Protein AF-A0A957FFB6-F1 (afdb_monomer_lite)

Radius of gyration: 72.91 Å; chains: 1; bounding box: 141×112×193 Å

Sequence (639 aa):
MSESLLGILLVTLLFLLILVGLLPEVLRWLAERNVQRRQQLVQAVRRLEQELRTLSVQLDPFHSLQAPQYRRIDDEVTQLLAQVQAEREAMAAPGALPFPRVTAVHWAIQHFAAYPRDAGRILYTWQRLRDMQRMVTAGEAVLAAAHQELGRLHQMPQQFCQDSQAILQQLQQVRDRLQQERGAGVTALETWEEEYGRLRRQAVQLNQQLQATETISLEAADALGQALNEVEAALARLDQGTQQLQQARLALDETFQRSSKTFADVEARVDTTRVPEGLHLLLGLITILHEETAVLRRNTQFPQATALLADSDALIALAAEVIAAGRQVQGVLPLLADSLTPQAIATLHQQLQRSEDELADRLEQLERQPAEVLPRPLLAVLRDVQTRMQQMQVEAAALQQAERDAAQRLARDLNQATTELNRAWQALQRTLPLAEGDLLAKKYHGLLQQRREAQGRPLPLQKLVAAARELTADIVTSHDYLRLRFENLGKLVRDYPQFVSAVEQDAAQWRCLQTQVAQVKECAMGIQQVWQKVKGTGWLDETHELLDEVKQLHQRAQTAYTDLEQQLQQFDNIVAHIERTIDYVQGAAGEMMDNGRINRVLGMVDMQYDEAYRAATCEQALAALQRAESFVNGLVTGA

p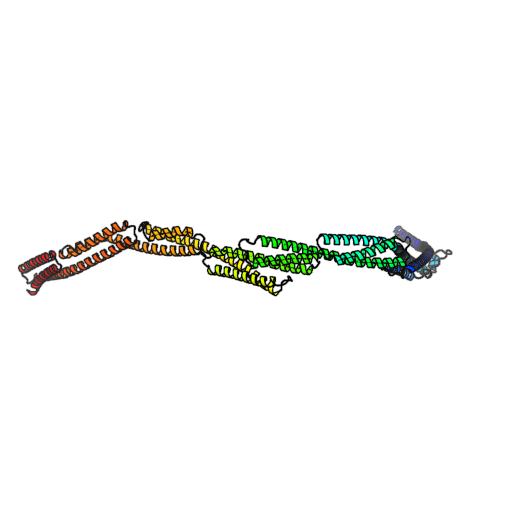LDDT: mean 87.33, std 8.79, range [42.66, 96.75]

Structure (mmCIF, N/CA/C/O backbone):
data_AF-A0A957FFB6-F1
#
_entry.id   AF-A0A957FFB6-F1
#
loop_
_atom_site.group_PDB
_atom_site.id
_atom_site.type_symbol
_atom_site.label_atom_id
_atom_site.label_alt_id
_atom_site.label_comp_id
_atom_site.label_asym_id
_atom_site.label_entity_id
_atom_site.label_seq_id
_atom_site.pdbx_PDB_ins_code
_atom_site.Cartn_x
_atom_site.Cartn_y
_atom_site.Cartn_z
_atom_site.occupancy
_atom_site.B_iso_or_equiv
_atom_site.auth_seq_id
_atom_site.auth_comp_id
_atom_site.auth_asym_id
_atom_site.auth_atom_id
_atom_site.pdbx_PDB_model_num
ATOM 1 N N . MET A 1 1 ? 65.866 -82.179 -37.752 1.00 52.16 1 MET A N 1
ATOM 2 C CA . MET A 1 1 ? 66.629 -80.978 -37.325 1.00 52.16 1 MET A CA 1
ATOM 3 C C . MET A 1 1 ? 67.524 -80.384 -38.419 1.00 52.16 1 MET A C 1
ATOM 5 O O . MET A 1 1 ? 67.907 -79.233 -38.278 1.00 52.16 1 MET A O 1
ATOM 9 N N . SER A 1 2 ? 67.816 -81.084 -39.521 1.00 53.09 2 SER A N 1
ATOM 10 C CA . SER A 1 2 ? 68.487 -80.498 -40.695 1.00 53.09 2 SER A CA 1
ATOM 11 C C . SER A 1 2 ? 67.572 -79.576 -41.517 1.00 53.09 2 SER A C 1
ATOM 13 O O . SER A 1 2 ? 68.029 -78.536 -41.971 1.00 53.09 2 SER A O 1
ATOM 15 N N . GLU A 1 3 ? 66.276 -79.883 -41.651 1.00 55.56 3 GLU A N 1
ATOM 16 C CA . GLU A 1 3 ? 65.350 -79.126 -42.521 1.00 55.56 3 GLU A CA 1
ATOM 17 C C . GLU A 1 3 ? 64.987 -77.712 -42.021 1.00 55.56 3 GLU A C 1
ATOM 19 O O . GLU A 1 3 ? 64.853 -76.804 -42.837 1.00 55.56 3 GLU A O 1
ATOM 24 N N . SER A 1 4 ? 64.897 -77.464 -40.705 1.00 59.78 4 SER A N 1
ATOM 25 C CA . SER A 1 4 ? 64.593 -76.115 -40.182 1.00 59.78 4 SER A CA 1
ATOM 26 C C . SER A 1 4 ? 65.803 -75.174 -40.230 1.00 59.78 4 SER A C 1
ATOM 28 O O . SER A 1 4 ? 65.645 -73.985 -40.494 1.00 59.78 4 SER A O 1
ATOM 30 N N . LEU A 1 5 ? 67.016 -75.703 -40.029 1.00 64.12 5 LEU A N 1
ATOM 31 C CA . LEU A 1 5 ? 68.269 -74.964 -40.215 1.00 64.12 5 LEU A CA 1
ATOM 32 C C . LEU A 1 5 ? 68.497 -74.645 -41.693 1.00 64.12 5 LEU A C 1
ATOM 34 O O . LEU A 1 5 ? 68.884 -73.525 -42.012 1.00 64.12 5 LEU A O 1
ATOM 38 N N . LEU A 1 6 ? 68.193 -75.588 -42.591 1.00 71.00 6 LEU A N 1
ATOM 39 C CA . LEU A 1 6 ? 68.266 -75.357 -44.032 1.00 71.00 6 LEU A CA 1
ATOM 40 C C . LEU A 1 6 ? 67.238 -74.309 -44.477 1.00 71.00 6 LEU A C 1
ATOM 42 O O . LEU A 1 6 ? 67.589 -73.419 -45.239 1.00 71.00 6 LEU A O 1
ATOM 46 N N . GLY A 1 7 ? 66.010 -74.350 -43.948 1.00 74.50 7 GLY A N 1
ATOM 47 C CA . GLY A 1 7 ? 64.978 -73.344 -44.215 1.00 74.50 7 GLY A CA 1
ATOM 48 C C . GLY A 1 7 ? 65.366 -71.940 -43.742 1.00 74.50 7 GLY A C 1
ATOM 49 O O . GLY A 1 7 ? 65.268 -70.990 -44.513 1.00 74.50 7 GLY A O 1
ATOM 50 N N . ILE A 1 8 ? 65.875 -71.797 -42.513 1.00 74.94 8 ILE A N 1
ATOM 51 C CA . ILE A 1 8 ? 66.331 -70.498 -41.987 1.00 74.94 8 ILE A CA 1
ATOM 52 C C . ILE A 1 8 ? 67.543 -69.998 -42.767 1.00 74.94 8 ILE A C 1
ATOM 54 O O . ILE A 1 8 ? 67.582 -68.828 -43.136 1.00 74.94 8 ILE A O 1
ATOM 58 N N . LEU A 1 9 ? 68.519 -70.858 -43.057 1.00 76.12 9 LEU A N 1
ATOM 59 C CA . LEU A 1 9 ? 69.716 -70.466 -43.791 1.00 76.12 9 LEU A CA 1
ATOM 60 C C . LEU A 1 9 ? 69.365 -70.071 -45.224 1.00 76.12 9 LEU A C 1
ATOM 62 O O . LEU A 1 9 ? 69.887 -69.073 -45.696 1.00 76.12 9 LEU A O 1
ATOM 66 N N . LEU A 1 10 ? 68.420 -70.761 -45.867 1.00 77.38 10 LEU A N 1
ATOM 67 C CA . LEU A 1 10 ? 67.935 -70.446 -47.210 1.00 77.38 10 LEU A CA 1
ATOM 68 C C . LEU A 1 10 ? 67.095 -69.163 -47.240 1.00 77.38 10 LEU A C 1
ATOM 70 O O . LEU A 1 10 ? 67.286 -68.357 -48.141 1.00 77.38 10 LEU A O 1
ATOM 74 N N . VAL A 1 11 ? 66.253 -68.903 -46.234 1.00 76.94 11 VAL A N 1
ATOM 75 C CA . VAL A 1 11 ? 65.553 -67.612 -46.080 1.00 76.94 11 VAL A CA 1
ATOM 76 C C . VAL A 1 11 ? 66.541 -66.488 -45.788 1.00 76.94 11 VAL A C 1
ATOM 78 O O . VAL A 1 11 ? 66.407 -65.409 -46.353 1.00 76.94 11 VAL A O 1
ATOM 81 N N . THR A 1 12 ? 67.557 -66.735 -44.960 1.00 77.94 12 THR A N 1
ATOM 82 C CA . THR A 1 12 ? 68.590 -65.744 -44.638 1.00 77.94 12 THR A CA 1
ATOM 83 C C . THR A 1 12 ? 69.444 -65.451 -45.864 1.00 77.94 12 THR A C 1
ATOM 85 O O . THR A 1 12 ? 69.667 -64.285 -46.152 1.00 77.94 12 THR A O 1
ATOM 88 N N . LEU A 1 13 ? 69.857 -66.467 -46.632 1.00 75.88 13 LEU A N 1
ATOM 89 C CA . LEU A 1 13 ? 70.580 -66.316 -47.900 1.00 75.88 13 LEU A CA 1
ATOM 90 C C . LEU A 1 13 ? 69.723 -65.626 -48.954 1.00 75.88 13 LEU A C 1
ATOM 92 O O . LEU A 1 13 ? 70.238 -64.768 -49.654 1.00 75.88 13 LEU A O 1
ATOM 96 N N . LEU A 1 14 ? 68.430 -65.946 -49.044 1.00 77.56 14 LEU A N 1
ATOM 97 C CA . LEU A 1 14 ? 67.488 -65.251 -49.918 1.00 77.56 14 LEU A CA 1
ATOM 98 C C . LEU A 1 14 ? 67.377 -63.776 -49.516 1.00 77.56 14 LEU A C 1
ATOM 100 O O . LEU A 1 14 ? 67.488 -62.906 -50.372 1.00 77.56 14 LEU A O 1
ATOM 104 N N . PHE A 1 15 ? 67.234 -63.481 -48.221 1.00 76.56 15 PHE A N 1
ATOM 105 C CA . PHE A 1 15 ? 67.240 -62.113 -47.705 1.00 76.56 15 PHE A CA 1
ATOM 106 C C . PHE A 1 15 ? 68.562 -61.411 -47.988 1.00 76.56 15 PHE A C 1
ATOM 108 O O . PHE A 1 15 ? 68.541 -60.264 -48.405 1.00 76.56 15 PHE A O 1
ATOM 115 N N . LEU A 1 16 ? 69.700 -62.083 -47.819 1.00 75.56 16 LEU A N 1
ATOM 116 C CA . LEU A 1 16 ? 71.029 -61.545 -48.108 1.00 75.56 16 LEU A CA 1
ATOM 117 C C . LEU A 1 16 ? 71.203 -61.297 -49.607 1.00 75.56 16 LEU A C 1
ATOM 119 O O . LEU A 1 16 ? 71.774 -60.289 -49.991 1.00 75.56 16 LEU A O 1
ATOM 123 N N . LEU A 1 17 ? 70.658 -62.160 -50.461 1.00 71.69 17 LEU A N 1
ATOM 124 C CA . LEU A 1 17 ? 70.703 -62.036 -51.916 1.00 71.69 17 LEU A CA 1
ATOM 125 C C . LEU A 1 17 ? 69.754 -60.937 -52.414 1.00 71.69 17 LEU A C 1
ATOM 127 O O . LEU A 1 17 ? 70.101 -60.205 -53.334 1.00 71.69 17 LEU A O 1
ATOM 131 N N . ILE A 1 18 ? 68.610 -60.736 -51.757 1.00 71.56 18 ILE A N 1
ATOM 132 C CA . ILE A 1 18 ? 67.725 -59.582 -51.969 1.00 71.56 18 ILE A CA 1
ATOM 133 C C . ILE A 1 18 ? 68.384 -58.293 -51.443 1.00 71.56 18 ILE A C 1
ATOM 135 O O . ILE A 1 18 ? 68.352 -57.257 -52.101 1.00 71.56 18 ILE A O 1
ATOM 139 N N . LEU A 1 19 ? 69.028 -58.329 -50.281 1.00 74.06 19 LEU A N 1
ATOM 140 C CA . LEU A 1 19 ? 69.650 -57.158 -49.662 1.00 74.06 19 LEU A CA 1
ATOM 141 C C . LEU A 1 19 ? 70.933 -56.741 -50.387 1.00 74.06 19 LEU A C 1
ATOM 143 O O . LEU A 1 19 ? 71.219 -55.555 -50.494 1.00 74.06 19 LEU A O 1
ATOM 147 N N . VAL A 1 20 ? 71.688 -57.700 -50.921 1.00 72.56 20 VAL A N 1
ATOM 148 C CA . VAL A 1 20 ? 72.888 -57.441 -51.715 1.00 72.56 20 VAL A CA 1
ATOM 149 C C . VAL A 1 20 ? 72.508 -57.167 -53.163 1.00 72.56 20 VAL A C 1
ATOM 151 O O . VAL A 1 20 ? 73.010 -56.209 -53.709 1.00 72.56 20 VAL A O 1
ATOM 154 N N . GLY A 1 21 ? 71.605 -57.913 -53.797 1.00 68.44 21 GLY A N 1
ATOM 155 C CA . GLY A 1 21 ? 71.248 -57.712 -55.208 1.00 68.44 21 GLY A CA 1
ATOM 156 C C . GLY A 1 21 ? 70.212 -56.614 -55.461 1.00 68.44 21 GLY A C 1
ATOM 157 O O . GLY A 1 21 ? 70.417 -55.736 -56.294 1.00 68.44 21 GLY A O 1
ATOM 158 N N . LEU A 1 22 ? 69.090 -56.657 -54.742 1.00 75.44 22 LEU A N 1
ATOM 159 C CA . LEU A 1 22 ? 67.892 -55.849 -55.002 1.00 75.44 22 LEU A CA 1
ATOM 160 C C . LEU A 1 22 ? 67.965 -54.458 -54.352 1.00 75.44 22 LEU A C 1
ATOM 162 O O . LEU A 1 22 ? 67.563 -53.482 -54.979 1.00 75.44 22 LEU A O 1
ATOM 166 N N . LEU A 1 23 ? 68.501 -54.327 -53.131 1.00 79.50 23 LEU A N 1
ATOM 167 C CA . LEU A 1 23 ? 68.592 -53.025 -52.446 1.00 79.50 23 LEU A CA 1
ATOM 168 C C . LEU A 1 23 ? 69.471 -52.007 -53.209 1.00 79.50 23 LEU A C 1
ATOM 170 O O . LEU A 1 23 ? 69.022 -50.871 -53.376 1.00 79.50 23 LEU A O 1
ATOM 174 N N . PRO A 1 24 ? 70.663 -52.362 -53.735 1.00 80.44 24 PRO A N 1
ATOM 175 C CA . PRO A 1 24 ? 71.449 -51.466 -54.587 1.00 80.44 24 PRO A CA 1
ATOM 176 C C . PRO A 1 24 ? 70.719 -51.037 -55.857 1.00 80.44 24 PRO A C 1
ATOM 178 O O . PRO A 1 24 ? 70.844 -49.890 -56.279 1.00 80.44 24 PRO A O 1
ATOM 181 N N . GLU A 1 25 ? 69.922 -51.931 -56.441 1.00 80.62 25 GLU A N 1
ATOM 182 C CA . GLU A 1 25 ? 69.113 -51.636 -57.624 1.00 80.62 25 GLU A CA 1
ATOM 183 C C . GLU A 1 25 ? 67.934 -50.707 -57.313 1.00 80.62 25 GLU A C 1
ATOM 185 O O . GLU A 1 25 ? 67.680 -49.753 -58.047 1.00 80.62 25 GLU A O 1
ATOM 190 N N . VAL A 1 26 ? 67.275 -50.891 -56.166 1.00 82.44 26 VAL A N 1
ATOM 191 C CA . VAL A 1 26 ? 66.261 -49.954 -55.660 1.00 82.44 26 VAL A CA 1
ATOM 192 C C . VAL A 1 26 ? 66.879 -48.585 -55.362 1.00 82.44 26 VAL A C 1
ATOM 194 O O . VAL A 1 26 ? 66.280 -47.564 -55.695 1.00 82.44 26 VAL A O 1
ATOM 197 N N . LEU A 1 27 ? 68.084 -48.529 -54.782 1.00 82.81 27 LEU A N 1
ATOM 198 C CA . LEU A 1 27 ? 68.807 -47.274 -54.542 1.00 82.81 27 LEU A CA 1
ATOM 199 C C . LEU A 1 27 ? 69.233 -46.591 -55.847 1.00 82.81 27 LEU A C 1
ATOM 201 O O . LEU A 1 27 ? 69.149 -45.367 -55.935 1.00 82.81 27 LEU A O 1
ATOM 205 N N . ARG A 1 28 ? 69.632 -47.358 -56.870 1.00 82.94 28 ARG A N 1
ATOM 206 C CA . ARG A 1 28 ? 69.913 -46.845 -58.219 1.00 82.94 28 ARG A CA 1
ATOM 207 C C . ARG A 1 28 ? 68.659 -46.238 -58.848 1.00 82.94 28 ARG A C 1
ATOM 209 O O . ARG A 1 28 ? 68.691 -45.079 -59.257 1.00 82.94 28 ARG A O 1
ATOM 216 N N . TRP A 1 29 ? 67.540 -46.960 -58.825 1.00 84.56 29 TRP A N 1
ATOM 217 C CA . TRP A 1 29 ? 66.250 -46.451 -59.294 1.00 84.56 29 TRP A CA 1
ATOM 218 C C . TRP A 1 29 ? 65.791 -45.210 -58.511 1.00 84.56 29 TRP A C 1
ATOM 220 O O . TRP A 1 29 ? 65.311 -44.244 -59.101 1.00 84.56 29 TRP A O 1
ATOM 230 N N . LEU A 1 30 ? 65.978 -45.181 -57.185 1.00 85.38 30 LEU A N 1
ATOM 231 C CA . LEU A 1 30 ? 65.699 -43.999 -56.361 1.00 85.38 30 LEU A CA 1
ATOM 232 C C . LEU A 1 30 ? 66.609 -42.822 -56.724 1.00 85.38 30 LEU A C 1
ATOM 234 O O . LEU A 1 30 ? 66.134 -41.690 -56.734 1.00 85.38 30 LEU A O 1
ATOM 238 N N . ALA A 1 31 ? 67.883 -43.057 -57.042 1.00 83.69 31 ALA A N 1
ATOM 239 C CA . ALA A 1 31 ? 68.805 -42.011 -57.478 1.00 83.69 31 ALA A CA 1
ATOM 240 C C . ALA A 1 31 ? 68.367 -41.404 -58.822 1.00 83.69 31 ALA A C 1
ATOM 242 O O . ALA A 1 31 ? 68.274 -40.181 -58.935 1.00 83.69 31 ALA A O 1
ATOM 243 N N . GLU A 1 32 ? 68.012 -42.238 -59.804 1.00 83.94 32 GLU A N 1
ATOM 244 C CA . GLU A 1 32 ? 67.452 -41.802 -61.092 1.00 83.94 32 GLU A CA 1
ATOM 245 C C . GLU A 1 32 ? 66.133 -41.038 -60.903 1.00 83.94 32 GLU A C 1
ATOM 247 O O . GLU A 1 32 ? 65.949 -39.939 -61.437 1.00 83.94 32 GLU A O 1
ATOM 252 N N . ARG A 1 33 ? 65.237 -41.559 -60.056 1.00 85.75 33 ARG A N 1
ATOM 253 C CA . ARG A 1 33 ? 63.965 -40.910 -59.719 1.00 85.75 33 ARG A CA 1
ATOM 254 C C . ARG A 1 33 ? 64.162 -39.593 -58.968 1.00 85.75 33 ARG A C 1
ATOM 256 O O . ARG A 1 33 ? 63.400 -38.656 -59.191 1.00 85.75 33 ARG A O 1
ATOM 263 N N . ASN A 1 34 ? 65.173 -39.480 -58.109 1.00 85.62 34 ASN A N 1
ATOM 264 C CA . ASN A 1 34 ? 65.532 -38.236 -57.426 1.00 85.62 34 ASN A CA 1
ATOM 265 C C . ASN A 1 34 ? 66.034 -37.180 -58.422 1.00 85.62 34 ASN A C 1
ATOM 267 O O . ASN A 1 34 ? 65.694 -36.007 -58.276 1.00 85.62 34 ASN A O 1
ATOM 271 N N . VAL A 1 35 ? 66.786 -37.575 -59.458 1.00 83.56 35 VAL A N 1
ATOM 272 C CA . VAL A 1 35 ? 67.204 -36.669 -60.544 1.00 83.56 35 VAL A CA 1
ATOM 273 C C . VAL A 1 35 ? 65.992 -36.168 -61.337 1.00 83.56 35 VAL A C 1
ATOM 275 O O . VAL A 1 35 ? 65.867 -34.962 -61.551 1.00 83.56 35 VAL A O 1
ATOM 278 N N . GLN A 1 36 ? 65.064 -37.058 -61.704 1.00 84.19 36 GLN A N 1
ATOM 279 C CA . GLN A 1 36 ? 63.815 -36.678 -62.381 1.00 84.19 36 GLN A CA 1
ATOM 280 C C . GLN A 1 36 ? 62.946 -35.753 -61.511 1.00 84.19 36 GLN A C 1
ATOM 282 O O . GLN A 1 36 ? 62.502 -34.700 -61.967 1.00 84.19 36 GLN A O 1
ATOM 287 N N . ARG A 1 37 ? 62.757 -36.091 -60.228 1.00 84.88 37 ARG A N 1
ATOM 288 C CA . ARG A 1 37 ? 62.009 -35.265 -59.264 1.00 84.88 37 ARG A CA 1
ATOM 289 C C . ARG A 1 37 ? 62.647 -33.902 -59.053 1.00 84.88 37 ARG A C 1
ATOM 291 O O . ARG A 1 37 ? 61.932 -32.913 -58.960 1.00 84.88 37 ARG A O 1
ATOM 298 N N . ARG A 1 38 ? 63.979 -33.818 -59.018 1.00 85.31 38 ARG A N 1
ATOM 299 C CA . ARG A 1 38 ? 64.677 -32.530 -58.982 1.00 85.31 38 ARG A CA 1
ATOM 300 C C . ARG A 1 38 ? 64.346 -31.690 -60.208 1.00 85.31 38 ARG A C 1
ATOM 302 O O . ARG A 1 38 ? 64.106 -30.502 -60.049 1.00 85.31 38 ARG A O 1
ATOM 309 N N . GLN A 1 39 ? 64.357 -32.263 -61.410 1.00 83.50 39 GLN A N 1
ATOM 310 C CA . GLN A 1 39 ? 64.025 -31.507 -62.622 1.00 83.50 39 GLN A CA 1
ATOM 311 C C . GLN A 1 39 ? 62.590 -30.965 -62.561 1.00 83.50 39 GLN A C 1
ATOM 313 O O . GLN A 1 39 ? 62.384 -29.782 -62.827 1.00 83.50 39 GLN A O 1
ATOM 318 N N . GLN A 1 40 ? 61.638 -31.788 -62.112 1.00 85.75 40 GLN A N 1
ATOM 319 C CA . GLN A 1 40 ? 60.245 -31.380 -61.892 1.00 85.75 40 GLN A CA 1
ATOM 320 C C . GLN A 1 40 ? 60.124 -30.275 -60.831 1.00 85.75 40 GLN A C 1
ATOM 322 O O . GLN A 1 40 ? 59.464 -29.270 -61.067 1.00 85.75 40 GLN A O 1
ATOM 327 N N . LEU A 1 41 ? 60.810 -30.404 -59.691 1.00 85.38 41 LEU A N 1
ATOM 328 C CA . LEU A 1 41 ? 60.779 -29.404 -58.619 1.00 85.38 41 LEU A CA 1
ATOM 329 C C . LEU A 1 41 ? 61.475 -28.097 -59.004 1.00 85.38 41 LEU A C 1
ATOM 331 O O . LEU A 1 41 ? 60.999 -27.032 -58.642 1.00 85.38 41 LEU A O 1
ATOM 335 N N . VAL A 1 42 ? 62.568 -28.140 -59.770 1.00 85.31 42 VAL A N 1
ATOM 336 C CA . VAL A 1 42 ? 63.210 -26.924 -60.297 1.00 85.31 42 VAL A CA 1
ATOM 337 C C . VAL A 1 42 ? 62.262 -26.180 -61.235 1.00 85.31 42 VAL A C 1
ATOM 339 O O . VAL A 1 42 ? 62.215 -24.953 -61.196 1.00 85.31 42 VAL A O 1
ATOM 342 N N . GLN A 1 43 ? 61.501 -26.899 -62.063 1.00 85.81 43 GLN A N 1
ATOM 343 C CA . GLN A 1 43 ? 60.468 -26.292 -62.901 1.00 85.81 43 GLN A CA 1
ATOM 344 C C . GLN A 1 43 ? 59.322 -25.722 -62.056 1.00 85.81 43 GLN A C 1
ATOM 346 O O . GLN A 1 43 ? 58.930 -24.584 -62.290 1.00 85.81 43 GLN A O 1
ATOM 351 N N . ALA A 1 44 ? 58.847 -26.451 -61.042 1.00 86.38 44 ALA A N 1
ATOM 352 C CA . ALA A 1 44 ? 57.777 -25.997 -60.153 1.00 86.38 44 ALA A CA 1
ATOM 353 C C . ALA A 1 44 ? 58.176 -24.759 -59.330 1.00 86.38 44 ALA A C 1
ATOM 355 O O . ALA A 1 44 ? 57.436 -23.787 -59.292 1.00 86.38 44 ALA A O 1
ATOM 356 N N . VAL A 1 45 ? 59.387 -24.722 -58.763 1.00 86.44 45 VAL A N 1
ATOM 357 C CA . VAL A 1 45 ? 59.905 -23.550 -58.031 1.00 86.44 45 VAL A CA 1
ATOM 358 C C . VAL A 1 45 ? 60.084 -22.342 -58.957 1.00 86.44 45 VAL A C 1
ATOM 360 O O . VAL A 1 45 ? 59.780 -21.220 -58.564 1.00 86.44 45 VAL A O 1
ATOM 363 N N . ARG A 1 46 ? 60.543 -22.546 -60.202 1.00 86.19 46 ARG A N 1
ATOM 364 C CA . ARG A 1 46 ? 60.614 -21.460 -61.198 1.00 86.19 46 ARG A CA 1
ATOM 365 C C . ARG A 1 46 ? 59.231 -20.942 -61.574 1.00 86.19 46 ARG A C 1
ATOM 367 O O . ARG A 1 46 ? 59.076 -19.738 -61.741 1.00 86.19 46 ARG A O 1
ATOM 374 N N . ARG A 1 47 ? 58.250 -21.836 -61.704 1.00 87.50 47 ARG A N 1
ATOM 375 C CA . ARG A 1 47 ? 56.858 -21.477 -61.976 1.00 87.50 47 ARG A CA 1
ATOM 376 C C . ARG A 1 47 ? 56.259 -20.676 -60.818 1.00 87.50 47 ARG A C 1
ATOM 378 O O . ARG A 1 47 ? 55.738 -19.600 -61.068 1.00 87.50 47 ARG A O 1
ATOM 385 N N . LEU A 1 48 ? 56.440 -21.132 -59.577 1.00 87.00 48 LEU A N 1
ATOM 386 C CA . LEU A 1 48 ? 56.064 -20.395 -58.364 1.00 87.00 48 LEU A CA 1
ATOM 387 C C . LEU A 1 48 ? 56.676 -18.989 -58.335 1.00 87.00 48 LEU A C 1
ATOM 389 O O . LEU A 1 48 ? 55.988 -18.020 -58.044 1.00 87.00 48 LEU A O 1
ATOM 393 N N . GLU A 1 49 ? 57.963 -18.855 -58.669 1.00 87.62 49 GLU A N 1
ATOM 394 C CA . GLU A 1 49 ? 58.635 -17.551 -58.730 1.00 87.62 49 GLU A CA 1
ATOM 395 C C . GLU A 1 49 ? 58.068 -16.643 -59.830 1.00 87.62 49 GLU A C 1
ATOM 397 O O . GLU A 1 49 ? 57.913 -15.440 -59.620 1.00 87.62 49 GLU A O 1
ATOM 402 N N . GLN A 1 50 ? 57.771 -17.198 -61.006 1.00 88.94 50 GLN A N 1
ATOM 403 C CA . GLN A 1 50 ? 57.152 -16.451 -62.100 1.00 88.94 50 GLN A CA 1
ATOM 404 C C . GLN A 1 50 ? 55.743 -15.986 -61.727 1.00 88.94 50 GLN A C 1
ATOM 406 O O . GLN A 1 50 ? 55.413 -14.823 -61.952 1.00 88.94 50 GLN A O 1
ATOM 411 N N . GLU A 1 51 ? 54.935 -16.861 -61.130 1.00 88.94 51 GLU A N 1
ATOM 412 C CA . GLU A 1 51 ? 53.571 -16.555 -60.696 1.00 88.94 51 GLU A CA 1
ATOM 413 C C . GLU A 1 51 ? 53.565 -15.533 -59.548 1.00 88.94 51 GLU A C 1
ATOM 415 O O . GLU A 1 51 ? 52.822 -14.559 -59.625 1.00 88.94 51 GLU A O 1
ATOM 420 N N . LEU A 1 52 ? 54.467 -15.649 -58.564 1.00 89.44 52 LEU A N 1
ATOM 421 C CA . LEU A 1 52 ? 54.639 -14.657 -57.493 1.00 89.44 52 LEU A CA 1
ATOM 422 C C . LEU A 1 52 ? 54.974 -13.270 -58.050 1.00 89.44 52 LEU A C 1
ATOM 424 O O . LEU A 1 52 ? 54.340 -12.286 -57.677 1.00 89.44 52 LEU A O 1
ATOM 428 N N . ARG A 1 53 ? 55.942 -13.176 -58.973 1.00 88.50 53 ARG A N 1
ATOM 429 C CA . ARG A 1 53 ? 56.283 -11.899 -59.624 1.00 88.50 53 ARG A CA 1
ATOM 430 C C . ARG A 1 53 ? 55.113 -11.348 -60.433 1.00 88.50 53 ARG A C 1
ATOM 432 O O . ARG A 1 53 ? 54.893 -10.145 -60.431 1.00 88.50 53 ARG A O 1
ATOM 439 N N . THR A 1 54 ? 54.374 -12.221 -61.116 1.00 91.88 54 THR A N 1
ATOM 440 C CA . THR A 1 54 ? 53.212 -11.822 -61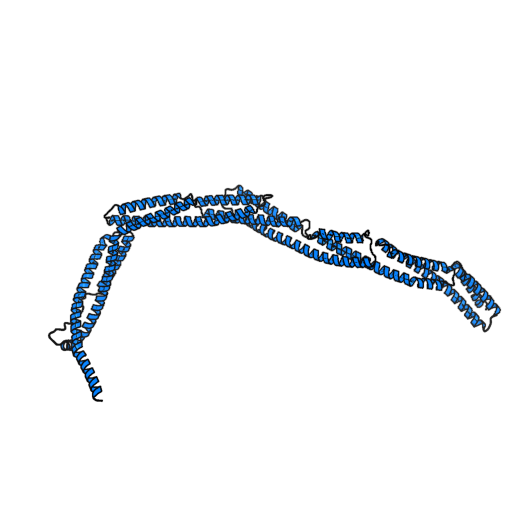.919 1.00 91.88 54 THR A CA 1
ATOM 441 C C . THR A 1 54 ? 52.111 -11.243 -61.034 1.00 91.88 54 THR A C 1
ATOM 443 O O . THR A 1 54 ? 51.605 -10.172 -61.345 1.00 91.88 54 THR A O 1
ATOM 446 N N . LEU A 1 55 ? 51.783 -11.897 -59.914 1.00 90.00 55 LEU A N 1
ATOM 447 C CA . LEU A 1 55 ? 50.786 -11.395 -58.964 1.00 90.00 55 LEU A CA 1
ATOM 448 C C . LEU A 1 55 ? 51.243 -10.108 -58.272 1.00 90.00 55 LEU A C 1
ATOM 450 O O . LEU A 1 55 ? 50.435 -9.202 -58.130 1.00 90.00 55 LEU A O 1
ATOM 454 N N . SER A 1 56 ? 52.524 -9.989 -57.908 1.00 89.44 56 SER A N 1
ATOM 455 C CA . SER A 1 56 ? 53.075 -8.744 -57.352 1.00 89.44 56 SER A CA 1
ATOM 456 C C . SER A 1 56 ? 52.894 -7.571 -58.321 1.00 89.44 56 SER A C 1
ATOM 458 O O . SER A 1 56 ? 52.379 -6.537 -57.927 1.00 89.44 56 SER A O 1
ATOM 460 N N . VAL A 1 57 ? 53.225 -7.753 -59.604 1.00 91.69 57 VAL A N 1
ATOM 461 C CA . VAL A 1 57 ? 53.039 -6.707 -60.629 1.00 91.69 57 VAL A CA 1
ATOM 462 C C . VAL A 1 57 ? 51.558 -6.391 -60.866 1.00 91.69 57 VAL A C 1
ATOM 464 O O . VAL A 1 57 ? 51.201 -5.254 -61.159 1.00 91.69 57 VAL A O 1
ATOM 467 N N . GLN A 1 58 ? 50.676 -7.389 -60.756 1.00 90.44 58 GLN A N 1
ATOM 468 C CA . GLN A 1 58 ? 49.228 -7.183 -60.857 1.00 90.44 58 GLN A CA 1
ATOM 469 C C . GLN A 1 58 ? 48.635 -6.477 -59.628 1.00 90.44 58 GLN A C 1
ATOM 471 O O . GLN A 1 58 ? 47.574 -5.869 -59.754 1.00 90.44 58 GLN A O 1
ATOM 476 N N . LEU A 1 59 ? 49.293 -6.560 -58.468 1.00 92.56 59 LEU A N 1
ATOM 477 C CA . LEU A 1 59 ? 48.887 -5.897 -57.230 1.00 92.56 59 LEU A CA 1
ATOM 478 C C . LEU A 1 59 ? 49.324 -4.426 -57.185 1.00 92.56 59 LEU A C 1
ATOM 480 O O . LEU A 1 59 ? 48.588 -3.603 -56.651 1.00 92.56 59 LEU A O 1
ATOM 484 N N . ASP A 1 60 ? 50.456 -4.081 -57.813 1.00 89.44 60 ASP A N 1
ATOM 485 C CA . ASP A 1 60 ? 51.035 -2.725 -57.816 1.00 89.44 60 ASP A CA 1
ATOM 486 C C . ASP A 1 60 ? 50.023 -1.574 -58.033 1.00 89.44 60 ASP A C 1
ATOM 488 O O . ASP A 1 60 ? 50.107 -0.575 -57.312 1.00 89.44 60 ASP A O 1
ATOM 492 N N . PRO A 1 61 ? 49.041 -1.663 -58.960 1.00 90.25 61 PRO A N 1
ATOM 493 C CA . PRO A 1 61 ? 48.057 -0.597 -59.171 1.00 90.25 61 PRO A CA 1
ATOM 494 C C . PRO A 1 61 ? 47.125 -0.330 -57.975 1.00 90.25 61 PRO A C 1
ATOM 496 O O . PRO A 1 61 ? 46.484 0.720 -57.937 1.00 90.25 61 PRO A O 1
ATOM 499 N N . PHE A 1 62 ? 47.012 -1.266 -57.027 1.00 90.81 62 PHE A N 1
ATOM 500 C CA . PHE A 1 62 ? 46.090 -1.193 -55.890 1.00 90.81 62 PHE A CA 1
ATOM 501 C C . PHE A 1 62 ? 46.737 -0.629 -54.612 1.00 90.81 62 PHE A C 1
ATOM 503 O O . PHE A 1 62 ? 46.023 -0.077 -53.778 1.00 90.81 62 PHE A O 1
ATOM 510 N N . HIS A 1 63 ? 48.068 -0.662 -54.483 1.00 88.12 63 HIS A N 1
ATOM 511 C CA . HIS A 1 63 ? 48.788 -0.192 -53.287 1.00 88.12 63 HIS A CA 1
ATOM 512 C C . HIS A 1 63 ? 48.564 1.293 -52.952 1.00 88.12 63 HIS A C 1
ATOM 514 O O . HIS A 1 63 ? 48.652 1.704 -51.794 1.00 88.12 63 HIS A O 1
ATOM 520 N N . SER A 1 64 ? 48.302 2.133 -53.959 1.00 87.06 64 SER A N 1
ATOM 521 C CA . SER A 1 64 ? 48.075 3.570 -53.756 1.00 87.06 64 SER A CA 1
ATOM 522 C C . SER A 1 64 ? 46.648 3.922 -53.334 1.00 87.06 64 SER A C 1
ATOM 524 O O . SER A 1 64 ? 46.407 5.071 -52.953 1.00 87.06 64 SER A O 1
ATOM 526 N N . LEU A 1 65 ? 45.715 2.969 -53.417 1.00 91.81 65 LEU A N 1
ATOM 527 C CA . LEU A 1 65 ? 44.294 3.180 -53.141 1.00 91.81 65 LEU A CA 1
ATOM 528 C C . LEU A 1 65 ? 44.042 3.318 -51.634 1.00 91.81 65 LEU A C 1
ATOM 530 O O . LEU A 1 65 ? 44.754 2.748 -50.801 1.00 91.81 65 LEU A O 1
ATOM 534 N N . GLN A 1 66 ? 43.060 4.138 -51.259 1.00 90.81 66 GLN A N 1
ATOM 535 C CA . GLN A 1 66 ? 42.866 4.540 -49.861 1.00 90.81 66 GLN A CA 1
ATOM 536 C C . GLN A 1 66 ? 41.498 4.167 -49.295 1.00 90.81 66 GLN A C 1
ATOM 538 O O . GLN A 1 66 ? 41.310 4.255 -48.079 1.00 90.81 66 GLN A O 1
ATOM 543 N N . ALA A 1 67 ? 40.574 3.682 -50.125 1.00 91.06 67 ALA A N 1
ATOM 544 C CA . ALA A 1 67 ? 39.337 3.079 -49.670 1.00 91.06 67 ALA A CA 1
ATOM 545 C C . ALA A 1 67 ? 39.656 1.897 -48.737 1.00 91.06 67 ALA A C 1
ATOM 547 O O . ALA A 1 67 ? 40.479 1.038 -49.084 1.00 91.06 67 ALA A O 1
ATOM 548 N N . PRO A 1 68 ? 39.009 1.813 -47.561 1.00 90.25 68 PRO A N 1
ATOM 549 C CA . PRO A 1 68 ? 39.281 0.761 -46.583 1.00 90.25 68 PRO A CA 1
ATOM 550 C C . PRO A 1 68 ? 39.153 -0.662 -47.145 1.00 90.25 68 PRO A C 1
ATOM 552 O O . PRO A 1 68 ? 39.923 -1.542 -46.767 1.00 90.25 68 PRO A O 1
ATOM 555 N N . GLN A 1 69 ? 38.211 -0.884 -48.066 1.00 90.62 69 GLN A N 1
ATOM 556 C CA . GLN A 1 69 ? 37.953 -2.181 -48.694 1.00 90.62 69 GLN A CA 1
ATOM 557 C C . GLN A 1 69 ? 39.110 -2.611 -49.607 1.00 90.62 69 GLN A C 1
ATOM 559 O O . GLN A 1 69 ? 39.535 -3.763 -49.543 1.00 90.62 69 GLN A O 1
ATOM 564 N N . TYR A 1 70 ? 39.662 -1.682 -50.399 1.00 92.50 70 TYR A N 1
ATOM 565 C CA . TYR A 1 70 ? 40.835 -1.946 -51.236 1.00 92.50 70 TYR A CA 1
ATOM 566 C C . TYR A 1 70 ? 42.070 -2.234 -50.385 1.00 92.50 70 TYR A C 1
ATOM 568 O O . TYR A 1 70 ? 42.719 -3.253 -50.594 1.00 92.50 70 TYR A O 1
ATOM 576 N N . ARG A 1 71 ? 42.345 -1.395 -49.379 1.00 92.25 71 ARG A N 1
ATOM 577 C CA . ARG A 1 71 ? 43.495 -1.567 -48.475 1.00 92.25 71 ARG A CA 1
ATOM 578 C C . ARG A 1 71 ? 43.492 -2.893 -47.745 1.00 92.25 71 ARG A C 1
ATOM 580 O O . ARG A 1 71 ? 44.514 -3.555 -47.671 1.00 92.25 71 ARG A O 1
ATOM 587 N N . ARG A 1 72 ? 42.334 -3.289 -47.219 1.00 92.56 72 ARG A N 1
ATOM 588 C CA . ARG A 1 72 ? 42.213 -4.546 -46.485 1.00 92.56 72 ARG A CA 1
ATOM 589 C C . ARG A 1 72 ? 42.597 -5.739 -47.358 1.00 92.56 72 ARG A C 1
ATOM 591 O O . ARG A 1 72 ? 43.359 -6.589 -46.915 1.00 92.56 72 ARG A O 1
ATOM 598 N N . ILE A 1 73 ? 42.067 -5.802 -48.578 1.00 91.75 73 ILE A N 1
ATOM 599 C CA . ILE A 1 73 ? 42.349 -6.919 -49.483 1.00 91.75 73 ILE A CA 1
ATOM 600 C C . ILE A 1 73 ? 43.789 -6.822 -50.015 1.00 91.75 73 ILE A C 1
ATOM 602 O O . ILE A 1 73 ? 44.452 -7.845 -50.138 1.00 91.75 73 ILE A O 1
ATOM 606 N N . ASP A 1 74 ? 44.309 -5.617 -50.263 1.00 92.06 74 ASP A N 1
ATOM 607 C CA . ASP A 1 74 ? 45.714 -5.385 -50.630 1.00 92.06 74 ASP A CA 1
ATOM 608 C C . ASP A 1 74 ? 46.693 -5.884 -49.551 1.00 92.06 74 ASP A C 1
ATOM 610 O O . ASP A 1 74 ? 47.628 -6.632 -49.850 1.00 92.06 74 ASP A O 1
ATOM 614 N N . ASP A 1 75 ? 46.435 -5.559 -48.282 1.00 91.56 75 ASP A N 1
ATOM 615 C CA . ASP A 1 75 ? 47.201 -6.047 -47.132 1.00 91.56 75 ASP A CA 1
ATOM 616 C C . ASP A 1 75 ? 47.123 -7.580 -47.022 1.00 91.56 75 ASP A C 1
ATOM 618 O O . ASP A 1 75 ? 48.139 -8.246 -46.802 1.00 91.56 75 ASP A O 1
ATOM 622 N N . GLU A 1 76 ? 45.929 -8.157 -47.205 1.00 92.81 76 GLU A N 1
ATOM 623 C CA . GLU A 1 76 ? 45.707 -9.608 -47.190 1.00 92.81 76 GLU A CA 1
ATOM 624 C C . GLU A 1 76 ? 46.488 -10.307 -48.326 1.00 92.81 76 GLU A C 1
ATOM 626 O O . GLU A 1 76 ? 47.206 -11.279 -48.071 1.00 92.81 76 GLU A O 1
ATOM 631 N N . VAL A 1 77 ? 46.447 -9.790 -49.561 1.00 92.06 77 VAL A N 1
ATOM 632 C CA . VAL A 1 77 ? 47.224 -10.329 -50.696 1.00 92.06 77 VAL A CA 1
ATOM 633 C C . VAL A 1 77 ? 48.725 -10.166 -50.453 1.00 92.06 77 VAL A C 1
ATOM 635 O O . VAL A 1 77 ? 49.485 -11.110 -50.675 1.00 92.06 77 VAL A O 1
ATOM 638 N N . THR A 1 78 ? 49.169 -9.018 -49.940 1.00 92.12 78 THR A N 1
ATOM 639 C CA . THR A 1 78 ? 50.580 -8.754 -49.620 1.00 92.12 78 THR A CA 1
ATOM 640 C C . THR A 1 78 ? 51.114 -9.748 -48.587 1.00 92.12 78 THR A C 1
ATOM 642 O O . THR A 1 78 ? 52.206 -10.300 -48.755 1.00 92.12 78 THR A O 1
ATOM 645 N N . GLN A 1 79 ? 50.332 -10.050 -47.546 1.00 93.19 79 GLN A N 1
ATOM 646 C CA . GLN A 1 79 ? 50.682 -11.068 -46.553 1.00 93.19 79 GLN A CA 1
ATOM 647 C C . GLN A 1 79 ? 50.780 -12.467 -47.172 1.00 93.19 79 GLN A C 1
ATOM 649 O O . GLN A 1 79 ? 51.728 -13.199 -46.875 1.00 93.19 79 GLN A O 1
ATOM 654 N N . LEU A 1 80 ? 49.846 -12.838 -48.052 1.00 91.75 80 LEU A N 1
ATOM 655 C CA . LEU A 1 80 ? 49.879 -14.124 -48.753 1.00 91.75 80 LEU A CA 1
ATOM 656 C C . LEU A 1 80 ? 51.110 -14.234 -49.667 1.00 91.75 80 LEU A C 1
ATOM 658 O O . LEU A 1 80 ? 51.804 -15.250 -49.645 1.00 91.75 80 LEU A O 1
ATOM 662 N N . LEU A 1 81 ? 51.451 -13.182 -50.419 1.00 91.38 81 LEU A N 1
ATOM 663 C CA . LEU A 1 81 ? 52.647 -13.164 -51.269 1.00 91.38 81 LEU A CA 1
ATOM 664 C C . LEU A 1 81 ? 53.943 -13.246 -50.448 1.00 91.38 81 LEU A C 1
ATOM 666 O O . LEU A 1 81 ? 54.868 -13.966 -50.834 1.00 91.38 81 LEU A O 1
ATOM 670 N N . ALA A 1 82 ? 54.000 -12.586 -49.287 1.00 91.00 82 ALA A N 1
ATOM 671 C CA . ALA A 1 82 ? 55.127 -12.696 -48.362 1.00 91.00 82 ALA A CA 1
ATOM 672 C C . ALA A 1 82 ? 55.290 -14.126 -47.811 1.00 91.00 82 ALA A C 1
ATOM 674 O O . ALA A 1 82 ? 56.415 -14.617 -47.700 1.00 91.00 82 ALA A O 1
ATOM 675 N N . GLN A 1 83 ? 54.188 -14.831 -47.528 1.00 90.38 83 GLN A N 1
ATOM 676 C CA . GLN A 1 83 ? 54.219 -16.239 -47.113 1.00 90.38 83 GLN A CA 1
ATOM 677 C C . GLN A 1 83 ? 54.767 -17.149 -48.222 1.00 90.38 83 GLN A C 1
ATOM 679 O O . GLN A 1 83 ? 55.632 -17.983 -47.954 1.00 90.38 83 GLN A O 1
ATOM 684 N N . VAL A 1 84 ? 54.344 -16.958 -49.478 1.00 88.56 84 VAL A N 1
ATOM 685 C CA . VAL A 1 84 ? 54.886 -17.722 -50.622 1.00 88.56 84 VAL A CA 1
ATOM 686 C C . VAL A 1 84 ? 56.379 -17.440 -50.806 1.00 88.56 84 VAL A C 1
ATOM 688 O O . VAL A 1 84 ? 57.158 -18.360 -51.069 1.00 88.56 84 VAL A O 1
ATOM 691 N N . GLN A 1 85 ? 56.802 -16.183 -50.643 1.00 88.12 85 GLN A N 1
ATOM 692 C CA . GLN A 1 85 ? 58.212 -15.806 -50.715 1.00 88.12 85 GLN A CA 1
ATOM 693 C C . GLN A 1 85 ? 59.035 -16.470 -49.597 1.00 88.12 85 GLN A C 1
ATOM 695 O O . GLN A 1 85 ? 60.120 -16.984 -49.871 1.00 88.12 85 GLN A O 1
ATOM 700 N N . ALA A 1 86 ? 58.511 -16.545 -48.371 1.00 86.38 86 ALA A N 1
ATOM 701 C CA . ALA A 1 86 ? 59.165 -17.230 -47.257 1.00 86.38 86 ALA A CA 1
ATOM 702 C C . ALA A 1 86 ? 59.286 -18.750 -47.489 1.00 86.38 86 ALA A C 1
ATOM 704 O O . ALA A 1 86 ? 60.363 -19.320 -47.296 1.00 86.38 86 ALA A O 1
ATOM 705 N N . GLU A 1 87 ? 58.223 -19.403 -47.975 1.00 84.00 87 GLU A N 1
ATOM 706 C CA . GLU A 1 87 ? 58.253 -20.823 -48.363 1.00 84.00 87 GLU A CA 1
ATOM 707 C C . GLU A 1 87 ? 59.298 -21.074 -49.459 1.00 84.00 87 GLU A C 1
ATOM 709 O O . GLU A 1 87 ? 60.071 -22.036 -49.410 1.00 84.00 87 GLU A O 1
ATOM 714 N N . ARG A 1 88 ? 59.401 -20.162 -50.431 1.00 84.12 88 ARG A N 1
ATOM 715 C CA . ARG A 1 88 ? 60.425 -20.210 -51.479 1.00 84.12 88 ARG A CA 1
ATOM 716 C C . ARG A 1 88 ? 61.842 -20.081 -50.929 1.00 84.12 88 ARG A C 1
ATOM 718 O O . ARG A 1 88 ? 62.724 -20.832 -51.353 1.00 84.12 88 ARG A O 1
ATOM 725 N N . GLU A 1 89 ? 62.086 -19.146 -50.021 1.00 83.00 89 GLU A N 1
ATOM 726 C CA . GLU A 1 89 ? 63.401 -18.960 -49.403 1.00 83.00 89 GLU A CA 1
ATOM 727 C C . GLU A 1 89 ? 63.805 -20.184 -48.564 1.00 83.00 89 GLU A C 1
ATOM 729 O O . GLU A 1 89 ? 64.949 -20.646 -48.646 1.00 83.00 89 GLU A O 1
ATOM 734 N N . ALA A 1 90 ? 62.848 -20.798 -47.860 1.00 79.94 90 ALA A N 1
ATOM 735 C CA . ALA A 1 90 ? 63.048 -22.027 -47.091 1.00 79.94 90 ALA A CA 1
ATOM 736 C C . ALA A 1 90 ? 63.404 -23.252 -47.963 1.00 79.94 90 ALA A C 1
ATOM 738 O O . ALA A 1 90 ? 64.092 -24.177 -47.505 1.00 79.94 90 ALA A O 1
ATOM 739 N N . MET A 1 91 ? 62.999 -23.253 -49.240 1.00 78.81 91 MET A N 1
ATOM 740 C CA . MET A 1 91 ? 63.261 -24.340 -50.189 1.00 78.81 91 MET A CA 1
ATOM 741 C C . MET A 1 91 ? 64.721 -24.453 -50.664 1.00 78.81 91 MET A C 1
ATOM 743 O O . MET A 1 91 ? 65.009 -25.418 -51.364 1.00 78.81 91 MET A O 1
ATOM 747 N N . ALA A 1 92 ? 65.634 -23.541 -50.287 1.00 63.81 92 ALA A N 1
ATOM 748 C CA . ALA A 1 92 ? 67.090 -23.558 -50.538 1.00 63.81 92 ALA A CA 1
ATOM 749 C C . ALA A 1 92 ? 67.538 -24.297 -51.823 1.00 63.81 92 ALA A C 1
ATOM 751 O O . ALA A 1 92 ? 67.695 -25.516 -51.818 1.00 63.81 92 ALA A O 1
ATOM 752 N N . ALA A 1 93 ? 67.780 -23.541 -52.905 1.00 65.25 93 ALA A N 1
ATOM 753 C CA . ALA A 1 93 ? 68.289 -23.968 -54.218 1.00 65.25 93 ALA A CA 1
ATOM 754 C C . ALA A 1 93 ? 68.340 -25.504 -54.442 1.00 65.25 93 ALA A C 1
ATOM 756 O O . ALA A 1 93 ? 69.359 -26.135 -54.142 1.00 65.25 93 ALA A O 1
ATOM 757 N N . PRO A 1 94 ? 67.319 -26.114 -55.082 1.00 60.06 94 PRO A N 1
ATOM 758 C CA . PRO A 1 94 ? 67.298 -27.554 -55.384 1.00 60.06 94 PRO A CA 1
ATOM 759 C C . PRO A 1 94 ? 68.530 -28.031 -56.179 1.00 60.06 94 PRO A C 1
ATOM 761 O O . PRO A 1 94 ? 68.821 -29.225 -56.267 1.00 60.06 94 PRO A O 1
ATOM 764 N N . GLY A 1 95 ? 69.257 -27.087 -56.790 1.00 60.50 95 GLY A N 1
ATOM 765 C CA . GLY A 1 95 ? 70.512 -27.303 -57.495 1.00 60.50 95 GLY A CA 1
ATOM 766 C C . GLY A 1 95 ? 71.721 -27.656 -56.622 1.00 60.50 95 GLY A C 1
ATOM 767 O O . GLY A 1 95 ? 72.676 -28.205 -57.166 1.00 60.50 95 GLY A O 1
ATOM 768 N N . ALA A 1 96 ? 71.673 -27.386 -55.314 1.00 66.00 96 ALA A N 1
ATOM 769 C CA . ALA A 1 96 ? 72.772 -27.608 -54.372 1.00 66.00 96 ALA A CA 1
ATOM 770 C C . ALA A 1 96 ? 72.752 -28.996 -53.699 1.00 66.00 96 ALA A C 1
ATOM 772 O O . ALA A 1 96 ? 73.690 -29.351 -52.988 1.00 66.00 96 ALA A O 1
ATOM 773 N N . LEU A 1 97 ? 71.700 -29.797 -53.916 1.00 74.81 97 LEU A N 1
ATOM 774 C CA . LEU A 1 97 ? 71.608 -31.142 -53.345 1.00 74.81 97 LEU A CA 1
ATOM 775 C C . LEU A 1 97 ? 72.624 -32.096 -54.007 1.00 74.81 97 LEU A C 1
ATOM 777 O O . LEU A 1 97 ? 72.788 -32.064 -55.231 1.00 74.81 97 LEU A O 1
ATOM 781 N N . PRO A 1 98 ? 73.296 -32.972 -53.238 1.00 72.06 98 PRO A N 1
ATOM 782 C CA . PRO A 1 98 ? 74.216 -33.956 -53.794 1.00 72.06 98 PRO A CA 1
ATOM 783 C C . PRO A 1 98 ? 73.445 -35.080 -54.507 1.00 72.06 98 PRO A C 1
ATOM 785 O O . PRO A 1 98 ? 72.628 -35.775 -53.900 1.00 72.06 98 PRO A O 1
ATOM 788 N N . PHE A 1 99 ? 73.737 -35.286 -55.796 1.00 76.31 99 PHE A N 1
ATOM 789 C CA . PHE A 1 99 ? 73.213 -36.401 -56.597 1.00 76.31 99 PHE A CA 1
ATOM 790 C C . PHE A 1 99 ? 74.361 -37.332 -56.976 1.00 76.31 99 PHE A C 1
ATOM 792 O O . PHE A 1 99 ? 75.050 -37.068 -57.968 1.00 76.31 99 PHE A O 1
ATOM 799 N N . PRO A 1 100 ? 74.610 -38.393 -56.194 1.00 75.12 100 PRO A N 1
ATOM 800 C CA . PRO A 1 100 ? 75.611 -39.377 -56.569 1.00 75.12 100 PRO A CA 1
ATOM 801 C C . PRO A 1 100 ? 75.216 -40.035 -57.898 1.00 75.12 100 PRO A C 1
ATOM 803 O O . PRO A 1 100 ? 74.065 -40.428 -58.099 1.00 75.12 100 PRO A O 1
ATOM 806 N N . ARG A 1 101 ? 76.167 -40.106 -58.836 1.00 73.62 101 ARG A N 1
ATOM 807 C CA . ARG A 1 101 ? 75.963 -40.734 -60.146 1.00 73.62 101 ARG A CA 1
ATOM 808 C C . ARG A 1 101 ? 76.285 -42.221 -60.042 1.00 73.62 101 ARG A C 1
ATOM 810 O O . ARG A 1 101 ? 77.444 -42.613 -60.160 1.00 73.62 101 ARG A O 1
ATOM 817 N N . VAL A 1 102 ? 75.251 -43.038 -59.873 1.00 74.44 102 VAL A N 1
ATOM 818 C CA . VAL A 1 102 ? 75.359 -44.495 -60.002 1.00 74.44 102 VAL A CA 1
ATOM 819 C C . VAL A 1 102 ? 75.404 -44.816 -61.500 1.00 74.44 102 VAL A C 1
ATOM 821 O O . VAL A 1 102 ? 74.384 -44.770 -62.181 1.00 74.44 102 VAL A O 1
ATOM 824 N N . THR A 1 103 ? 76.598 -45.025 -62.060 1.00 62.84 103 THR A N 1
ATOM 825 C CA . THR A 1 103 ? 76.763 -45.239 -63.509 1.00 62.84 103 THR A CA 1
ATOM 826 C C . THR A 1 103 ? 76.284 -46.632 -63.926 1.00 62.84 103 THR A C 1
ATOM 828 O O . THR A 1 103 ? 76.542 -47.616 -63.241 1.00 62.84 103 THR A O 1
ATOM 831 N N . ALA A 1 104 ? 75.628 -46.733 -65.088 1.00 60.53 104 ALA A N 1
ATOM 832 C CA . ALA A 1 104 ? 75.104 -47.997 -65.627 1.00 60.53 104 ALA A CA 1
ATOM 833 C C . ALA A 1 104 ? 76.190 -48.990 -66.098 1.00 60.53 104 ALA A C 1
ATOM 835 O O . ALA A 1 104 ? 75.872 -50.084 -66.549 1.00 60.53 104 ALA A O 1
ATOM 836 N N . VAL A 1 105 ? 77.466 -48.602 -66.010 1.00 56.22 105 VAL A N 1
ATOM 837 C CA . VAL A 1 105 ? 78.616 -49.357 -66.529 1.00 56.22 105 VAL A CA 1
ATOM 838 C C . VAL A 1 105 ? 78.974 -50.556 -65.630 1.00 56.22 105 VAL A C 1
ATOM 840 O O . VAL A 1 105 ? 79.637 -51.481 -66.085 1.00 56.22 105 VAL A O 1
ATOM 843 N N . HIS A 1 106 ? 78.497 -50.584 -64.378 1.00 62.44 106 HIS A N 1
ATOM 844 C CA . HIS A 1 106 ? 78.756 -51.646 -63.398 1.00 62.44 106 HIS A CA 1
ATOM 845 C C . HIS A 1 106 ? 77.461 -52.066 -62.678 1.00 62.44 106 HIS A C 1
ATOM 847 O O . HIS A 1 106 ? 76.519 -51.277 -62.586 1.00 62.44 106 HIS A O 1
ATOM 853 N N . TRP A 1 107 ? 77.415 -53.286 -62.122 1.00 67.00 107 TRP A N 1
ATOM 854 C CA . TRP A 1 107 ? 76.315 -53.712 -61.238 1.00 67.00 107 TRP A CA 1
ATOM 855 C C . TRP A 1 107 ? 76.230 -52.764 -60.031 1.00 67.00 107 TRP A C 1
ATOM 857 O O . TRP A 1 107 ? 77.267 -52.438 -59.449 1.00 67.00 107 TRP A O 1
ATOM 867 N N . ALA A 1 108 ? 75.027 -52.348 -59.609 1.00 69.88 108 ALA A N 1
ATOM 868 C CA . ALA A 1 108 ? 74.851 -51.351 -58.539 1.00 69.88 108 ALA A CA 1
ATOM 869 C C . ALA A 1 108 ? 75.586 -51.722 -57.232 1.00 69.88 108 ALA A C 1
ATOM 871 O O . ALA A 1 108 ? 76.104 -50.857 -56.525 1.00 69.88 108 ALA A O 1
ATOM 872 N N . ILE A 1 109 ? 75.715 -53.023 -56.964 1.00 75.19 109 ILE A N 1
ATOM 873 C CA . ILE A 1 109 ? 76.485 -53.610 -55.858 1.00 75.19 109 ILE A CA 1
ATOM 874 C C . ILE A 1 109 ? 77.936 -53.117 -55.840 1.00 75.19 109 ILE A C 1
ATOM 876 O O . ILE A 1 109 ? 78.451 -52.739 -54.790 1.00 75.19 109 ILE A O 1
ATOM 880 N N . GLN A 1 110 ? 78.591 -53.082 -57.003 1.00 74.50 110 GLN A N 1
ATOM 881 C CA . GLN A 1 110 ? 79.991 -52.672 -57.135 1.00 74.50 110 GLN A CA 1
ATOM 882 C C . GLN A 1 110 ? 80.163 -51.176 -56.846 1.00 74.50 110 GLN A C 1
ATOM 884 O O . GLN A 1 110 ? 81.148 -50.770 -56.233 1.00 74.50 110 GLN A O 1
ATOM 889 N N . HIS A 1 111 ? 79.177 -50.357 -57.221 1.00 78.88 111 HIS A N 1
ATOM 890 C CA . HIS A 1 111 ? 79.188 -48.924 -56.940 1.00 78.88 111 HIS A CA 1
ATOM 891 C C . HIS A 1 111 ? 79.076 -48.632 -55.437 1.00 78.88 111 HIS A C 1
ATOM 893 O O . HIS A 1 111 ? 79.881 -47.874 -54.901 1.00 78.88 111 HIS A O 1
ATOM 899 N N . PHE A 1 112 ? 78.132 -49.263 -54.730 1.00 79.69 112 PHE A N 1
ATOM 900 C CA . PHE A 1 112 ? 77.959 -49.033 -53.289 1.00 79.69 112 PHE A CA 1
ATOM 901 C C . PHE A 1 112 ? 79.028 -49.715 -52.426 1.00 79.69 112 PHE A C 1
ATOM 903 O O . PHE A 1 112 ? 79.273 -49.257 -51.311 1.00 79.69 112 PHE A O 1
ATOM 910 N N . ALA A 1 113 ? 79.716 -50.739 -52.941 1.00 79.12 113 ALA A N 1
ATOM 911 C CA . ALA A 1 113 ? 80.927 -51.268 -52.314 1.00 79.12 113 ALA A CA 1
ATOM 912 C C . ALA A 1 113 ? 82.080 -50.244 -52.343 1.00 79.12 113 ALA A C 1
ATOM 914 O O . ALA A 1 113 ? 82.797 -50.100 -51.355 1.00 79.12 113 ALA A O 1
ATOM 915 N N . ALA A 1 114 ? 82.229 -49.499 -53.446 1.00 78.56 114 ALA A N 1
ATOM 916 C CA . ALA A 1 114 ? 83.241 -48.449 -53.589 1.00 78.56 114 ALA A CA 1
ATOM 917 C C . ALA A 1 114 ? 82.856 -47.131 -52.884 1.00 78.56 114 ALA A C 1
ATOM 919 O O . ALA A 1 114 ? 83.723 -46.431 -52.359 1.00 78.56 114 ALA A O 1
ATOM 920 N N . TYR A 1 115 ? 81.561 -46.800 -52.837 1.00 80.38 115 TYR A N 1
ATOM 921 C CA . TYR A 1 115 ? 81.040 -45.539 -52.297 1.00 80.38 115 TYR A CA 1
ATOM 922 C C . TYR A 1 115 ? 79.857 -45.763 -51.331 1.00 80.38 115 TYR A C 1
ATOM 924 O O . TYR A 1 115 ? 78.728 -45.350 -51.606 1.00 80.38 115 TYR A O 1
ATOM 932 N N . PRO A 1 116 ? 80.078 -46.361 -50.144 1.00 76.81 116 PRO A N 1
ATOM 933 C CA . PRO A 1 116 ? 78.989 -46.730 -49.229 1.00 76.81 116 PRO A CA 1
ATOM 934 C C . PRO A 1 116 ? 78.198 -45.525 -48.687 1.00 76.81 116 PRO A C 1
ATOM 936 O O . PRO A 1 116 ? 77.021 -45.641 -48.349 1.00 76.81 116 PRO A O 1
ATOM 939 N N . ARG A 1 117 ? 78.814 -44.334 -48.641 1.00 80.81 117 ARG A N 1
ATOM 940 C CA . ARG A 1 117 ? 78.171 -43.089 -48.173 1.00 80.81 117 ARG A CA 1
ATOM 941 C C . ARG A 1 117 ? 77.080 -42.573 -49.119 1.00 80.81 117 ARG A C 1
ATOM 943 O O . ARG A 1 117 ? 76.245 -41.774 -48.692 1.00 80.81 117 ARG A O 1
ATOM 950 N N . ASP A 1 118 ? 77.060 -43.018 -50.374 1.00 82.81 118 ASP A N 1
ATOM 951 C CA . ASP A 1 118 ? 76.105 -42.524 -51.365 1.00 82.81 118 ASP A CA 1
ATOM 952 C C . ASP A 1 118 ? 74.686 -43.059 -51.133 1.00 82.81 118 ASP A C 1
ATOM 954 O O . ASP A 1 118 ? 73.725 -42.348 -51.419 1.00 82.81 118 ASP A O 1
ATOM 958 N N . ALA A 1 119 ? 74.524 -44.221 -50.489 1.00 80.12 119 ALA A N 1
ATOM 959 C CA . ALA A 1 119 ? 73.210 -44.734 -50.087 1.00 80.12 119 ALA A CA 1
ATOM 960 C C . ALA A 1 119 ? 72.487 -43.779 -49.112 1.00 80.12 119 ALA A C 1
ATOM 962 O O . ALA A 1 119 ? 71.329 -43.418 -49.325 1.00 80.12 119 ALA A O 1
ATOM 963 N N . GLY A 1 120 ? 73.195 -43.297 -48.081 1.00 81.25 120 GLY A N 1
ATOM 964 C CA . GLY A 1 120 ? 72.660 -42.317 -47.128 1.00 81.25 120 GLY A CA 1
ATOM 965 C C . GLY A 1 120 ? 72.354 -40.965 -47.779 1.00 81.25 120 GLY A C 1
ATOM 966 O O . GLY A 1 120 ? 71.335 -40.348 -47.474 1.00 81.25 120 GLY A O 1
ATOM 967 N N . ARG A 1 121 ? 73.183 -40.532 -48.738 1.00 83.62 121 ARG A N 1
ATOM 968 C CA . ARG A 1 121 ? 72.941 -39.311 -49.523 1.00 83.62 121 ARG A CA 1
ATOM 969 C C . ARG A 1 121 ? 71.705 -39.432 -50.414 1.00 83.62 121 ARG A C 1
ATOM 971 O O . ARG A 1 121 ? 70.941 -38.480 -50.489 1.00 83.62 121 ARG A O 1
ATOM 978 N N . ILE A 1 122 ? 71.466 -40.586 -51.043 1.00 84.81 122 ILE A N 1
ATOM 979 C CA . ILE A 1 122 ? 70.267 -40.834 -51.865 1.00 84.81 122 ILE A CA 1
ATOM 980 C C . ILE A 1 122 ? 68.993 -40.739 -51.015 1.00 84.81 122 ILE A C 1
ATOM 982 O O . ILE A 1 122 ? 68.029 -40.099 -51.438 1.00 84.81 122 ILE A O 1
ATOM 986 N N . LEU A 1 123 ? 68.993 -41.326 -49.813 1.00 84.69 123 LEU A N 1
ATOM 987 C CA . LEU A 1 123 ? 67.856 -41.268 -48.886 1.00 84.69 123 LEU A CA 1
ATOM 988 C C . LEU A 1 123 ? 67.636 -39.860 -48.316 1.00 84.69 123 LEU A C 1
ATOM 990 O O . LEU A 1 123 ? 66.502 -39.383 -48.297 1.00 84.69 123 LEU A O 1
ATOM 994 N N . TYR A 1 124 ? 68.710 -39.170 -47.922 1.00 85.94 124 TYR A N 1
ATOM 995 C CA . TYR A 1 124 ? 68.651 -37.772 -47.488 1.00 85.94 124 TYR A CA 1
ATOM 996 C C . TYR A 1 124 ? 68.081 -36.868 -48.588 1.00 85.94 124 TYR A C 1
ATOM 998 O O . TYR A 1 124 ? 67.142 -36.111 -48.348 1.00 85.94 124 TYR A O 1
ATOM 1006 N N . THR A 1 125 ? 68.588 -36.995 -49.819 1.00 85.00 125 THR A N 1
ATOM 1007 C CA . THR A 1 125 ? 68.090 -36.250 -50.980 1.00 85.00 125 THR A CA 1
ATOM 1008 C C . THR A 1 125 ? 66.629 -36.594 -51.271 1.00 85.00 125 THR A C 1
ATOM 1010 O O . THR A 1 125 ? 65.850 -35.694 -51.557 1.00 85.00 125 THR A O 1
ATOM 1013 N N . TRP A 1 126 ? 66.207 -37.854 -51.135 1.00 86.25 126 TRP A N 1
ATOM 1014 C CA . TRP A 1 126 ? 64.801 -38.238 -51.297 1.00 86.25 126 TRP A CA 1
ATOM 1015 C C . TRP A 1 126 ? 63.886 -37.566 -50.267 1.00 86.25 126 TRP A C 1
ATOM 1017 O O . TRP A 1 126 ? 62.852 -37.010 -50.644 1.00 86.25 126 TRP A O 1
ATOM 1027 N N . GLN A 1 127 ? 64.265 -37.586 -48.984 1.00 87.75 127 GLN A N 1
ATOM 1028 C CA . GLN A 1 127 ? 63.491 -36.946 -47.919 1.00 87.75 127 GLN A CA 1
ATOM 1029 C C . GLN A 1 127 ? 63.435 -35.434 -48.134 1.00 87.75 127 GLN A C 1
ATOM 1031 O O . GLN A 1 127 ? 62.355 -34.850 -48.114 1.00 87.75 127 GLN A O 1
ATOM 1036 N N . ARG A 1 128 ? 64.575 -34.816 -48.457 1.00 86.31 128 ARG A N 1
ATOM 1037 C CA . ARG A 1 128 ? 64.649 -33.379 -48.717 1.00 86.31 128 ARG A CA 1
ATOM 1038 C C . ARG A 1 128 ? 63.832 -32.965 -49.942 1.00 86.31 128 ARG A C 1
ATOM 1040 O O . ARG A 1 128 ? 63.140 -31.958 -49.877 1.00 86.31 128 ARG A O 1
ATOM 1047 N N . LEU A 1 129 ? 63.846 -33.749 -51.025 1.00 86.50 129 LEU A N 1
ATOM 1048 C CA . LEU A 1 129 ? 62.989 -33.516 -52.195 1.00 86.50 129 LEU A CA 1
ATOM 1049 C C . LEU A 1 129 ? 61.501 -33.690 -51.854 1.00 86.50 129 LEU A C 1
ATOM 1051 O O . LEU A 1 129 ? 60.674 -32.961 -52.388 1.00 86.50 129 LEU A O 1
ATOM 1055 N N . ARG A 1 130 ? 61.145 -34.622 -50.960 1.00 87.31 130 ARG A N 1
ATOM 1056 C CA . ARG A 1 130 ? 59.764 -34.791 -50.481 1.00 87.31 130 ARG A CA 1
ATOM 1057 C C . ARG A 1 130 ? 59.299 -33.598 -49.645 1.00 87.31 130 ARG A C 1
ATOM 1059 O O . ARG A 1 130 ? 58.162 -33.165 -49.806 1.00 87.31 130 ARG A O 1
ATOM 1066 N N . ASP A 1 131 ? 60.160 -33.066 -48.783 1.00 86.94 131 ASP A N 1
ATOM 1067 C CA . ASP A 1 131 ? 59.856 -31.877 -47.982 1.00 86.94 131 ASP A CA 1
ATOM 1068 C C . ASP A 1 131 ? 59.760 -30.624 -48.865 1.00 86.94 131 ASP A C 1
ATOM 1070 O O . ASP A 1 131 ? 58.788 -29.884 -48.759 1.00 86.94 131 ASP A O 1
ATOM 1074 N N . MET A 1 132 ? 60.673 -30.455 -49.830 1.00 85.88 132 MET A N 1
ATOM 1075 C CA . MET A 1 132 ? 60.571 -29.405 -50.854 1.00 85.88 132 MET A CA 1
ATOM 1076 C C . MET A 1 132 ? 59.282 -29.533 -51.674 1.00 85.88 132 MET A C 1
ATOM 1078 O O . MET A 1 132 ? 58.635 -28.535 -51.952 1.00 85.88 132 MET A O 1
ATOM 1082 N N . GLN A 1 133 ? 58.859 -30.748 -52.033 1.00 88.44 133 GLN A N 1
ATOM 1083 C CA . GLN A 1 133 ? 57.597 -30.960 -52.746 1.00 88.44 133 GLN A CA 1
ATOM 1084 C C . GLN A 1 133 ? 56.379 -30.536 -51.914 1.00 88.44 133 GLN A C 1
ATOM 1086 O O . GLN A 1 133 ? 55.431 -29.975 -52.461 1.00 88.44 133 GLN A O 1
ATOM 1091 N N . ARG A 1 134 ? 56.400 -30.772 -50.596 1.00 88.12 134 ARG A N 1
ATOM 1092 C CA . ARG A 1 134 ? 55.354 -30.285 -49.684 1.00 88.12 134 ARG A CA 1
ATOM 1093 C C . ARG A 1 134 ? 55.337 -28.760 -49.610 1.00 88.12 134 ARG A C 1
ATOM 1095 O O . ARG A 1 134 ? 54.256 -28.195 -49.691 1.00 88.12 134 ARG A O 1
ATOM 1102 N N . MET A 1 135 ? 56.504 -28.122 -49.522 1.00 87.88 135 MET A N 1
ATOM 1103 C CA . MET A 1 135 ? 56.638 -26.657 -49.530 1.00 87.88 135 MET A CA 1
ATOM 1104 C C . MET A 1 135 ? 56.155 -26.047 -50.853 1.00 87.88 135 MET A C 1
ATOM 1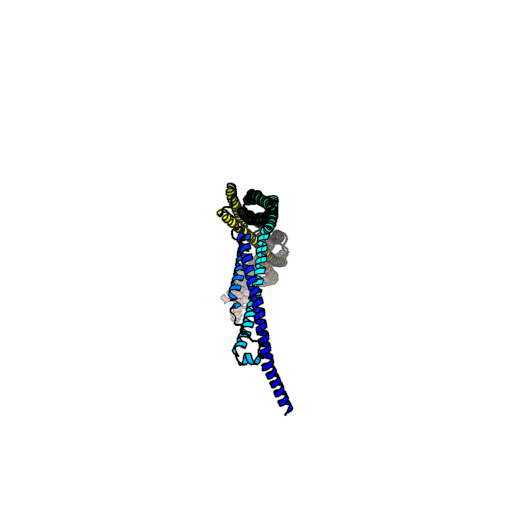106 O O . MET A 1 135 ? 55.411 -25.076 -50.834 1.00 87.88 135 MET A O 1
ATOM 1110 N N . VAL A 1 136 ? 56.480 -26.657 -52.001 1.00 88.62 136 VAL A N 1
ATOM 1111 C CA . VAL A 1 136 ? 55.926 -26.255 -53.309 1.00 88.62 136 VAL A CA 1
ATOM 1112 C C . VAL A 1 136 ? 54.401 -26.344 -53.296 1.00 88.62 136 VAL A C 1
ATOM 1114 O O . VAL A 1 136 ? 53.741 -25.384 -53.659 1.00 88.62 136 VAL A O 1
ATOM 1117 N N . THR A 1 137 ? 53.839 -27.461 -52.825 1.00 88.81 137 THR A N 1
ATOM 1118 C CA . THR A 1 137 ? 52.376 -27.654 -52.776 1.00 88.81 137 THR A CA 1
ATOM 1119 C C . THR A 1 137 ? 51.701 -26.640 -51.841 1.00 88.81 137 THR A C 1
ATOM 1121 O O . THR A 1 137 ? 50.626 -26.134 -52.148 1.00 88.81 137 THR A O 1
ATOM 1124 N N . ALA A 1 138 ? 52.330 -26.324 -50.704 1.00 87.88 138 ALA A N 1
ATOM 1125 C CA . ALA A 1 138 ? 51.853 -25.296 -49.783 1.00 87.88 138 ALA A CA 1
ATOM 1126 C C . ALA A 1 138 ? 51.906 -23.900 -50.426 1.00 87.88 138 ALA A C 1
ATOM 1128 O O . ALA A 1 138 ? 50.916 -23.176 -50.387 1.00 87.88 138 ALA A O 1
ATOM 1129 N N . GLY A 1 139 ? 53.012 -23.557 -51.092 1.00 88.69 139 GLY A N 1
ATOM 1130 C CA . GLY A 1 139 ? 53.156 -22.309 -51.841 1.00 88.69 139 GLY A CA 1
ATOM 1131 C C . GLY A 1 139 ? 52.146 -22.172 -52.984 1.00 88.69 139 GLY A C 1
ATOM 1132 O O . GLY A 1 139 ? 51.567 -21.105 -53.148 1.00 88.69 139 GLY A O 1
ATOM 1133 N N . GLU A 1 140 ? 51.870 -23.248 -53.730 1.00 89.81 140 GLU A N 1
ATOM 1134 C CA . GLU A 1 140 ? 50.834 -23.276 -54.778 1.00 89.81 140 GLU A CA 1
ATOM 1135 C C . GLU A 1 140 ? 49.434 -23.019 -54.195 1.00 89.81 140 GLU A C 1
ATOM 1137 O O . GLU A 1 140 ? 48.652 -22.271 -54.779 1.00 89.81 140 GLU A O 1
ATOM 1142 N N . ALA A 1 141 ? 49.120 -23.582 -53.023 1.00 90.06 141 ALA A N 1
ATOM 1143 C CA . ALA A 1 141 ? 47.845 -23.339 -52.347 1.00 90.06 141 ALA A CA 1
ATOM 1144 C C . ALA A 1 141 ? 47.701 -21.882 -51.867 1.00 90.06 141 ALA A C 1
ATOM 1146 O O . ALA A 1 141 ? 46.640 -21.283 -52.038 1.00 90.06 141 ALA A O 1
ATOM 1147 N N . VAL A 1 142 ? 48.766 -21.294 -51.308 1.00 91.31 142 VAL A N 1
ATOM 1148 C CA . VAL A 1 142 ? 48.771 -19.883 -50.878 1.00 91.31 142 VAL A CA 1
ATOM 1149 C C . VAL A 1 142 ? 48.705 -18.937 -52.084 1.00 91.31 142 VAL A C 1
ATOM 1151 O O . VAL A 1 142 ? 47.968 -17.956 -52.042 1.00 91.31 142 VAL A O 1
ATOM 1154 N N . LEU A 1 143 ? 49.388 -19.246 -53.194 1.00 90.44 143 LEU A N 1
ATOM 1155 C CA . LEU A 1 143 ? 49.256 -18.485 -54.444 1.00 90.44 143 LEU A CA 1
ATOM 1156 C C . LEU A 1 143 ? 47.844 -18.559 -55.025 1.00 90.44 143 LEU A C 1
ATOM 1158 O O . LEU A 1 143 ? 47.345 -17.552 -55.519 1.00 90.44 143 LEU A O 1
ATOM 1162 N N . ALA A 1 144 ? 47.187 -19.719 -54.959 1.00 90.94 144 ALA A N 1
ATOM 1163 C CA . ALA A 1 144 ? 45.799 -19.845 -55.394 1.00 90.94 144 ALA A CA 1
ATOM 1164 C C . ALA A 1 144 ? 44.866 -18.951 -54.559 1.00 90.94 144 ALA A C 1
ATOM 1166 O O . ALA A 1 144 ? 43.997 -18.287 -55.124 1.00 90.94 144 ALA A O 1
ATOM 1167 N N . ALA A 1 145 ? 45.088 -18.870 -53.241 1.00 91.25 145 ALA A N 1
ATOM 1168 C CA . ALA A 1 145 ? 44.374 -17.937 -52.370 1.00 91.25 145 ALA A CA 1
ATOM 1169 C C . ALA A 1 145 ? 44.678 -16.469 -52.730 1.00 91.25 145 ALA A C 1
ATOM 1171 O O . ALA A 1 145 ? 43.752 -15.680 -52.891 1.00 91.25 145 ALA A O 1
ATOM 1172 N N . ALA A 1 146 ? 45.947 -16.112 -52.956 1.00 91.44 146 ALA A N 1
ATOM 1173 C CA . ALA A 1 146 ? 46.334 -14.762 -53.378 1.00 91.44 146 ALA A CA 1
ATOM 1174 C C . ALA A 1 146 ? 45.703 -14.370 -54.726 1.00 91.44 146 ALA A C 1
ATOM 1176 O O . ALA A 1 146 ? 45.242 -13.245 -54.891 1.00 91.44 146 ALA A O 1
ATOM 1177 N N . HIS A 1 147 ? 45.625 -15.301 -55.681 1.00 91.38 147 HIS A N 1
ATOM 1178 C CA . HIS A 1 147 ? 44.964 -15.081 -56.967 1.00 91.38 147 HIS A CA 1
ATOM 1179 C C . HIS A 1 147 ? 43.454 -14.869 -56.809 1.00 91.38 147 HIS A C 1
ATOM 1181 O O . HIS A 1 147 ? 42.872 -14.023 -57.485 1.00 91.38 147 HIS A O 1
ATOM 1187 N N . GLN A 1 148 ? 42.817 -15.609 -55.899 1.00 92.19 148 GLN A N 1
ATOM 1188 C CA . GLN A 1 148 ? 41.404 -15.432 -55.583 1.00 92.19 148 GLN A CA 1
ATOM 1189 C C . GLN A 1 148 ? 41.130 -14.050 -54.970 1.00 92.19 148 GLN A C 1
ATOM 1191 O O . GLN A 1 148 ? 40.202 -13.372 -55.409 1.00 92.19 148 GLN A O 1
ATOM 1196 N N . GLU A 1 149 ? 41.936 -13.619 -53.998 1.00 90.88 149 GLU A N 1
ATOM 1197 C CA . GLU A 1 149 ? 41.794 -12.304 -53.357 1.00 90.88 149 GLU A CA 1
ATOM 1198 C C . GLU A 1 149 ? 42.126 -11.150 -54.318 1.00 90.88 149 GLU A C 1
ATOM 1200 O O . GLU A 1 149 ? 41.389 -10.167 -54.393 1.00 90.88 149 GLU A O 1
ATOM 1205 N N . LEU A 1 150 ? 43.147 -11.300 -55.166 1.00 91.31 150 LEU A N 1
ATOM 1206 C CA . LEU A 1 150 ? 43.420 -10.350 -56.249 1.00 91.31 150 LEU A CA 1
ATOM 1207 C C . LEU A 1 150 ? 42.252 -10.286 -57.247 1.00 91.31 150 LEU A C 1
ATOM 1209 O O . LEU A 1 150 ? 41.888 -9.208 -57.721 1.00 91.31 150 LEU A O 1
ATOM 1213 N N . GLY A 1 151 ? 41.601 -11.420 -57.516 1.00 90.06 151 GLY A N 1
ATOM 1214 C CA . GLY A 1 151 ? 40.345 -11.472 -58.260 1.00 90.06 151 GLY A CA 1
ATOM 1215 C C . GLY A 1 151 ? 39.225 -10.661 -57.597 1.00 90.06 151 GLY A C 1
ATOM 1216 O O . GLY A 1 151 ? 38.465 -9.997 -58.303 1.00 90.06 151 GLY A O 1
ATOM 1217 N N . ARG A 1 152 ? 39.154 -10.634 -56.258 1.00 89.75 152 ARG A N 1
ATOM 1218 C CA . ARG A 1 152 ? 38.202 -9.784 -55.524 1.00 89.75 152 ARG A CA 1
ATOM 1219 C C . ARG A 1 152 ? 38.509 -8.298 -55.674 1.00 89.75 152 ARG A C 1
ATOM 1221 O O . ARG A 1 152 ? 37.567 -7.540 -55.886 1.00 89.75 152 ARG A O 1
ATOM 1228 N N . LEU A 1 153 ? 39.780 -7.875 -55.661 1.00 90.19 153 LEU A N 1
ATOM 1229 C CA . LEU A 1 153 ? 40.158 -6.472 -55.933 1.00 90.19 153 LEU A CA 1
ATOM 1230 C C . LEU A 1 153 ? 39.588 -5.982 -57.274 1.00 90.19 153 LEU A C 1
ATOM 1232 O O . LEU A 1 153 ? 39.049 -4.880 -57.367 1.00 90.19 153 LEU A O 1
ATOM 1236 N N . HIS A 1 154 ? 39.626 -6.832 -58.300 1.00 87.62 154 HIS A N 1
ATOM 1237 C CA . HIS A 1 154 ? 39.082 -6.513 -59.624 1.00 87.62 154 HIS A CA 1
ATOM 1238 C C . HIS A 1 154 ? 37.545 -6.486 -59.652 1.00 87.62 154 HIS A C 1
ATOM 1240 O O . HIS A 1 154 ? 36.952 -5.825 -60.502 1.00 87.62 154 HIS A O 1
ATOM 1246 N N . GLN A 1 155 ? 36.892 -7.181 -58.719 1.00 89.75 155 GLN A N 1
ATOM 1247 C CA . GLN A 1 155 ? 35.435 -7.220 -58.567 1.00 89.75 155 GLN A CA 1
ATOM 1248 C C . GLN A 1 155 ? 34.895 -6.140 -57.612 1.00 89.75 155 GLN A C 1
ATOM 1250 O O . GLN A 1 155 ? 33.681 -5.952 -57.549 1.00 89.75 155 GLN A O 1
ATOM 1255 N N . MET A 1 156 ? 35.756 -5.383 -56.917 1.00 90.06 156 MET A N 1
ATOM 1256 C CA . MET A 1 156 ? 35.342 -4.333 -55.971 1.00 90.06 156 MET A CA 1
ATOM 1257 C C . MET A 1 156 ? 34.339 -3.318 -56.536 1.00 90.06 156 MET A C 1
ATOM 1259 O O . MET A 1 156 ? 33.385 -3.007 -55.828 1.00 90.06 156 MET A O 1
ATOM 1263 N N . PRO A 1 157 ? 34.433 -2.844 -57.796 1.00 87.94 157 PRO A N 1
ATOM 1264 C CA . PRO A 1 157 ? 33.416 -1.942 -58.338 1.00 87.94 157 PRO A CA 1
ATOM 1265 C C . PRO A 1 157 ? 32.004 -2.552 -58.350 1.00 87.94 157 PRO A C 1
ATOM 1267 O O . PRO A 1 157 ? 31.021 -1.855 -58.097 1.00 87.94 157 PRO A O 1
ATOM 1270 N N . GLN A 1 158 ? 31.888 -3.864 -58.595 1.00 87.69 158 GLN A N 1
ATOM 1271 C CA . GLN A 1 158 ? 30.606 -4.574 -58.520 1.00 87.69 158 GLN A CA 1
ATOM 1272 C C . GLN A 1 158 ? 30.116 -4.678 -57.074 1.00 87.69 158 GLN A C 1
ATOM 1274 O O . GLN A 1 158 ? 28.920 -4.530 -56.824 1.00 87.69 158 GLN A O 1
ATOM 1279 N N . GLN A 1 159 ? 31.030 -4.888 -56.124 1.00 90.00 159 GLN A N 1
ATOM 1280 C CA . GLN A 1 159 ? 30.704 -4.904 -54.701 1.00 90.00 159 GLN A CA 1
ATOM 1281 C C . GLN A 1 159 ? 30.235 -3.525 -54.214 1.00 90.00 159 GLN A C 1
ATOM 1283 O O . GLN A 1 159 ? 29.180 -3.438 -53.599 1.00 90.00 159 GLN A O 1
ATOM 1288 N N . PHE A 1 160 ? 30.897 -2.435 -54.609 1.00 91.44 160 PHE A N 1
ATOM 1289 C CA . PHE A 1 160 ? 30.443 -1.070 -54.318 1.00 91.44 160 PHE A CA 1
ATOM 1290 C C . PHE A 1 160 ? 29.040 -0.777 -54.863 1.00 91.44 160 PHE A C 1
ATOM 1292 O O . PHE A 1 160 ? 28.254 -0.096 -54.204 1.00 91.44 160 PHE A O 1
ATOM 1299 N N . CYS A 1 161 ? 28.680 -1.317 -56.032 1.00 87.88 161 CYS A N 1
ATOM 1300 C CA . CYS A 1 161 ? 27.310 -1.215 -56.542 1.00 87.88 161 CYS A CA 1
ATOM 1301 C C . CYS A 1 161 ? 26.298 -1.925 -55.626 1.00 87.88 161 CYS A C 1
ATOM 1303 O O . CYS A 1 161 ? 25.214 -1.392 -55.383 1.00 87.88 161 CYS A O 1
ATOM 1305 N N . GLN A 1 162 ? 26.638 -3.111 -55.113 1.00 90.50 162 GLN A N 1
ATOM 1306 C CA . GLN A 1 162 ? 25.789 -3.863 -54.181 1.00 90.50 162 GLN A CA 1
ATOM 1307 C C . GLN A 1 162 ? 25.670 -3.145 -52.831 1.00 90.50 162 GLN A C 1
ATOM 1309 O O . GLN A 1 162 ? 24.556 -2.956 -52.340 1.00 90.50 162 GLN A O 1
ATOM 1314 N N . ASP A 1 163 ? 26.787 -2.669 -52.280 1.00 91.19 163 ASP A N 1
ATOM 1315 C CA . ASP A 1 163 ? 26.836 -1.932 -51.014 1.00 91.19 163 ASP A CA 1
ATOM 1316 C C . ASP A 1 163 ? 26.025 -0.631 -51.108 1.00 91.19 163 ASP A C 1
ATOM 1318 O O . ASP A 1 163 ? 25.223 -0.317 -50.230 1.00 91.19 163 ASP A O 1
ATOM 1322 N N . SER A 1 164 ? 26.129 0.091 -52.229 1.00 91.75 164 SER A N 1
ATOM 1323 C CA . SER A 1 164 ? 25.325 1.290 -52.492 1.00 91.75 164 SER A CA 1
ATOM 1324 C C . SER A 1 164 ? 23.817 0.998 -52.504 1.00 91.75 164 SER A C 1
ATOM 1326 O O . SER A 1 164 ? 23.021 1.752 -51.933 1.00 91.75 164 SER A O 1
ATOM 1328 N N . GLN A 1 165 ? 23.400 -0.120 -53.108 1.00 91.25 165 GLN A N 1
ATOM 1329 C CA . GLN A 1 165 ? 22.002 -0.556 -53.082 1.00 91.25 165 GLN A CA 1
ATOM 1330 C C . GLN A 1 165 ? 21.551 -0.947 -51.668 1.00 91.25 165 GLN A C 1
ATOM 1332 O O . GLN A 1 165 ? 20.442 -0.584 -51.267 1.00 91.25 165 GLN A O 1
ATOM 1337 N N . ALA A 1 166 ? 22.400 -1.634 -50.900 1.00 93.81 166 ALA A N 1
ATOM 1338 C CA . ALA A 1 166 ? 22.123 -1.995 -49.512 1.00 93.81 166 ALA A CA 1
ATOM 1339 C C . ALA A 1 166 ? 21.960 -0.750 -48.620 1.00 93.81 166 ALA A C 1
ATOM 1341 O O . ALA A 1 166 ? 20.989 -0.661 -47.866 1.00 93.81 166 ALA A O 1
ATOM 1342 N N . ILE A 1 167 ? 22.825 0.258 -48.776 1.00 95.19 167 ILE A N 1
ATOM 1343 C CA . ILE A 1 167 ? 22.727 1.560 -48.094 1.00 95.19 167 ILE A CA 1
ATOM 1344 C C . ILE A 1 167 ? 21.383 2.235 -48.398 1.00 95.19 167 ILE A C 1
ATOM 1346 O O . ILE A 1 167 ? 20.717 2.735 -47.491 1.00 95.19 167 ILE A O 1
ATOM 1350 N N . LEU A 1 168 ? 20.929 2.227 -49.658 1.00 94.69 168 LEU A N 1
ATOM 1351 C CA . LEU A 1 168 ? 19.624 2.792 -50.025 1.00 94.69 168 LEU A CA 1
ATOM 1352 C C . LEU A 1 168 ? 18.448 2.039 -49.384 1.00 94.69 168 LEU A C 1
ATOM 1354 O O . LEU A 1 168 ? 17.472 2.673 -48.974 1.00 94.69 168 LEU A O 1
ATOM 1358 N N . GLN A 1 169 ? 18.534 0.711 -49.269 1.00 94.62 169 GLN A N 1
ATOM 1359 C CA . GLN A 1 169 ? 17.524 -0.097 -48.577 1.00 94.62 169 GLN A CA 1
ATOM 1360 C C . GLN A 1 169 ? 17.498 0.196 -47.071 1.00 94.62 169 GLN A C 1
ATOM 1362 O O . GLN A 1 169 ? 16.427 0.396 -46.499 1.00 94.62 169 GLN A O 1
ATOM 1367 N N . GLN A 1 170 ? 18.660 0.284 -46.426 1.00 95.19 170 GLN A N 1
ATOM 1368 C CA . GLN A 1 170 ? 18.771 0.634 -45.008 1.00 95.19 170 GLN A CA 1
ATOM 1369 C C . GLN A 1 170 ? 18.263 2.058 -44.728 1.00 95.19 170 GLN A C 1
ATOM 1371 O O . GLN A 1 170 ? 17.514 2.277 -43.776 1.00 95.19 170 GLN A O 1
ATOM 1376 N N . LEU A 1 171 ? 18.567 3.025 -45.599 1.00 96.00 171 LEU A N 1
ATOM 1377 C CA . LEU A 1 171 ? 17.992 4.372 -45.532 1.00 96.00 171 LEU A CA 1
ATOM 1378 C C . LEU A 1 171 ? 16.459 4.342 -45.611 1.00 96.00 171 LEU A C 1
ATOM 1380 O O . LEU A 1 171 ? 15.791 5.104 -44.911 1.00 96.00 171 LEU A O 1
ATOM 1384 N N . GLN A 1 172 ? 15.871 3.462 -46.424 1.00 95.19 172 GLN A N 1
ATOM 1385 C CA . GLN A 1 172 ? 14.417 3.301 -46.450 1.00 95.19 172 GLN A CA 1
ATOM 1386 C C . GLN A 1 172 ? 13.876 2.794 -45.100 1.00 95.19 172 GLN A C 1
ATOM 1388 O O . GLN A 1 172 ? 12.881 3.330 -44.622 1.00 95.19 172 GLN A O 1
ATOM 1393 N N . GLN A 1 173 ? 14.566 1.872 -44.422 1.00 94.56 173 GLN A N 1
ATOM 1394 C CA . GLN A 1 173 ? 14.176 1.420 -43.075 1.00 94.56 173 GLN A CA 1
ATOM 1395 C C . GLN A 1 173 ? 14.269 2.534 -42.019 1.00 94.56 173 GLN A C 1
ATOM 1397 O O . GLN A 1 173 ? 13.445 2.597 -41.104 1.00 94.56 173 GLN A O 1
ATOM 1402 N N . VAL A 1 174 ? 15.269 3.417 -42.117 1.00 96.38 174 VAL A N 1
ATOM 1403 C CA . VAL A 1 174 ? 15.371 4.611 -41.256 1.00 96.38 174 VAL A CA 1
ATOM 1404 C C . VAL A 1 174 ? 14.191 5.551 -41.511 1.00 96.38 174 VAL A C 1
ATOM 1406 O O . VAL A 1 174 ? 13.559 6.020 -40.566 1.00 96.38 174 VAL A O 1
ATOM 1409 N N . ARG A 1 175 ? 13.835 5.780 -42.781 1.00 95.88 175 ARG A N 1
ATOM 1410 C CA . ARG A 1 175 ? 12.662 6.584 -43.151 1.00 95.88 175 ARG A CA 1
ATOM 1411 C C . ARG A 1 175 ? 11.377 6.011 -42.570 1.00 95.88 175 ARG A C 1
ATOM 1413 O O . ARG A 1 175 ? 10.584 6.767 -42.018 1.00 95.88 175 ARG A O 1
ATOM 1420 N N . ASP A 1 176 ? 11.171 4.705 -42.702 1.00 95.31 176 ASP A N 1
ATOM 1421 C CA . ASP A 1 176 ? 9.961 4.045 -42.214 1.00 95.31 176 ASP A CA 1
ATOM 1422 C C . ASP A 1 176 ? 9.838 4.191 -40.691 1.00 95.31 176 ASP A C 1
ATOM 1424 O O . ASP A 1 176 ? 8.757 4.505 -40.197 1.00 95.31 176 ASP A O 1
ATOM 1428 N N . ARG A 1 177 ? 10.949 4.085 -39.947 1.00 94.94 177 ARG A N 1
ATOM 1429 C CA . ARG A 1 177 ? 10.972 4.371 -38.502 1.00 94.94 177 ARG A CA 1
ATOM 1430 C C . ARG A 1 177 ? 10.662 5.825 -38.177 1.00 94.94 177 ARG A C 1
ATOM 1432 O O . ARG A 1 177 ? 9.815 6.069 -37.329 1.00 94.94 177 ARG A O 1
ATOM 1439 N N . LEU A 1 178 ? 11.265 6.794 -38.865 1.00 95.12 178 LEU A N 1
ATOM 1440 C CA . LEU A 1 178 ? 10.937 8.211 -38.652 1.00 95.12 178 LEU A CA 1
ATOM 1441 C C . LEU A 1 178 ? 9.448 8.498 -38.916 1.00 95.12 178 LEU A C 1
ATOM 1443 O O . LEU A 1 178 ? 8.816 9.232 -38.160 1.00 95.12 178 LEU A O 1
ATOM 1447 N N . GLN A 1 179 ? 8.853 7.870 -39.936 1.00 95.12 179 GLN A N 1
ATOM 1448 C CA . GLN A 1 179 ? 7.415 7.976 -40.203 1.00 95.12 179 GLN A CA 1
ATOM 1449 C C . GLN A 1 179 ? 6.561 7.316 -39.113 1.00 95.12 179 GLN A C 1
ATOM 1451 O O . GLN A 1 179 ? 5.522 7.863 -38.746 1.00 95.12 179 GLN A O 1
ATOM 1456 N N . GLN A 1 180 ? 6.990 6.176 -38.566 1.00 95.00 180 GLN A N 1
ATOM 1457 C CA . GLN A 1 180 ? 6.326 5.545 -37.421 1.00 95.00 180 GLN A CA 1
ATOM 1458 C C . GLN A 1 180 ? 6.364 6.442 -36.180 1.00 95.00 180 GLN A C 1
ATOM 1460 O O . GLN A 1 180 ? 5.335 6.624 -35.536 1.00 95.00 180 GLN A O 1
ATOM 1465 N N . GLU A 1 181 ? 7.510 7.050 -35.871 1.00 94.62 181 GLU A N 1
ATOM 1466 C CA . GLU A 1 181 ? 7.655 7.959 -34.727 1.00 94.62 181 GLU A CA 1
ATOM 1467 C C . GLU A 1 181 ? 6.812 9.236 -34.907 1.00 94.62 181 GLU A C 1
ATOM 1469 O O . GLU A 1 181 ? 6.146 9.685 -33.970 1.00 94.62 181 GLU A O 1
ATOM 1474 N N . ARG A 1 182 ? 6.716 9.756 -36.137 1.00 93.94 182 ARG A N 1
ATOM 1475 C CA . ARG A 1 182 ? 5.786 10.841 -36.488 1.00 93.94 182 ARG A CA 1
ATOM 1476 C C . ARG A 1 182 ? 4.324 10.427 -36.305 1.00 93.94 182 ARG A C 1
ATOM 1478 O O . ARG A 1 182 ? 3.535 11.181 -35.742 1.00 93.94 182 ARG A O 1
ATOM 1485 N N . GLY A 1 183 ? 3.964 9.217 -36.737 1.00 92.12 183 GLY A N 1
ATOM 1486 C CA . GLY A 1 183 ? 2.641 8.624 -36.519 1.00 92.12 183 GLY A CA 1
ATOM 1487 C C . GLY A 1 183 ? 2.317 8.391 -35.038 1.00 92.12 183 GLY A C 1
ATOM 1488 O O . GLY A 1 183 ? 1.162 8.504 -34.639 1.00 92.12 183 GLY A O 1
ATOM 1489 N N . ALA A 1 184 ? 3.335 8.151 -34.207 1.00 90.56 184 ALA A N 1
ATOM 1490 C CA . ALA A 1 184 ? 3.230 8.082 -32.748 1.00 90.56 184 ALA A CA 1
ATOM 1491 C C . ALA A 1 184 ? 3.141 9.470 -32.071 1.00 90.56 184 ALA A C 1
ATOM 1493 O O . ALA A 1 184 ? 3.056 9.560 -30.838 1.00 90.56 184 ALA A O 1
ATOM 1494 N N . GLY A 1 185 ? 3.141 10.548 -32.862 1.00 90.31 185 GLY A N 1
ATOM 1495 C CA . GLY A 1 185 ? 2.936 11.923 -32.421 1.00 90.31 185 GLY A CA 1
ATOM 1496 C C . GLY A 1 185 ? 4.208 12.687 -32.060 1.00 90.31 185 GLY A C 1
ATOM 1497 O O . GLY A 1 185 ? 4.086 13.771 -31.502 1.00 90.31 185 GLY A O 1
ATOM 1498 N N . VAL A 1 186 ? 5.411 12.173 -32.342 1.00 92.69 186 VAL A N 1
ATOM 1499 C CA . VAL A 1 186 ? 6.663 12.920 -32.120 1.00 92.69 186 VAL A CA 1
ATOM 1500 C C . VAL A 1 186 ? 6.786 14.034 -33.166 1.00 92.69 186 VAL A C 1
ATOM 1502 O O . VAL A 1 186 ? 6.710 13.772 -34.366 1.00 92.69 186 VAL A O 1
ATOM 1505 N N . THR A 1 187 ? 6.952 15.281 -32.718 1.00 90.38 187 THR A N 1
ATOM 1506 C CA . THR A 1 187 ? 6.966 16.473 -33.584 1.00 90.38 187 THR A CA 1
ATOM 1507 C C . THR A 1 187 ? 8.368 17.013 -33.835 1.00 90.38 187 THR A C 1
ATOM 1509 O O . THR A 1 187 ? 8.638 17.492 -34.931 1.00 90.38 187 THR A O 1
ATOM 1512 N N . ALA A 1 188 ? 9.283 16.903 -32.868 1.00 91.50 188 ALA A N 1
ATOM 1513 C CA . ALA A 1 188 ? 10.662 17.374 -33.013 1.00 91.50 188 ALA A CA 1
ATOM 1514 C C . ALA A 1 188 ? 11.547 16.337 -33.732 1.00 91.50 188 ALA A C 1
ATOM 1516 O O . ALA A 1 188 ? 12.476 15.798 -33.146 1.00 91.50 188 ALA A O 1
ATOM 1517 N N . LEU A 1 189 ? 11.239 16.027 -34.995 1.00 93.62 189 LEU A N 1
ATOM 1518 C CA . LEU A 1 189 ? 12.011 15.080 -35.823 1.00 93.62 189 LEU A CA 1
ATOM 1519 C C . LEU A 1 189 ? 12.888 15.764 -36.884 1.00 93.62 189 LEU A C 1
ATOM 1521 O O . LEU A 1 189 ? 13.633 15.085 -37.588 1.00 93.62 189 LEU A O 1
ATOM 1525 N N . GLU A 1 190 ? 12.823 17.094 -36.989 1.00 92.44 190 GLU A N 1
ATOM 1526 C CA . GLU A 1 190 ? 13.419 17.884 -38.076 1.00 92.44 190 GLU A CA 1
ATOM 1527 C C . GLU A 1 190 ? 14.913 17.598 -38.269 1.00 92.44 190 GLU A C 1
ATOM 1529 O O . GLU A 1 190 ? 15.339 17.307 -39.382 1.00 92.44 190 GLU A O 1
ATOM 1534 N N . THR A 1 191 ? 15.701 17.562 -37.190 1.00 91.81 191 THR A N 1
ATOM 1535 C CA . THR A 1 191 ? 17.146 17.288 -37.266 1.00 91.81 191 THR A CA 1
ATOM 1536 C C . THR A 1 191 ? 17.457 15.912 -37.869 1.00 91.81 191 THR A C 1
ATOM 1538 O O . THR A 1 191 ? 18.368 15.787 -38.690 1.00 91.81 191 THR A O 1
ATOM 1541 N N . TRP A 1 192 ? 16.682 14.878 -37.523 1.00 93.94 192 TRP A N 1
ATOM 1542 C CA . TRP A 1 192 ? 16.844 13.535 -38.092 1.00 93.94 192 TRP A CA 1
ATOM 1543 C C . TRP A 1 192 ? 16.344 13.462 -39.539 1.00 93.94 192 TRP A C 1
ATOM 1545 O O . TRP A 1 192 ? 16.964 12.793 -40.366 1.00 93.94 192 TRP A O 1
ATOM 1555 N N . GLU A 1 193 ? 15.241 14.147 -39.865 1.00 94.25 193 GLU A N 1
ATOM 1556 C CA . GLU A 1 193 ? 14.701 14.225 -41.230 1.00 94.25 193 GLU A CA 1
ATOM 1557 C C . GLU A 1 193 ? 15.668 14.965 -42.179 1.00 94.25 193 GLU A C 1
ATOM 1559 O O . GLU A 1 193 ? 15.872 14.532 -43.318 1.00 94.25 193 GLU A O 1
ATOM 1564 N N . GLU A 1 194 ? 16.321 16.032 -41.709 1.00 94.56 194 GLU A N 1
ATOM 1565 C CA . GLU A 1 194 ? 17.358 16.768 -42.439 1.00 94.56 194 GLU A CA 1
ATOM 1566 C C . GLU A 1 194 ? 18.610 15.917 -42.676 1.00 94.56 194 GLU A C 1
ATOM 1568 O O . GLU A 1 194 ? 19.106 15.843 -43.809 1.00 94.56 194 GLU A O 1
ATOM 1573 N N . GLU A 1 195 ? 19.106 15.233 -41.639 1.00 94.62 195 GLU A N 1
ATOM 1574 C CA . GLU A 1 195 ? 20.257 14.336 -41.753 1.00 94.62 195 GLU A CA 1
ATOM 1575 C C . GLU A 1 195 ? 19.963 13.163 -42.698 1.00 94.62 195 GLU A C 1
ATOM 1577 O O . GLU A 1 195 ? 20.759 12.883 -43.602 1.00 94.62 195 GLU A O 1
ATOM 1582 N N . TYR A 1 196 ? 18.785 12.546 -42.575 1.00 96.69 196 TYR A N 1
ATOM 1583 C CA . TYR A 1 196 ? 18.289 11.543 -43.514 1.00 96.69 196 TYR A CA 1
ATOM 1584 C C . TYR A 1 196 ? 18.257 12.078 -44.952 1.00 96.69 196 TYR A C 1
ATOM 1586 O O . TYR A 1 196 ? 18.766 11.436 -45.874 1.00 96.69 196 TYR A O 1
ATOM 1594 N N . GLY A 1 197 ? 17.682 13.266 -45.168 1.00 95.06 197 GLY A N 1
ATOM 1595 C CA . GLY A 1 197 ? 17.574 13.886 -46.488 1.00 95.06 197 GLY A CA 1
ATOM 1596 C C . GLY A 1 197 ? 18.934 14.223 -47.106 1.00 95.06 197 GLY A C 1
ATOM 1597 O O . GLY A 1 197 ? 19.111 14.112 -48.324 1.00 95.06 197 GLY A O 1
ATOM 1598 N N . ARG A 1 198 ? 19.920 14.608 -46.286 1.00 96.31 198 ARG A N 1
ATOM 1599 C CA . ARG A 1 198 ? 21.317 14.789 -46.707 1.00 96.31 198 ARG A CA 1
ATOM 1600 C C . ARG A 1 198 ? 21.938 13.456 -47.131 1.00 96.31 198 ARG A C 1
ATOM 1602 O O . ARG A 1 198 ? 22.399 13.358 -48.268 1.00 96.31 198 ARG A O 1
ATOM 1609 N N . LEU A 1 199 ? 21.892 12.437 -46.269 1.00 96.06 199 LEU A N 1
ATOM 1610 C CA . LEU A 1 199 ? 22.495 11.124 -46.531 1.00 96.06 199 LEU A CA 1
ATOM 1611 C C . LEU A 1 199 ? 21.857 10.421 -47.727 1.00 96.06 199 LEU A C 1
ATOM 1613 O O . LEU A 1 199 ? 22.560 9.861 -48.561 1.00 96.06 199 LEU A O 1
ATOM 1617 N N . ARG A 1 200 ? 20.533 10.513 -47.882 1.00 96.31 200 ARG A N 1
ATOM 1618 C CA . ARG A 1 200 ? 19.834 9.947 -49.038 1.00 96.31 200 ARG A CA 1
ATOM 1619 C C . ARG A 1 200 ? 20.272 10.589 -50.347 1.00 96.31 200 ARG A C 1
ATOM 1621 O O . ARG A 1 200 ? 20.471 9.871 -51.321 1.00 96.31 200 ARG A O 1
ATOM 1628 N N . ARG A 1 201 ? 20.418 11.918 -50.396 1.00 95.50 201 ARG A N 1
ATOM 1629 C CA . ARG A 1 201 ? 20.913 12.603 -51.602 1.00 95.50 201 ARG A CA 1
ATOM 1630 C C . ARG A 1 201 ? 22.328 12.147 -51.952 1.00 95.50 201 ARG A C 1
ATOM 1632 O O . ARG A 1 201 ? 22.568 11.824 -53.110 1.00 95.50 201 ARG A O 1
ATOM 1639 N N . GLN A 1 202 ? 23.210 12.052 -50.954 1.00 95.12 202 GLN A N 1
ATOM 1640 C CA . GLN A 1 202 ? 24.574 11.543 -51.132 1.00 95.12 202 GLN A CA 1
ATOM 1641 C C . GLN A 1 202 ? 24.574 10.090 -51.635 1.00 95.12 202 GLN A C 1
ATOM 1643 O O . GLN A 1 202 ? 25.188 9.804 -52.656 1.00 95.12 202 GLN A O 1
ATOM 1648 N N . ALA A 1 203 ? 23.816 9.190 -51.002 1.00 94.19 203 ALA A N 1
ATOM 1649 C CA . ALA A 1 203 ? 23.719 7.786 -51.403 1.00 94.19 203 ALA A CA 1
ATOM 1650 C C . ALA A 1 203 ? 23.139 7.602 -52.818 1.00 94.19 203 ALA A C 1
ATOM 1652 O O . ALA A 1 203 ? 23.643 6.790 -53.590 1.00 94.19 203 ALA A O 1
ATOM 1653 N N . VAL A 1 204 ? 22.105 8.369 -53.192 1.00 94.31 204 VAL A N 1
ATOM 1654 C CA . VAL A 1 204 ? 21.527 8.330 -54.549 1.00 94.31 204 VAL A CA 1
ATOM 1655 C C . VAL A 1 204 ? 22.531 8.830 -55.585 1.00 94.31 204 VAL A C 1
ATOM 1657 O O . VAL A 1 204 ? 22.664 8.207 -56.635 1.00 94.31 204 VAL A O 1
ATOM 1660 N N . GLN A 1 205 ? 23.246 9.920 -55.294 1.00 93.38 205 GLN A N 1
ATOM 1661 C CA . GLN A 1 205 ? 24.281 10.447 -56.182 1.00 93.38 205 GLN A CA 1
ATOM 1662 C C . GLN A 1 205 ? 25.418 9.434 -56.378 1.00 93.38 205 GLN A C 1
ATOM 1664 O O . GLN A 1 205 ? 25.818 9.192 -57.515 1.00 93.38 205 GLN A O 1
ATOM 1669 N N . LEU A 1 206 ? 25.885 8.795 -55.300 1.00 92.06 206 LEU A N 1
ATOM 1670 C CA . LEU A 1 206 ? 26.908 7.746 -55.366 1.00 92.06 206 LEU A CA 1
ATOM 1671 C C . LEU A 1 206 ? 26.430 6.540 -56.179 1.00 92.06 206 LEU A C 1
ATOM 1673 O O . LEU A 1 206 ? 27.149 6.070 -57.057 1.00 92.06 206 LEU A O 1
ATOM 1677 N N . ASN A 1 207 ? 25.196 6.081 -55.958 1.00 91.06 207 ASN A N 1
ATOM 1678 C CA . ASN A 1 207 ? 24.623 4.974 -56.724 1.00 91.06 207 ASN A CA 1
ATOM 1679 C C . ASN A 1 207 ? 24.525 5.308 -58.222 1.00 91.06 207 ASN A C 1
ATOM 1681 O O . ASN A 1 207 ? 24.849 4.481 -59.067 1.00 91.06 207 ASN A O 1
ATOM 1685 N N . GLN A 1 208 ? 24.123 6.535 -58.571 1.00 89.81 208 GLN A N 1
ATOM 1686 C CA . GLN A 1 208 ? 24.086 6.986 -59.966 1.00 89.81 208 GLN A CA 1
ATOM 1687 C C . GLN A 1 208 ? 25.484 7.017 -60.593 1.00 89.81 208 GLN A C 1
ATOM 1689 O O . GLN A 1 208 ? 25.638 6.579 -61.728 1.00 89.81 208 GLN A O 1
ATOM 1694 N N . GLN A 1 209 ? 26.501 7.490 -59.867 1.00 89.50 209 GLN A N 1
ATOM 1695 C CA . GLN A 1 209 ? 27.889 7.510 -60.349 1.00 89.50 209 GLN A CA 1
ATOM 1696 C C . GLN A 1 209 ? 28.445 6.096 -60.577 1.00 89.50 209 GLN A C 1
ATOM 1698 O O . GLN A 1 209 ? 29.111 5.859 -61.586 1.00 89.50 209 GLN A O 1
ATOM 1703 N N . LEU A 1 210 ? 28.115 5.155 -59.688 1.00 86.75 210 LEU A N 1
ATOM 1704 C CA . LEU A 1 210 ? 28.487 3.742 -59.805 1.00 86.75 210 LEU A CA 1
ATOM 1705 C C . LEU A 1 210 ? 27.766 3.035 -60.965 1.00 86.75 210 LEU A C 1
ATOM 1707 O O . LEU A 1 210 ? 28.362 2.197 -61.631 1.00 86.75 210 LEU A O 1
ATOM 1711 N N . GLN A 1 211 ? 26.507 3.387 -61.243 1.00 84.31 211 GLN A N 1
ATOM 1712 C CA . GLN A 1 211 ? 25.705 2.763 -62.306 1.00 84.31 211 GLN A CA 1
ATOM 1713 C C . GLN A 1 211 ? 25.907 3.377 -63.698 1.00 84.31 211 GLN A C 1
ATOM 1715 O O . GLN A 1 211 ? 25.714 2.691 -64.698 1.00 84.31 211 GLN A O 1
ATOM 1720 N N . ALA A 1 212 ? 26.256 4.663 -63.791 1.00 79.75 212 ALA A N 1
ATOM 1721 C CA . ALA A 1 212 ? 26.336 5.384 -65.065 1.00 79.75 212 ALA A CA 1
ATOM 1722 C C . ALA A 1 212 ? 27.550 5.002 -65.927 1.00 79.75 212 ALA A C 1
ATOM 1724 O O . ALA A 1 212 ? 27.625 5.406 -67.088 1.00 79.75 212 ALA A O 1
ATOM 1725 N N . THR A 1 213 ? 28.503 4.249 -65.378 1.00 68.50 213 THR A N 1
ATOM 1726 C CA . THR A 1 213 ? 29.793 4.001 -66.020 1.00 68.50 213 THR A CA 1
ATOM 1727 C C . THR A 1 213 ? 29.981 2.506 -66.271 1.00 68.50 213 THR A C 1
ATOM 1729 O O . THR A 1 213 ? 30.141 1.740 -65.327 1.00 68.50 213 THR A O 1
ATOM 1732 N N . GLU A 1 214 ? 30.011 2.083 -67.541 1.00 67.19 214 GLU A N 1
ATOM 1733 C CA . GLU A 1 214 ? 30.255 0.674 -67.912 1.00 67.19 214 GLU A CA 1
ATOM 1734 C C . GLU A 1 214 ? 31.658 0.186 -67.493 1.00 67.19 214 GLU A C 1
ATOM 1736 O O . GLU A 1 214 ? 31.845 -0.994 -67.201 1.00 67.19 214 GLU A O 1
ATOM 1741 N N . THR A 1 215 ? 32.637 1.096 -67.406 1.00 75.44 215 THR A N 1
ATOM 1742 C CA . THR A 1 215 ? 34.000 0.831 -66.911 1.00 75.44 215 THR A CA 1
ATOM 1743 C C . THR A 1 215 ? 34.510 1.987 -66.049 1.00 75.44 215 THR A C 1
ATOM 1745 O O . THR A 1 215 ? 34.859 3.046 -66.573 1.00 75.44 215 THR A O 1
ATOM 1748 N N . ILE A 1 216 ? 34.568 1.786 -64.731 1.00 81.75 216 ILE A N 1
ATOM 1749 C CA . ILE A 1 216 ? 35.064 2.771 -63.756 1.00 81.75 216 ILE A CA 1
ATOM 1750 C C . ILE A 1 216 ? 36.595 2.666 -63.665 1.00 81.75 216 ILE A C 1
ATOM 1752 O O . ILE A 1 216 ? 37.132 1.565 -63.543 1.00 81.75 216 ILE A O 1
ATOM 1756 N N . SER A 1 217 ? 37.310 3.795 -63.725 1.00 86.94 217 SER A N 1
ATOM 1757 C CA . SER A 1 217 ? 38.763 3.813 -63.496 1.00 86.94 217 SER A CA 1
ATOM 1758 C C . SER A 1 217 ? 39.096 3.504 -62.031 1.00 86.94 217 SER A C 1
ATOM 1760 O O . SER A 1 217 ? 38.309 3.810 -61.141 1.00 86.94 217 SER A O 1
ATOM 1762 N N . LEU A 1 218 ? 40.276 2.938 -61.756 1.00 85.94 218 LEU A N 1
ATOM 1763 C CA . LEU A 1 218 ? 40.690 2.583 -60.387 1.00 85.94 218 LEU A CA 1
ATOM 1764 C C . LEU A 1 218 ? 40.666 3.783 -59.424 1.00 85.94 218 LEU A C 1
ATOM 1766 O O . LEU A 1 218 ? 40.158 3.660 -58.316 1.00 85.94 218 LEU A O 1
ATOM 1770 N N . GLU A 1 219 ? 41.126 4.957 -59.865 1.00 86.69 219 GLU A N 1
ATOM 1771 C CA . GLU A 1 219 ? 41.086 6.191 -59.062 1.00 86.69 219 GLU A CA 1
ATOM 1772 C C . GLU A 1 219 ? 39.650 6.635 -58.740 1.00 86.69 219 GLU A C 1
ATOM 1774 O O . GLU A 1 219 ? 39.356 7.051 -57.619 1.00 86.69 219 GLU A O 1
ATOM 1779 N N . ALA A 1 220 ? 38.730 6.517 -59.705 1.00 87.50 220 ALA A N 1
ATOM 1780 C CA . ALA A 1 220 ? 37.325 6.845 -59.487 1.00 87.50 220 ALA A CA 1
ATOM 1781 C C . ALA A 1 220 ? 36.642 5.816 -58.575 1.00 87.50 220 ALA A C 1
ATOM 1783 O O . ALA A 1 220 ? 35.853 6.199 -57.714 1.00 87.50 220 ALA A O 1
ATOM 1784 N N . ALA A 1 221 ? 36.963 4.526 -58.721 1.00 88.25 221 ALA A N 1
ATOM 1785 C CA . ALA A 1 221 ? 36.456 3.470 -57.848 1.00 88.25 221 ALA A CA 1
ATOM 1786 C C . ALA A 1 221 ? 36.935 3.657 -56.401 1.00 88.25 221 ALA A C 1
ATOM 1788 O O . ALA A 1 221 ? 36.157 3.456 -55.474 1.00 88.25 221 ALA A O 1
ATOM 1789 N N . ASP A 1 222 ? 38.180 4.094 -56.202 1.00 90.94 222 ASP A N 1
ATOM 1790 C CA . ASP A 1 222 ? 38.734 4.385 -54.879 1.00 90.94 222 ASP A CA 1
ATOM 1791 C C . ASP A 1 222 ? 38.038 5.566 -54.197 1.00 90.94 222 ASP A C 1
ATOM 1793 O O . ASP A 1 222 ? 37.590 5.455 -53.055 1.00 90.94 222 ASP A O 1
ATOM 1797 N N . ALA A 1 223 ? 37.864 6.678 -54.917 1.00 90.44 223 ALA A N 1
ATOM 1798 C CA . ALA A 1 223 ? 37.135 7.836 -54.405 1.00 90.44 223 ALA A CA 1
ATOM 1799 C C . ALA A 1 223 ? 35.671 7.493 -54.066 1.00 90.44 223 ALA A C 1
ATOM 1801 O O . ALA A 1 223 ? 35.154 7.911 -53.028 1.00 90.44 223 ALA A O 1
ATOM 1802 N N . LEU A 1 224 ? 35.009 6.694 -54.912 1.00 91.44 224 LEU A N 1
ATOM 1803 C CA . LEU A 1 224 ? 33.647 6.215 -54.660 1.00 91.44 224 LEU A CA 1
ATOM 1804 C C . LEU A 1 224 ? 33.589 5.260 -53.459 1.00 91.44 224 LEU A C 1
ATOM 1806 O O . LEU A 1 224 ? 32.666 5.374 -52.656 1.00 91.44 224 LEU A O 1
ATOM 1810 N N . GLY A 1 225 ? 34.573 4.373 -53.289 1.00 91.75 225 GLY A N 1
ATOM 1811 C CA . GLY A 1 225 ? 34.675 3.474 -52.136 1.00 91.75 225 GLY A CA 1
ATOM 1812 C C . GLY A 1 225 ? 34.852 4.220 -50.809 1.00 91.75 225 GLY A C 1
ATOM 1813 O O . GLY A 1 225 ? 34.197 3.892 -49.818 1.00 91.75 225 GLY A O 1
ATOM 1814 N N . GLN A 1 226 ? 35.667 5.280 -50.792 1.00 93.19 226 GLN A N 1
ATOM 1815 C CA . GLN A 1 226 ? 35.807 6.157 -49.622 1.00 93.19 226 GLN A CA 1
ATOM 1816 C C . GLN A 1 226 ? 34.493 6.868 -49.288 1.00 93.19 226 GLN A C 1
ATOM 1818 O O . GLN A 1 226 ? 34.039 6.818 -48.145 1.00 93.19 226 GLN A O 1
ATOM 1823 N N . ALA A 1 227 ? 33.847 7.472 -50.289 1.00 93.44 227 ALA A N 1
ATOM 1824 C CA . ALA A 1 227 ? 32.579 8.167 -50.097 1.00 93.44 227 ALA A CA 1
ATOM 1825 C C . ALA A 1 227 ? 31.454 7.217 -49.645 1.00 93.44 227 ALA A C 1
ATOM 1827 O O . ALA A 1 227 ? 30.638 7.584 -48.800 1.00 93.44 227 ALA A O 1
ATOM 1828 N N . LEU A 1 228 ? 31.425 5.980 -50.155 1.00 93.75 228 LEU A N 1
ATOM 1829 C CA . LEU A 1 228 ? 30.510 4.939 -49.684 1.00 93.75 228 LEU A CA 1
ATOM 1830 C C . LEU A 1 228 ? 30.740 4.607 -48.209 1.00 93.75 228 LEU A C 1
ATOM 1832 O O . LEU A 1 228 ? 29.778 4.580 -47.447 1.00 93.75 228 LEU A O 1
ATOM 1836 N N . ASN A 1 229 ? 31.994 4.418 -47.796 1.00 93.75 229 ASN A N 1
ATOM 1837 C CA . ASN A 1 229 ? 32.334 4.129 -46.404 1.00 93.75 229 ASN A CA 1
ATOM 1838 C C . ASN A 1 229 ? 31.955 5.288 -45.458 1.00 93.75 229 ASN A C 1
ATOM 1840 O O . ASN A 1 229 ? 31.485 5.059 -44.345 1.00 93.75 229 ASN A O 1
ATOM 1844 N N . GLU A 1 230 ? 32.115 6.542 -45.893 1.00 94.19 230 GLU A N 1
ATOM 1845 C CA . GLU A 1 230 ? 31.659 7.712 -45.130 1.00 94.19 230 GLU A CA 1
ATOM 1846 C C . GLU A 1 230 ? 30.133 7.739 -44.967 1.00 94.19 230 GLU A C 1
ATOM 1848 O O . GLU A 1 230 ? 29.630 7.982 -43.864 1.00 94.19 230 GLU A O 1
ATOM 1853 N N . VAL A 1 231 ? 29.391 7.461 -46.045 1.00 95.56 231 VAL A N 1
ATOM 1854 C CA . VAL A 1 231 ? 27.923 7.392 -46.014 1.00 95.56 231 VAL A CA 1
ATOM 1855 C C . VAL A 1 231 ? 27.444 6.227 -45.152 1.00 95.56 231 VAL A C 1
ATOM 1857 O O . VAL A 1 231 ? 26.508 6.411 -44.378 1.00 95.56 231 VAL A O 1
ATOM 1860 N N . GLU A 1 232 ? 28.084 5.062 -45.231 1.00 94.94 232 GLU A N 1
ATOM 1861 C CA . GLU A 1 232 ? 27.771 3.896 -44.400 1.00 94.94 232 GLU A CA 1
ATOM 1862 C C . GLU A 1 232 ? 27.990 4.194 -42.910 1.00 94.94 232 GLU A C 1
ATOM 1864 O O . GLU A 1 232 ? 27.104 3.960 -42.088 1.00 94.94 232 GLU A O 1
ATOM 1869 N N . ALA A 1 233 ? 29.124 4.803 -42.551 1.00 94.88 233 ALA A N 1
ATOM 1870 C CA . ALA A 1 233 ? 29.409 5.183 -41.169 1.00 94.88 233 ALA A CA 1
ATOM 1871 C C . ALA A 1 233 ? 28.412 6.226 -40.631 1.00 94.88 233 ALA A C 1
ATOM 1873 O O . ALA A 1 233 ? 27.991 6.153 -39.473 1.00 94.88 233 ALA A O 1
ATOM 1874 N N . ALA A 1 234 ? 28.018 7.200 -41.455 1.00 94.94 234 ALA A N 1
ATOM 1875 C CA . ALA A 1 234 ? 27.015 8.191 -41.077 1.00 94.94 234 ALA A CA 1
ATOM 1876 C C . ALA A 1 234 ? 25.604 7.585 -40.978 1.00 94.94 234 ALA A C 1
ATOM 1878 O O . ALA A 1 234 ? 24.863 7.908 -40.049 1.00 94.94 234 ALA A O 1
ATOM 1879 N N . LEU A 1 235 ? 25.253 6.658 -41.873 1.00 96.44 235 LEU A N 1
ATOM 1880 C CA . LEU A 1 235 ? 24.009 5.894 -41.814 1.00 96.44 235 LEU A CA 1
ATOM 1881 C C . LEU A 1 235 ? 23.930 5.054 -40.540 1.00 96.44 235 LEU A C 1
ATOM 1883 O O . LEU A 1 235 ? 22.896 5.081 -39.882 1.00 96.44 235 LEU A O 1
ATOM 1887 N N . ALA A 1 236 ? 25.008 4.373 -40.148 1.00 95.12 236 ALA A N 1
ATOM 1888 C CA . ALA A 1 236 ? 25.045 3.596 -38.911 1.00 95.12 236 ALA A CA 1
ATOM 1889 C C . ALA A 1 236 ? 24.781 4.469 -37.668 1.00 95.12 236 ALA A C 1
ATOM 1891 O O . ALA A 1 236 ? 24.056 4.059 -36.762 1.00 95.12 236 ALA A O 1
ATOM 1892 N N . ARG A 1 237 ? 25.306 5.705 -37.637 1.00 96.00 237 ARG A N 1
ATOM 1893 C CA . ARG A 1 237 ? 25.028 6.669 -36.555 1.00 96.00 237 ARG A CA 1
ATOM 1894 C C . ARG A 1 237 ? 23.571 7.126 -36.549 1.00 96.00 237 ARG A C 1
ATOM 1896 O O . ARG A 1 237 ? 22.952 7.153 -35.487 1.00 96.00 237 ARG A O 1
ATOM 1903 N N . LEU A 1 238 ? 23.018 7.461 -37.717 1.00 96.00 238 LEU A N 1
ATOM 1904 C CA . LEU A 1 238 ? 21.614 7.859 -37.847 1.00 96.00 238 LEU A CA 1
ATOM 1905 C C . LEU A 1 238 ? 20.670 6.704 -37.467 1.00 96.00 238 LEU A C 1
ATOM 1907 O O . LEU A 1 238 ? 19.691 6.902 -36.746 1.00 96.00 238 LEU A O 1
ATOM 1911 N N . ASP A 1 239 ? 20.981 5.489 -37.911 1.00 95.62 239 ASP A N 1
ATOM 1912 C CA . ASP A 1 239 ? 20.266 4.267 -37.559 1.00 95.62 239 ASP A CA 1
ATOM 1913 C C . ASP A 1 239 ? 20.250 4.064 -36.040 1.00 95.62 239 ASP A C 1
ATOM 1915 O O . ASP A 1 239 ? 19.178 4.004 -35.438 1.00 95.62 239 ASP A O 1
ATOM 1919 N N . GLN A 1 240 ? 21.420 4.075 -35.399 1.00 96.00 240 GLN A N 1
ATOM 1920 C CA . GLN A 1 240 ? 21.531 3.954 -33.947 1.00 96.00 240 GLN A CA 1
ATOM 1921 C C . GLN A 1 240 ? 20.750 5.055 -33.211 1.00 96.00 240 GLN A C 1
ATOM 1923 O O . GLN A 1 240 ? 20.020 4.760 -32.263 1.00 96.00 240 GLN A O 1
ATOM 1928 N N . GLY A 1 241 ? 20.858 6.312 -33.652 1.00 94.38 241 GLY A N 1
ATOM 1929 C CA . GLY A 1 241 ? 20.141 7.436 -33.047 1.00 94.38 241 GLY A CA 1
ATOM 1930 C C . GLY A 1 241 ? 18.619 7.290 -33.138 1.00 94.38 241 GLY A C 1
ATOM 1931 O O . GLY A 1 241 ? 17.914 7.527 -32.159 1.00 94.38 241 GLY A O 1
ATOM 1932 N N . THR A 1 242 ? 18.099 6.832 -34.281 1.00 95.19 242 THR A N 1
ATOM 1933 C CA . THR A 1 242 ? 16.654 6.584 -34.448 1.00 95.19 242 THR A CA 1
ATOM 1934 C C . THR A 1 242 ? 16.162 5.361 -33.669 1.00 95.19 242 THR A C 1
ATOM 1936 O O . THR A 1 242 ? 15.034 5.374 -33.177 1.00 95.19 242 THR A O 1
ATOM 1939 N N . GLN A 1 243 ? 16.993 4.328 -33.479 1.00 95.00 243 GLN A N 1
ATOM 1940 C CA . GLN A 1 243 ? 16.672 3.209 -32.579 1.00 95.00 243 GLN A CA 1
ATOM 1941 C C . GLN A 1 243 ? 16.591 3.666 -31.118 1.00 95.00 243 GLN A C 1
ATOM 1943 O O . GLN A 1 243 ? 15.647 3.308 -30.416 1.00 95.00 243 GLN A O 1
ATOM 1948 N N . GLN A 1 244 ? 17.547 4.480 -30.663 1.00 94.38 244 GLN A N 1
ATOM 1949 C CA . GLN A 1 244 ? 17.550 5.028 -29.302 1.00 94.38 244 GLN A CA 1
ATOM 1950 C C . GLN A 1 244 ? 16.338 5.929 -29.049 1.00 94.38 244 GLN A C 1
ATOM 1952 O O . GLN A 1 244 ? 15.705 5.812 -28.001 1.00 94.38 244 GLN A O 1
ATOM 1957 N N . LEU A 1 245 ? 15.977 6.770 -30.023 1.00 94.38 245 LEU A N 1
ATOM 1958 C CA . LEU A 1 245 ? 14.762 7.586 -29.988 1.00 94.38 245 LEU A CA 1
ATOM 1959 C C . LEU A 1 245 ? 13.515 6.714 -29.765 1.00 94.38 245 LEU A C 1
ATOM 1961 O O . LEU A 1 245 ? 12.743 6.961 -28.839 1.00 94.38 245 LEU A O 1
ATOM 1965 N N . GLN A 1 246 ? 13.348 5.668 -30.579 1.00 94.75 246 GLN A N 1
ATOM 1966 C CA . GLN A 1 246 ? 12.209 4.755 -30.490 1.00 94.75 246 GLN A CA 1
ATOM 1967 C C . GLN A 1 246 ? 12.165 4.014 -29.147 1.00 94.75 246 GLN A C 1
ATOM 1969 O O . GLN A 1 246 ? 11.105 3.923 -28.528 1.00 94.75 246 GLN A O 1
ATOM 1974 N N . GLN A 1 247 ? 13.301 3.493 -28.678 1.00 95.50 247 GLN A N 1
ATOM 1975 C CA . GLN A 1 247 ? 13.385 2.801 -27.389 1.00 95.50 247 GLN A CA 1
ATOM 1976 C C . GLN A 1 247 ? 13.016 3.729 -26.226 1.00 95.50 247 GLN A C 1
ATOM 1978 O O . GLN A 1 247 ? 12.225 3.343 -25.366 1.00 95.50 247 GLN A O 1
ATOM 1983 N N . ALA A 1 248 ? 13.541 4.958 -26.221 1.00 93.69 248 ALA A N 1
ATOM 1984 C CA . ALA A 1 248 ? 13.244 5.945 -25.190 1.00 93.69 248 ALA A CA 1
ATOM 1985 C C . ALA A 1 248 ? 11.764 6.357 -25.196 1.00 93.69 248 ALA A C 1
ATOM 1987 O O . ALA A 1 248 ? 11.149 6.418 -24.130 1.00 93.69 248 ALA A O 1
ATOM 1988 N N . ARG A 1 249 ? 11.161 6.557 -26.378 1.00 94.94 249 ARG A N 1
ATOM 1989 C CA . ARG A 1 249 ? 9.719 6.818 -26.489 1.00 94.94 249 ARG A CA 1
ATOM 1990 C C . ARG A 1 249 ? 8.899 5.650 -25.953 1.00 94.94 249 ARG A C 1
ATOM 1992 O O . ARG A 1 249 ? 7.999 5.873 -25.155 1.00 94.94 249 ARG A O 1
ATOM 1999 N N . LEU A 1 250 ? 9.171 4.421 -26.394 1.00 95.50 250 LEU A N 1
ATOM 2000 C CA . LEU A 1 250 ? 8.389 3.250 -25.982 1.00 95.50 250 LEU A CA 1
ATOM 2001 C C . LEU A 1 250 ? 8.429 3.043 -24.464 1.00 95.50 250 LEU A C 1
ATOM 2003 O O . LEU A 1 250 ? 7.391 2.772 -23.866 1.00 95.50 250 LEU A O 1
ATOM 2007 N N . ALA A 1 251 ? 9.600 3.222 -23.846 1.00 94.06 251 ALA A N 1
ATOM 2008 C CA . ALA A 1 251 ? 9.744 3.150 -22.396 1.00 94.06 251 ALA A CA 1
ATOM 2009 C C . ALA A 1 251 ? 8.913 4.228 -21.678 1.00 94.06 251 ALA A C 1
ATOM 2011 O O . ALA A 1 251 ? 8.236 3.922 -20.698 1.00 94.06 251 ALA A O 1
ATOM 2012 N N . LEU A 1 252 ? 8.926 5.469 -22.182 1.00 95.69 252 LEU A N 1
ATOM 2013 C CA . LEU A 1 252 ? 8.112 6.557 -21.638 1.00 95.69 252 LEU A CA 1
ATOM 2014 C C . LEU A 1 252 ? 6.606 6.330 -21.853 1.00 95.69 252 LEU A C 1
ATOM 2016 O O . LEU A 1 252 ? 5.811 6.634 -20.974 1.00 95.69 252 LEU A O 1
ATOM 2020 N N . ASP A 1 253 ? 6.194 5.792 -23.000 1.00 94.81 253 ASP A N 1
ATOM 2021 C CA . ASP A 1 253 ? 4.781 5.540 -23.305 1.00 94.81 253 ASP A CA 1
ATOM 2022 C C . ASP A 1 253 ? 4.183 4.493 -22.365 1.00 94.81 253 ASP A C 1
ATOM 2024 O O . ASP A 1 253 ? 3.059 4.656 -21.890 1.00 94.81 253 ASP A O 1
ATOM 2028 N N . GLU A 1 254 ? 4.938 3.433 -22.067 1.00 95.25 254 GLU A N 1
ATOM 2029 C CA . GLU A 1 254 ? 4.511 2.397 -21.129 1.00 95.25 254 GLU A CA 1
ATOM 2030 C C . GLU A 1 254 ? 4.308 2.967 -19.717 1.00 95.25 254 GLU A C 1
ATOM 2032 O O . GLU A 1 254 ? 3.283 2.708 -19.075 1.00 95.25 254 GLU A O 1
ATOM 2037 N N . THR A 1 255 ? 5.268 3.757 -19.228 1.00 94.38 255 THR A N 1
ATOM 2038 C CA . THR A 1 255 ? 5.170 4.374 -17.901 1.00 94.38 255 THR A CA 1
ATOM 2039 C C . THR A 1 255 ? 4.055 5.412 -17.858 1.00 94.38 255 THR A C 1
ATOM 2041 O O . THR A 1 255 ? 3.267 5.409 -16.912 1.00 94.38 255 THR A O 1
ATOM 2044 N N . PHE A 1 256 ? 3.915 6.234 -18.900 1.00 95.69 256 PHE A N 1
ATOM 2045 C CA . PHE A 1 256 ? 2.873 7.253 -18.994 1.00 95.69 256 PHE A CA 1
ATOM 2046 C C . PHE A 1 256 ? 1.474 6.632 -18.967 1.00 95.69 256 PHE A C 1
ATOM 2048 O O . PHE A 1 256 ? 0.641 7.031 -18.160 1.00 95.69 256 PHE A O 1
ATOM 2055 N N . GLN A 1 257 ? 1.228 5.579 -19.755 1.00 95.19 257 GLN A N 1
ATOM 2056 C CA . GLN A 1 257 ? -0.056 4.867 -19.744 1.00 95.19 257 GLN A CA 1
ATOM 2057 C C . GLN A 1 257 ? -0.395 4.282 -18.368 1.00 95.19 257 GLN A C 1
ATOM 2059 O O . GLN A 1 257 ? -1.551 4.331 -17.936 1.00 95.19 257 GLN A O 1
ATOM 2064 N N . ARG A 1 258 ? 0.600 3.729 -17.663 1.00 95.50 258 ARG A N 1
ATOM 2065 C CA . ARG A 1 258 ? 0.421 3.205 -16.302 1.00 95.50 258 ARG A CA 1
ATOM 2066 C C . ARG A 1 258 ? 0.071 4.320 -15.314 1.00 95.50 258 ARG A C 1
ATOM 2068 O O . ARG A 1 258 ? -0.858 4.143 -14.522 1.00 95.50 258 ARG A O 1
ATOM 2075 N N . SER A 1 259 ? 0.777 5.446 -15.384 1.00 96.31 259 SER A N 1
ATOM 2076 C CA . SER A 1 259 ? 0.525 6.623 -14.548 1.00 96.31 259 SER A CA 1
ATOM 2077 C C . SER A 1 259 ? -0.873 7.193 -14.800 1.00 96.31 259 SER A C 1
ATOM 2079 O O . SER A 1 259 ? -1.664 7.297 -13.866 1.00 96.31 259 SER A O 1
ATOM 2081 N N . SER A 1 260 ? -1.256 7.429 -16.062 1.00 95.31 260 SER A N 1
ATOM 2082 C CA . SER A 1 260 ? -2.591 7.931 -16.431 1.00 95.31 260 SER A CA 1
ATOM 2083 C C . SER A 1 260 ? -3.720 7.002 -15.994 1.00 95.31 260 SER A C 1
ATOM 2085 O O . SER A 1 260 ? -4.747 7.469 -15.508 1.00 95.31 260 SER A O 1
ATOM 2087 N N . LYS A 1 261 ? -3.539 5.680 -16.105 1.00 96.19 261 LYS A N 1
ATOM 2088 C CA . LYS A 1 261 ? -4.523 4.720 -15.589 1.00 96.19 261 LYS A CA 1
ATOM 2089 C C . LYS A 1 261 ? -4.665 4.820 -14.068 1.00 96.19 261 LYS A C 1
ATOM 2091 O O . LYS A 1 261 ? -5.780 4.843 -13.560 1.00 96.19 261 LYS A O 1
ATOM 2096 N N . THR A 1 262 ? -3.543 4.885 -13.354 1.00 95.50 262 THR A N 1
ATOM 2097 C CA . THR A 1 262 ? -3.542 4.991 -11.887 1.00 95.50 262 THR A CA 1
ATOM 2098 C C . THR A 1 262 ? -4.175 6.306 -11.436 1.00 95.50 262 THR A C 1
ATOM 2100 O O . THR A 1 262 ? -4.949 6.318 -10.484 1.00 95.50 262 THR A O 1
ATOM 2103 N N . PHE A 1 263 ? -3.906 7.398 -12.153 1.00 96.44 263 PHE A N 1
ATOM 2104 C CA . PHE A 1 263 ? -4.534 8.692 -11.920 1.00 96.44 263 PHE A CA 1
ATOM 2105 C C . PHE A 1 263 ? -6.056 8.632 -12.101 1.00 96.44 263 PHE A C 1
ATOM 2107 O O . PHE A 1 263 ? -6.780 9.020 -11.189 1.00 96.44 263 PHE A O 1
ATOM 2114 N N . ALA A 1 264 ? -6.546 8.050 -13.201 1.00 94.62 264 ALA A N 1
ATOM 2115 C CA . ALA A 1 264 ? -7.982 7.876 -13.432 1.00 94.62 264 ALA A CA 1
ATOM 2116 C C . ALA A 1 264 ? -8.656 7.014 -12.343 1.00 94.62 264 ALA A C 1
ATOM 2118 O O . ALA A 1 264 ? -9.755 7.329 -11.886 1.00 94.62 264 ALA A O 1
ATOM 2119 N N . ASP A 1 265 ? -7.989 5.950 -11.880 1.00 94.56 265 ASP A N 1
ATOM 2120 C CA . ASP A 1 265 ? -8.481 5.111 -10.779 1.00 94.56 265 ASP A CA 1
ATOM 2121 C C . ASP A 1 265 ? -8.559 5.883 -9.446 1.00 94.56 265 ASP A C 1
ATOM 2123 O O . ASP A 1 265 ? -9.438 5.614 -8.622 1.00 94.56 265 ASP A O 1
ATOM 2127 N N . VAL A 1 266 ? -7.638 6.822 -9.209 1.00 94.25 266 VAL A N 1
ATOM 2128 C CA . VAL A 1 266 ? -7.636 7.702 -8.030 1.00 94.25 266 VAL A CA 1
ATOM 2129 C C . VAL A 1 266 ? -8.737 8.754 -8.135 1.00 94.25 266 VAL A C 1
ATOM 2131 O O . VAL A 1 266 ? -9.496 8.917 -7.180 1.00 94.25 266 VAL A O 1
ATOM 2134 N N . GLU A 1 267 ? -8.882 9.401 -9.289 1.00 92.25 267 GLU A N 1
ATOM 2135 C CA . GLU A 1 267 ? -9.927 10.392 -9.559 1.00 92.25 267 GLU A CA 1
ATOM 2136 C C . GLU A 1 267 ? -11.330 9.786 -9.379 1.00 92.25 267 GLU A C 1
ATOM 2138 O O . GLU A 1 267 ? -12.178 10.355 -8.694 1.00 92.25 267 GLU A O 1
ATOM 2143 N N . ALA A 1 268 ? -11.544 8.556 -9.858 1.00 90.62 268 ALA A N 1
ATOM 2144 C CA . ALA A 1 268 ? -12.807 7.832 -9.697 1.00 90.62 268 ALA A CA 1
ATOM 2145 C C . ALA A 1 268 ? -13.171 7.500 -8.233 1.00 90.62 268 ALA A C 1
ATOM 2147 O O . ALA A 1 268 ? -14.318 7.150 -7.945 1.00 90.62 268 ALA A O 1
ATOM 2148 N N . ARG A 1 269 ? -12.215 7.564 -7.294 1.00 89.69 269 ARG A N 1
ATOM 2149 C CA . ARG A 1 269 ? -12.446 7.305 -5.858 1.00 89.69 269 ARG A CA 1
ATOM 2150 C C . ARG A 1 269 ? -12.821 8.556 -5.070 1.00 89.69 269 ARG A C 1
ATOM 2152 O O . ARG A 1 269 ? -13.186 8.414 -3.897 1.00 89.69 269 ARG A O 1
ATOM 2159 N N . VAL A 1 270 ? -12.695 9.736 -5.673 1.00 87.19 270 VAL A N 1
ATOM 2160 C CA . VAL A 1 270 ? -13.008 11.021 -5.047 1.00 87.19 270 VAL A CA 1
ATOM 2161 C C . VAL A 1 270 ? -14.523 11.158 -4.911 1.00 87.19 270 VAL A C 1
ATOM 2163 O O . VAL A 1 270 ? -15.267 11.004 -5.878 1.00 87.19 270 VAL A O 1
ATOM 2166 N N . ASP A 1 271 ? -14.999 11.449 -3.701 1.00 76.75 271 ASP A N 1
ATOM 2167 C CA . ASP A 1 271 ? -16.415 11.733 -3.479 1.00 76.75 271 ASP A CA 1
ATOM 2168 C C . ASP A 1 271 ? -16.745 13.152 -3.960 1.00 76.75 271 ASP A C 1
ATOM 2170 O O . ASP A 1 271 ? -16.289 14.144 -3.391 1.00 76.75 271 ASP A O 1
ATOM 2174 N N . THR A 1 272 ? -17.566 13.246 -5.005 1.00 66.00 272 THR A N 1
ATOM 2175 C CA . THR A 1 272 ? -17.974 14.516 -5.633 1.00 66.00 272 THR A CA 1
ATOM 2176 C C . THR A 1 272 ? -18.741 15.469 -4.711 1.00 66.00 272 THR A C 1
ATOM 2178 O O . THR A 1 272 ? -18.885 16.644 -5.039 1.00 66.00 272 THR A O 1
ATOM 2181 N N . THR A 1 273 ? -19.246 15.001 -3.565 1.00 65.00 273 THR A N 1
ATOM 2182 C CA . THR A 1 273 ? -20.069 15.834 -2.674 1.00 65.00 273 THR A CA 1
ATOM 2183 C C . THR A 1 273 ? -19.258 16.697 -1.706 1.00 65.00 273 THR A C 1
ATOM 2185 O O . THR A 1 273 ? -19.763 17.728 -1.256 1.00 65.00 273 THR A O 1
ATOM 2188 N N . ARG A 1 274 ? -18.006 16.329 -1.393 1.00 68.75 274 ARG A N 1
ATOM 2189 C CA . ARG A 1 274 ? -17.108 17.127 -0.542 1.00 68.75 274 ARG A CA 1
ATOM 2190 C C . ARG A 1 274 ? -15.641 16.772 -0.800 1.00 68.75 274 ARG A C 1
ATOM 2192 O O . ARG A 1 274 ? -15.086 15.894 -0.144 1.00 68.75 274 ARG A O 1
ATOM 2199 N N . VAL A 1 275 ? -15.014 17.487 -1.731 1.00 77.56 275 VAL A N 1
ATOM 2200 C CA . VAL A 1 275 ? -13.586 17.338 -2.051 1.00 77.56 275 VAL A CA 1
ATOM 2201 C C . VAL A 1 275 ? -12.777 18.351 -1.231 1.00 77.56 275 VAL A C 1
ATOM 2203 O O . VAL A 1 275 ? -13.060 19.546 -1.337 1.00 77.56 275 VAL A O 1
ATOM 2206 N N . PRO A 1 276 ? -11.798 17.922 -0.410 1.00 83.56 276 PRO A N 1
ATOM 2207 C CA . PRO A 1 276 ? -10.873 18.842 0.249 1.00 83.56 276 PRO A CA 1
ATOM 2208 C C . PRO A 1 276 ? -10.106 19.678 -0.782 1.00 83.56 276 PRO A C 1
ATOM 2210 O O . PRO A 1 276 ? -9.656 19.147 -1.798 1.00 83.56 276 PRO A O 1
ATOM 2213 N N . GLU A 1 277 ? -9.918 20.969 -0.512 1.00 86.38 277 GLU A N 1
ATOM 2214 C CA . GLU A 1 277 ? -9.254 21.902 -1.435 1.00 86.38 277 GLU A CA 1
ATOM 2215 C C . GLU A 1 277 ? -7.841 21.434 -1.812 1.00 86.38 277 GLU A C 1
ATOM 2217 O O . GLU A 1 277 ? -7.502 21.374 -2.993 1.00 86.38 277 GLU A O 1
ATOM 2222 N N . GLY A 1 278 ? -7.059 20.962 -0.833 1.00 86.06 278 GLY A N 1
ATOM 2223 C CA . GLY A 1 278 ? -5.731 20.398 -1.082 1.00 86.06 278 GLY A CA 1
ATOM 2224 C C . GLY A 1 278 ? -5.744 19.176 -2.008 1.00 86.06 278 GLY A C 1
ATOM 2225 O O . GLY A 1 278 ? -4.842 19.023 -2.826 1.00 86.06 278 GLY A O 1
ATOM 2226 N N . LEU A 1 279 ? -6.780 18.328 -1.949 1.00 89.75 279 LEU A N 1
ATOM 2227 C CA . LEU A 1 279 ? -6.918 17.196 -2.873 1.00 89.75 279 LEU A CA 1
ATOM 2228 C C . LEU A 1 279 ? -7.255 17.678 -4.289 1.00 89.75 279 LEU A C 1
ATOM 2230 O O . LEU A 1 279 ? -6.683 17.173 -5.249 1.00 89.75 279 LEU A O 1
ATOM 2234 N N . HIS A 1 280 ? -8.140 18.668 -4.426 1.00 89.25 280 HIS A N 1
ATOM 2235 C CA . HIS A 1 280 ? -8.471 19.256 -5.725 1.00 89.25 280 HIS A CA 1
ATOM 2236 C C . HIS A 1 280 ? -7.236 19.873 -6.401 1.00 89.25 280 HIS A C 1
ATOM 2238 O O . HIS A 1 280 ? -6.948 19.564 -7.558 1.00 89.25 280 HIS A O 1
ATOM 2244 N N . LEU A 1 281 ? -6.472 20.693 -5.671 1.00 88.75 281 LEU A N 1
ATOM 2245 C CA . LEU A 1 281 ? -5.228 21.294 -6.169 1.00 88.75 281 LEU A CA 1
ATOM 2246 C C . LEU A 1 281 ? -4.209 20.228 -6.586 1.00 88.75 281 LEU A C 1
ATOM 2248 O O . LEU A 1 281 ? -3.549 20.356 -7.615 1.00 88.75 281 LEU A O 1
ATOM 2252 N N . LEU A 1 282 ? -4.114 19.142 -5.819 1.00 90.31 282 LEU A N 1
ATOM 2253 C CA . LEU A 1 282 ? -3.189 18.053 -6.103 1.00 90.31 282 LEU A CA 1
ATOM 2254 C C . LEU A 1 282 ? -3.556 17.296 -7.391 1.00 90.31 282 LEU A C 1
ATOM 2256 O O . LEU A 1 282 ? -2.671 17.002 -8.193 1.00 90.31 282 LEU A O 1
ATOM 2260 N N . LEU A 1 283 ? -4.845 17.024 -7.628 1.00 91.94 283 LEU A N 1
ATOM 2261 C CA . LEU A 1 283 ? -5.322 16.416 -8.880 1.00 91.94 283 LEU A CA 1
ATOM 2262 C C . LEU A 1 283 ? -5.115 17.352 -10.085 1.00 91.94 283 LEU A C 1
ATOM 2264 O O . LEU A 1 283 ? -4.723 16.897 -11.163 1.00 91.94 283 LEU A O 1
ATOM 2268 N N . GLY A 1 284 ? -5.308 18.661 -9.892 1.00 89.94 284 GLY A N 1
ATOM 2269 C CA . GLY A 1 284 ? -4.996 19.677 -10.900 1.00 89.94 284 GLY A CA 1
ATOM 2270 C C . GLY A 1 284 ? -3.514 19.679 -11.282 1.00 89.94 284 GLY A C 1
ATOM 2271 O O . GLY A 1 284 ? -3.176 19.630 -12.463 1.00 89.94 284 GLY A O 1
ATOM 2272 N N . LEU A 1 285 ? -2.619 19.630 -10.293 1.00 89.38 285 LEU A N 1
ATOM 2273 C CA . LEU A 1 285 ? -1.174 19.573 -10.522 1.00 89.38 285 LEU A CA 1
ATOM 2274 C C . LEU A 1 285 ? -0.744 18.289 -11.247 1.00 89.38 285 LEU A C 1
ATOM 2276 O O . LEU A 1 285 ? 0.072 18.353 -12.163 1.00 89.38 285 LEU A O 1
ATOM 2280 N N . ILE A 1 286 ? -1.317 17.133 -10.893 1.00 92.31 286 ILE A N 1
ATOM 2281 C CA . ILE A 1 286 ? -1.076 15.873 -11.618 1.00 92.31 286 ILE A CA 1
ATOM 2282 C C . ILE A 1 286 ? -1.461 16.014 -13.096 1.00 92.31 286 ILE A C 1
ATOM 2284 O O . ILE A 1 286 ? -0.697 15.587 -13.964 1.00 92.31 286 ILE A O 1
ATOM 2288 N N . THR A 1 287 ? -2.602 16.650 -13.377 1.00 92.81 287 THR A N 1
ATOM 2289 C CA . THR A 1 287 ? -3.077 16.903 -14.746 1.00 92.81 287 THR A CA 1
ATOM 2290 C C . THR A 1 287 ? -2.086 17.770 -15.520 1.00 92.81 287 THR A C 1
ATOM 2292 O O . THR A 1 287 ? -1.669 17.386 -16.611 1.00 92.81 287 THR A O 1
ATOM 2295 N N . ILE A 1 288 ? -1.628 18.876 -14.923 1.00 90.62 288 ILE A N 1
ATOM 2296 C CA . ILE A 1 288 ? -0.615 19.763 -15.519 1.00 90.62 288 ILE A CA 1
ATOM 2297 C C . ILE A 1 288 ? 0.677 18.988 -15.821 1.00 90.62 288 ILE A C 1
ATOM 2299 O O . ILE A 1 288 ? 1.221 19.096 -16.918 1.00 90.62 288 ILE A O 1
ATOM 2303 N N . LEU A 1 289 ? 1.156 18.155 -14.890 1.00 91.12 289 LEU A N 1
ATOM 2304 C CA . LEU A 1 289 ? 2.358 17.343 -15.104 1.00 91.12 289 LEU A CA 1
ATOM 2305 C C . LEU A 1 289 ? 2.176 16.307 -16.223 1.00 91.12 289 LEU A C 1
ATOM 2307 O O . LEU A 1 289 ? 3.118 16.057 -16.977 1.00 91.12 289 LEU A O 1
ATOM 2311 N N . HIS A 1 290 ? 0.991 15.702 -16.363 1.00 92.94 290 HIS A N 1
ATOM 2312 C CA . HIS A 1 290 ? 0.691 14.782 -17.470 1.00 92.94 290 HIS A CA 1
ATOM 2313 C C . HIS A 1 290 ? 0.643 15.509 -18.816 1.00 92.94 290 HIS A C 1
ATOM 2315 O O . HIS A 1 290 ? 1.194 15.004 -19.798 1.00 92.94 290 HIS A O 1
ATOM 2321 N N . GLU A 1 291 ? 0.045 16.699 -18.866 1.00 92.19 291 GLU A N 1
ATOM 2322 C CA . GLU A 1 291 ? 0.025 17.548 -20.061 1.00 92.19 291 GLU A CA 1
ATOM 2323 C C . GLU A 1 291 ? 1.442 17.959 -20.480 1.00 92.19 291 GLU A C 1
ATOM 2325 O O . GLU A 1 291 ? 1.817 17.778 -21.644 1.00 92.19 291 GLU A O 1
ATOM 2330 N N . GLU A 1 292 ? 2.263 18.413 -19.530 1.00 91.38 292 GLU A N 1
ATOM 2331 C CA . GLU A 1 292 ? 3.648 18.818 -19.779 1.00 91.38 292 GLU A CA 1
ATOM 2332 C C . GLU A 1 292 ? 4.514 17.621 -20.199 1.00 91.38 292 GLU A C 1
ATOM 2334 O O . GLU A 1 292 ? 5.267 17.693 -21.172 1.00 91.38 292 GLU A O 1
ATOM 2339 N N . THR A 1 293 ? 4.336 16.459 -19.562 1.00 93.69 293 THR A N 1
ATOM 2340 C CA . THR A 1 293 ? 4.984 15.203 -19.979 1.00 93.69 293 THR A CA 1
ATOM 2341 C C . THR A 1 293 ? 4.633 14.860 -21.427 1.00 93.69 293 THR A C 1
ATOM 2343 O O . THR A 1 293 ? 5.512 14.487 -22.210 1.00 93.69 293 THR A O 1
ATOM 2346 N N . ALA A 1 294 ? 3.371 15.040 -21.831 1.00 92.50 294 ALA A N 1
ATOM 2347 C CA . ALA A 1 294 ? 2.942 14.821 -23.207 1.00 92.50 294 ALA A CA 1
ATOM 2348 C C . ALA A 1 294 ? 3.541 15.845 -24.189 1.00 92.50 294 ALA A C 1
ATOM 2350 O O . ALA A 1 294 ? 3.745 15.508 -25.358 1.00 92.50 294 ALA A O 1
ATOM 2351 N N . VAL A 1 295 ? 3.828 17.080 -23.767 1.00 93.25 295 VAL A N 1
ATOM 2352 C CA . VAL A 1 295 ? 4.551 18.079 -24.577 1.00 93.25 295 VAL A CA 1
ATOM 2353 C C . VAL A 1 295 ? 6.026 17.693 -24.725 1.00 93.25 295 VAL A C 1
ATOM 2355 O O . VAL A 1 295 ? 6.530 17.603 -25.847 1.00 93.25 295 VAL A O 1
ATOM 2358 N N . LEU A 1 296 ? 6.710 17.373 -23.625 1.00 93.06 296 LEU A N 1
ATOM 2359 C CA . LEU A 1 296 ? 8.120 16.965 -23.623 1.00 93.06 296 LEU A CA 1
ATOM 2360 C C . LEU A 1 296 ? 8.355 15.689 -24.439 1.00 93.06 296 LEU A C 1
ATOM 2362 O O . LEU A 1 296 ? 9.311 15.612 -25.215 1.00 93.06 296 LEU A O 1
ATOM 2366 N N . ARG A 1 297 ? 7.436 14.721 -24.340 1.00 93.75 297 ARG A N 1
ATOM 2367 C CA . ARG A 1 297 ? 7.393 13.516 -25.179 1.00 93.75 297 ARG A CA 1
ATOM 2368 C C . ARG A 1 297 ? 7.379 13.864 -26.669 1.00 93.75 297 ARG A C 1
ATOM 2370 O O . ARG A 1 297 ? 8.154 13.294 -27.435 1.00 93.75 297 ARG A O 1
ATOM 2377 N N . ARG A 1 298 ? 6.510 14.794 -27.090 1.00 92.81 298 ARG A N 1
ATOM 2378 C CA . ARG A 1 298 ? 6.410 15.239 -28.496 1.00 92.81 298 ARG A CA 1
ATOM 2379 C C . ARG A 1 298 ? 7.696 15.918 -28.972 1.00 92.81 298 ARG A C 1
ATOM 2381 O O . ARG A 1 298 ? 8.089 15.748 -30.126 1.00 92.81 298 ARG A O 1
ATOM 2388 N N . ASN A 1 299 ? 8.378 16.610 -28.064 1.00 92.94 299 ASN A N 1
ATOM 2389 C CA . ASN A 1 299 ? 9.614 17.345 -28.322 1.00 92.94 299 ASN A CA 1
ATOM 2390 C C . ASN A 1 299 ? 10.899 16.519 -28.125 1.00 92.94 299 ASN A C 1
ATOM 2392 O O . ASN A 1 299 ? 11.983 17.096 -28.119 1.00 92.94 299 ASN A O 1
ATOM 2396 N N . THR A 1 300 ? 10.814 15.190 -27.979 1.00 90.94 300 THR A N 1
ATOM 2397 C CA . THR A 1 300 ? 11.961 14.270 -27.767 1.00 90.94 300 THR A CA 1
ATOM 2398 C C . THR A 1 300 ? 12.760 14.508 -26.475 1.00 90.94 300 THR A C 1
ATOM 2400 O O . THR A 1 300 ? 13.854 13.976 -26.294 1.00 90.94 300 THR A O 1
ATOM 2403 N N . GLN A 1 301 ? 12.198 15.257 -25.524 1.00 93.50 301 GLN A N 1
ATOM 2404 C CA . GLN A 1 301 ? 12.804 15.566 -24.226 1.00 93.50 301 GLN A CA 1
ATOM 2405 C C . GLN A 1 301 ? 12.490 14.463 -23.198 1.00 93.50 301 GLN A C 1
ATOM 2407 O O . GLN A 1 301 ? 11.903 14.701 -22.141 1.00 93.50 301 GLN A O 1
ATOM 2412 N N . PHE A 1 302 ? 12.840 13.215 -23.531 1.00 93.38 302 PHE A N 1
ATOM 2413 C CA . PHE A 1 302 ? 12.464 12.033 -22.743 1.00 93.38 302 PHE A CA 1
ATOM 2414 C C . PHE A 1 302 ? 13.003 12.015 -21.304 1.00 93.38 302 PHE A C 1
ATOM 2416 O O . PHE A 1 302 ? 12.247 11.619 -20.415 1.00 93.38 302 PHE A O 1
ATOM 2423 N N . PRO A 1 303 ? 14.251 12.441 -21.013 1.00 92.00 303 PRO A N 1
ATOM 2424 C CA . PRO A 1 303 ? 14.739 12.481 -19.635 1.00 92.00 303 PRO A CA 1
ATOM 2425 C C . PRO A 1 303 ? 13.928 13.435 -18.750 1.00 92.00 303 PRO A C 1
ATOM 2427 O O . PRO A 1 303 ? 13.591 13.081 -17.623 1.00 92.00 303 PRO A O 1
ATOM 2430 N N . GLN A 1 304 ? 13.568 14.613 -19.271 1.00 92.06 304 GLN A N 1
ATOM 2431 C CA . GLN A 1 304 ? 12.731 15.580 -18.559 1.00 92.06 304 GLN A CA 1
ATOM 2432 C C . GLN A 1 304 ? 11.306 15.045 -18.373 1.00 92.06 304 GLN A C 1
ATOM 2434 O O . GLN A 1 304 ? 10.780 15.088 -17.265 1.00 92.06 304 GLN A O 1
ATOM 2439 N N . ALA A 1 305 ? 10.719 14.463 -19.424 1.00 93.25 305 ALA A N 1
ATOM 2440 C CA . ALA A 1 305 ? 9.396 13.840 -19.363 1.00 93.25 305 ALA A CA 1
ATOM 2441 C C . ALA A 1 305 ? 9.339 12.712 -18.317 1.00 93.25 305 ALA A C 1
ATOM 2443 O O . ALA A 1 305 ? 8.382 12.605 -17.559 1.00 93.25 305 ALA A O 1
ATOM 2444 N N . THR A 1 306 ? 10.397 11.901 -18.228 1.00 93.44 306 THR A N 1
ATOM 2445 C CA . THR A 1 306 ? 10.502 10.818 -17.238 1.00 93.44 306 THR A CA 1
ATOM 2446 C C . THR A 1 306 ? 10.574 11.361 -15.809 1.00 93.44 306 THR A C 1
ATOM 2448 O O . THR A 1 306 ? 9.978 10.780 -14.906 1.00 93.44 306 THR A O 1
ATOM 2451 N N . ALA A 1 307 ? 11.277 12.478 -15.592 1.00 91.00 307 ALA A N 1
ATOM 2452 C CA . ALA A 1 307 ? 11.351 13.122 -14.283 1.00 91.00 307 ALA A CA 1
ATOM 2453 C C . ALA A 1 307 ? 9.991 13.696 -13.847 1.00 91.00 307 ALA A C 1
ATOM 2455 O O . ALA A 1 307 ? 9.559 13.421 -12.730 1.00 91.00 307 ALA A O 1
ATOM 2456 N N . LEU A 1 308 ? 9.286 14.408 -14.737 1.00 91.12 308 LEU A N 1
ATOM 2457 C CA . LEU A 1 308 ? 7.940 14.923 -14.442 1.00 91.12 308 LEU A CA 1
ATOM 2458 C C . LEU A 1 308 ? 6.934 13.802 -14.175 1.00 91.12 308 LEU A C 1
ATOM 2460 O O . LEU A 1 308 ? 6.076 13.932 -13.305 1.00 91.12 308 LEU A O 1
ATOM 2464 N N . LEU A 1 309 ? 7.054 12.681 -14.887 1.00 93.56 309 LEU A N 1
ATOM 2465 C CA . LEU A 1 309 ? 6.194 11.528 -14.662 1.00 93.56 309 LEU A CA 1
ATOM 2466 C C . LEU A 1 309 ? 6.446 10.871 -13.298 1.00 93.56 309 LEU A C 1
ATOM 2468 O O . LEU A 1 309 ? 5.497 10.475 -12.630 1.00 93.56 309 LEU A O 1
ATOM 2472 N N . ALA A 1 310 ? 7.702 10.798 -12.850 1.00 91.81 310 ALA A N 1
ATOM 2473 C CA . ALA A 1 310 ? 8.033 10.299 -11.5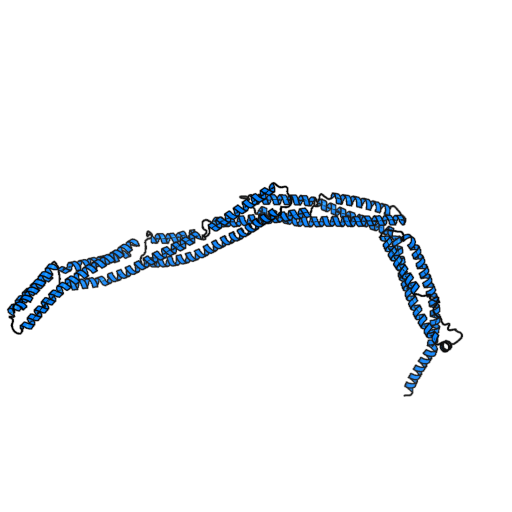16 1.00 91.81 310 ALA A CA 1
ATOM 2474 C C . ALA A 1 310 ? 7.488 11.215 -10.403 1.00 91.81 310 ALA A C 1
ATOM 2476 O O . ALA A 1 310 ? 6.970 10.723 -9.398 1.00 91.81 310 ALA A O 1
ATOM 2477 N N . ASP A 1 311 ? 7.566 12.534 -10.598 1.00 90.31 311 ASP A N 1
ATOM 2478 C CA . ASP A 1 311 ? 6.948 13.520 -9.704 1.00 90.31 311 ASP A CA 1
ATOM 2479 C C . ASP A 1 311 ? 5.419 13.353 -9.678 1.00 90.31 311 ASP A C 1
ATOM 2481 O O . ASP A 1 311 ? 4.809 13.329 -8.607 1.00 90.31 311 ASP A O 1
ATOM 2485 N N . SER A 1 312 ? 4.802 13.158 -10.846 1.00 92.44 312 SER A N 1
ATOM 2486 C CA . SER A 1 312 ? 3.369 12.885 -10.978 1.00 92.44 312 SER A CA 1
ATOM 2487 C C . SER A 1 312 ? 2.949 11.605 -10.247 1.00 92.44 312 SER A C 1
ATOM 2489 O O . SER A 1 312 ? 1.994 11.631 -9.474 1.00 92.44 312 SER A O 1
ATOM 2491 N N . ASP A 1 313 ? 3.693 10.506 -10.394 1.00 93.62 313 ASP A N 1
ATOM 2492 C CA . ASP A 1 313 ? 3.421 9.246 -9.690 1.00 93.62 313 ASP A CA 1
ATOM 2493 C C . ASP A 1 313 ? 3.492 9.406 -8.162 1.00 93.62 313 ASP A C 1
ATOM 2495 O O . ASP A 1 313 ? 2.676 8.832 -7.432 1.00 93.62 313 ASP A O 1
ATOM 2499 N N . ALA A 1 314 ? 4.427 10.220 -7.660 1.00 90.88 314 ALA A N 1
ATOM 2500 C CA . ALA A 1 314 ? 4.509 10.541 -6.236 1.00 90.88 314 ALA A CA 1
ATOM 2501 C C . ALA A 1 314 ? 3.275 11.324 -5.753 1.00 90.88 314 ALA A C 1
ATOM 2503 O O . ALA A 1 314 ? 2.739 11.030 -4.680 1.00 90.88 314 ALA A O 1
ATOM 2504 N N . LEU A 1 315 ? 2.786 12.276 -6.553 1.00 92.19 315 LEU A N 1
ATOM 2505 C CA . LEU A 1 315 ? 1.546 12.995 -6.259 1.00 92.19 315 LEU A CA 1
ATOM 2506 C C . LEU A 1 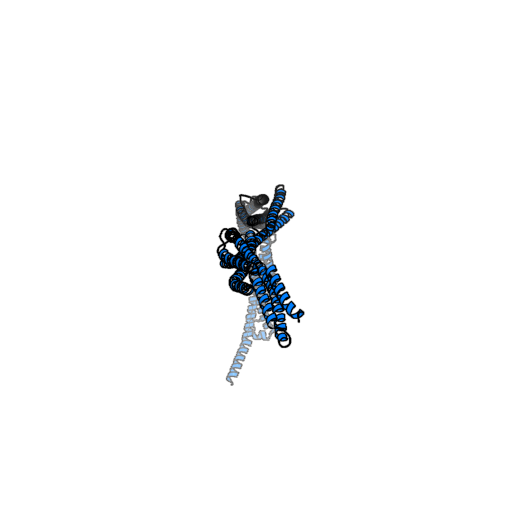315 ? 0.322 12.073 -6.319 1.00 92.19 315 LEU A C 1
ATOM 2508 O O . LEU A 1 315 ? -0.502 12.117 -5.411 1.00 92.19 315 LEU A O 1
ATOM 2512 N N . ILE A 1 316 ? 0.210 11.194 -7.320 1.00 94.88 316 ILE A N 1
ATOM 2513 C CA . ILE A 1 316 ? -0.889 10.217 -7.432 1.00 94.88 316 ILE A CA 1
ATOM 2514 C C . ILE A 1 316 ? -0.940 9.323 -6.185 1.00 94.88 316 ILE A C 1
ATOM 2516 O O . ILE A 1 316 ? -2.018 9.077 -5.635 1.00 94.88 316 ILE A O 1
ATOM 2520 N N . ALA A 1 317 ? 0.217 8.866 -5.697 1.00 93.38 317 ALA A N 1
ATOM 2521 C CA . ALA A 1 317 ? 0.297 8.101 -4.458 1.00 93.38 317 ALA A CA 1
ATOM 2522 C C . ALA A 1 317 ? -0.190 8.920 -3.252 1.00 93.38 317 ALA A C 1
ATOM 2524 O O . ALA A 1 317 ? -0.971 8.414 -2.447 1.00 93.38 317 ALA A O 1
ATOM 2525 N N . LEU A 1 318 ? 0.205 10.191 -3.142 1.00 93.12 318 LEU A N 1
ATOM 2526 C CA . LEU A 1 318 ? -0.282 11.075 -2.084 1.00 93.12 318 LEU A CA 1
ATOM 2527 C C . LEU A 1 318 ? -1.802 11.305 -2.168 1.00 93.12 318 LEU A C 1
ATOM 2529 O O . LEU A 1 318 ? -2.470 11.185 -1.144 1.00 93.12 318 LEU A O 1
ATOM 2533 N N . ALA A 1 319 ? -2.372 11.557 -3.355 1.00 93.31 319 ALA A N 1
ATOM 2534 C CA . ALA A 1 319 ? -3.827 11.659 -3.541 1.00 93.31 319 ALA A CA 1
ATOM 2535 C C . ALA A 1 319 ? -4.552 10.429 -2.988 1.00 93.31 319 ALA A C 1
ATOM 2537 O O . ALA A 1 319 ? -5.523 10.553 -2.240 1.00 93.31 319 ALA A O 1
ATOM 2538 N N . ALA A 1 320 ? -4.070 9.234 -3.345 1.00 93.31 320 ALA A N 1
ATOM 2539 C CA . ALA A 1 320 ? -4.662 7.982 -2.896 1.00 93.31 320 ALA A CA 1
ATOM 2540 C C . ALA A 1 320 ? -4.653 7.862 -1.362 1.00 93.31 320 ALA A C 1
ATOM 2542 O O . ALA A 1 320 ? -5.648 7.427 -0.777 1.00 93.31 320 ALA A O 1
ATOM 2543 N N . GLU A 1 321 ? -3.565 8.285 -0.714 1.00 92.94 321 GLU A N 1
ATOM 2544 C CA . GLU A 1 321 ? -3.422 8.262 0.745 1.00 92.94 321 GLU A CA 1
ATOM 2545 C C . GLU A 1 321 ? -4.318 9.287 1.445 1.00 92.94 321 GLU A C 1
ATOM 2547 O O . GLU A 1 321 ? -4.924 8.964 2.468 1.00 92.94 321 GLU A O 1
ATOM 2552 N N . VAL A 1 322 ? -4.461 10.491 0.883 1.00 91.00 322 VAL A N 1
ATOM 2553 C CA . VAL A 1 322 ? -5.389 11.517 1.388 1.00 91.00 322 VAL A CA 1
ATOM 2554 C C . VAL A 1 322 ? -6.831 11.006 1.317 1.00 91.00 322 VAL A C 1
ATOM 2556 O O . VAL A 1 322 ? -7.553 11.060 2.311 1.00 91.00 322 VAL A O 1
ATOM 2559 N N . ILE A 1 323 ? -7.240 10.421 0.184 1.00 91.81 323 ILE A N 1
ATOM 2560 C CA . ILE A 1 323 ? -8.584 9.838 0.015 1.00 91.81 323 ILE A CA 1
ATOM 2561 C C . ILE A 1 323 ? -8.823 8.706 1.022 1.00 91.81 323 ILE A C 1
ATOM 2563 O O . ILE A 1 323 ? -9.887 8.630 1.644 1.00 91.81 323 ILE A O 1
ATOM 2567 N N . ALA A 1 324 ? -7.852 7.806 1.186 1.00 91.31 324 ALA A N 1
ATOM 2568 C CA . ALA A 1 324 ? -7.972 6.676 2.098 1.00 91.31 324 ALA A CA 1
ATOM 2569 C C . ALA A 1 324 ? -8.016 7.122 3.571 1.00 91.31 324 ALA A C 1
ATOM 2571 O O . ALA A 1 324 ? -8.877 6.646 4.315 1.00 91.31 324 ALA A O 1
ATOM 2572 N N . ALA A 1 325 ? -7.165 8.069 3.979 1.00 90.25 325 ALA A N 1
ATOM 2573 C CA . ALA A 1 325 ? -7.178 8.654 5.320 1.00 90.25 325 ALA A CA 1
ATOM 2574 C C . ALA A 1 325 ? -8.500 9.368 5.605 1.00 90.25 325 ALA A C 1
ATOM 2576 O O . ALA A 1 325 ? -9.150 9.068 6.609 1.00 90.25 325 ALA A O 1
ATOM 2577 N N . GLY A 1 326 ? -8.951 10.222 4.682 1.00 89.44 326 GLY A N 1
ATOM 2578 C CA . GLY A 1 326 ? -10.233 10.911 4.783 1.00 89.44 326 GLY A CA 1
ATOM 2579 C C . GLY A 1 326 ? -11.393 9.937 4.983 1.00 89.44 326 GLY A C 1
ATOM 2580 O O . GLY A 1 326 ? -12.176 10.088 5.921 1.00 89.44 326 GLY A O 1
ATOM 2581 N N . ARG A 1 327 ? -11.461 8.869 4.178 1.00 90.12 327 ARG A N 1
ATOM 2582 C CA . ARG A 1 327 ? -12.502 7.836 4.296 1.00 90.12 327 ARG A CA 1
ATOM 2583 C C . ARG A 1 327 ? -12.456 7.098 5.636 1.00 90.12 327 ARG A C 1
ATOM 2585 O O . ARG A 1 327 ? -13.506 6.869 6.234 1.00 90.12 327 ARG A O 1
ATOM 2592 N N . GLN A 1 328 ? -11.269 6.714 6.109 1.00 90.19 328 GLN A N 1
ATOM 2593 C CA . GLN A 1 328 ? -11.125 5.995 7.379 1.00 90.19 328 GLN A CA 1
ATOM 2594 C C . GLN A 1 328 ? -11.534 6.866 8.569 1.00 90.19 328 GLN A C 1
ATOM 2596 O O . GLN A 1 328 ? -12.353 6.445 9.384 1.00 90.19 328 GLN A O 1
ATOM 2601 N N . VAL A 1 329 ? -11.040 8.104 8.639 1.00 89.75 329 VAL A N 1
ATOM 2602 C CA . VAL A 1 329 ? -11.384 9.045 9.716 1.00 89.75 329 VAL A CA 1
ATOM 2603 C C . VAL A 1 329 ? -12.879 9.377 9.691 1.00 89.75 329 VAL A C 1
ATOM 2605 O O . VAL A 1 329 ? -13.534 9.336 10.736 1.00 89.75 329 VAL A O 1
ATOM 2608 N N . GLN A 1 330 ? -13.461 9.616 8.509 1.00 88.38 330 GLN A N 1
ATOM 2609 C CA . GLN A 1 330 ? -14.908 9.813 8.368 1.00 88.38 330 GLN A CA 1
ATOM 2610 C C . GLN A 1 330 ? -15.721 8.591 8.814 1.00 88.38 330 GLN A C 1
ATOM 2612 O O . GLN A 1 330 ? -16.802 8.756 9.370 1.00 88.38 330 GLN A O 1
ATOM 2617 N N . GLY A 1 331 ? -15.202 7.373 8.636 1.00 88.56 331 GLY A N 1
ATOM 2618 C CA . GLY A 1 331 ? -15.838 6.148 9.123 1.00 88.56 331 GLY A CA 1
ATOM 2619 C C . GLY A 1 331 ? -15.882 6.024 10.652 1.00 88.56 331 GLY A C 1
ATOM 2620 O O . GLY A 1 331 ? -16.752 5.329 11.180 1.00 88.56 331 GLY A O 1
ATOM 2621 N N . VAL A 1 332 ? -14.978 6.699 11.371 1.00 90.94 332 VAL A N 1
ATOM 2622 C CA . VAL A 1 332 ? -14.900 6.675 12.844 1.00 90.94 332 VAL A CA 1
ATOM 2623 C C . VAL A 1 332 ? -15.676 7.836 13.479 1.00 90.94 332 VAL A C 1
ATOM 2625 O O . VAL A 1 332 ? -16.184 7.689 14.589 1.00 90.94 332 VAL A O 1
ATOM 2628 N N . LEU A 1 333 ? -15.855 8.962 12.778 1.00 88.75 333 LEU A N 1
ATOM 2629 C CA . LEU A 1 333 ? -16.593 10.134 13.277 1.00 88.75 333 LEU A CA 1
ATOM 2630 C C . LEU A 1 333 ? -17.993 9.832 13.856 1.00 88.75 333 LEU A C 1
ATOM 2632 O O . LEU A 1 333 ? -18.295 10.351 14.933 1.00 88.75 333 LEU A O 1
ATOM 2636 N N . PRO A 1 334 ? -18.844 8.988 13.235 1.00 88.88 334 PRO A N 1
ATOM 2637 C CA . PRO A 1 334 ? -20.153 8.646 13.795 1.00 88.88 334 PRO A CA 1
ATOM 2638 C C . PRO A 1 334 ? -20.087 7.969 15.171 1.00 88.88 334 PRO A C 1
ATOM 2640 O O . PRO A 1 334 ? -21.069 7.994 15.907 1.00 88.88 334 PRO A O 1
ATOM 2643 N N . LEU A 1 335 ? -18.944 7.371 15.533 1.00 88.38 335 LEU A N 1
ATOM 2644 C CA . LEU A 1 335 ? -18.748 6.703 16.821 1.00 88.38 335 LEU A CA 1
ATOM 2645 C C . LEU A 1 335 ? -18.509 7.692 17.969 1.00 88.38 335 LEU A C 1
ATOM 2647 O O . LEU A 1 335 ? -18.611 7.297 19.126 1.00 88.38 335 LEU A O 1
ATOM 2651 N N . LEU A 1 336 ? -18.222 8.968 17.686 1.00 89.38 336 LEU A N 1
ATOM 2652 C CA . LEU A 1 336 ? -17.795 9.953 18.686 1.00 89.38 336 LEU A CA 1
ATOM 2653 C C . LEU A 1 336 ? -18.787 10.120 19.849 1.00 89.38 336 LEU A C 1
ATOM 2655 O O . LEU A 1 336 ? -18.361 10.280 20.988 1.00 89.38 336 LEU A O 1
ATOM 2659 N N . ALA A 1 337 ? -20.095 10.048 19.588 1.00 87.25 337 ALA A N 1
ATOM 2660 C CA . ALA A 1 337 ? -21.121 10.199 20.625 1.00 87.25 337 ALA A CA 1
ATOM 2661 C C . ALA A 1 337 ? -21.199 9.002 21.596 1.00 87.25 337 ALA A C 1
ATOM 2663 O O . ALA A 1 337 ? -21.543 9.179 22.764 1.00 87.25 337 ALA A O 1
ATOM 2664 N N . ASP A 1 338 ? -20.870 7.800 21.115 1.00 88.88 338 ASP A N 1
ATOM 2665 C CA . ASP A 1 338 ? -21.072 6.529 21.826 1.00 88.88 338 ASP A CA 1
ATOM 2666 C C . ASP A 1 338 ? -19.747 5.827 22.204 1.00 88.88 338 ASP A C 1
ATOM 2668 O O . ASP A 1 338 ? -19.759 4.731 22.775 1.00 88.88 338 ASP A O 1
ATOM 2672 N N . SER A 1 339 ? -18.610 6.456 21.895 1.00 90.19 339 SER A N 1
ATOM 2673 C CA . SER A 1 339 ? -17.251 5.951 22.112 1.00 90.19 339 SER A CA 1
ATOM 2674 C C . SER A 1 339 ? -16.794 6.109 23.565 1.00 90.19 339 SER A C 1
ATOM 2676 O O . SER A 1 339 ? -17.185 7.040 24.272 1.00 90.19 339 SER A O 1
ATOM 2678 N N . LEU A 1 340 ? -15.914 5.206 24.011 1.00 88.94 340 LEU A N 1
ATOM 2679 C CA . LEU A 1 340 ? -15.210 5.347 25.294 1.00 88.94 340 LEU A CA 1
ATOM 2680 C C . LEU A 1 340 ? -14.002 6.294 25.208 1.00 88.94 340 LEU A C 1
ATOM 2682 O O . LEU A 1 340 ? -13.492 6.739 26.235 1.00 88.94 340 LEU A O 1
ATOM 2686 N N . THR A 1 341 ? -13.543 6.606 23.995 1.00 90.50 341 THR A N 1
ATOM 2687 C CA . THR A 1 341 ? -12.368 7.438 23.703 1.00 90.50 341 THR A CA 1
ATOM 2688 C C . THR A 1 341 ? -12.688 8.614 22.756 1.00 90.50 341 THR A C 1
ATOM 2690 O O . THR A 1 341 ? -11.968 8.852 21.783 1.00 90.50 341 THR A O 1
ATOM 2693 N N . PRO A 1 342 ? -13.721 9.437 23.041 1.00 90.88 342 PRO A N 1
ATOM 2694 C CA . PRO A 1 342 ? -14.184 10.484 22.121 1.00 90.88 342 PRO A CA 1
ATOM 2695 C C . PRO A 1 342 ? -13.116 11.546 21.816 1.00 90.88 342 PRO A C 1
ATOM 2697 O O . PRO A 1 342 ? -13.094 12.114 20.726 1.00 90.88 342 PRO A O 1
ATOM 2700 N N . GLN A 1 343 ? -12.195 11.792 22.756 1.00 92.00 343 GLN A N 1
ATOM 2701 C CA . GLN A 1 343 ? -11.073 12.714 22.565 1.00 92.00 343 GLN A CA 1
ATOM 2702 C C . GLN A 1 343 ? -10.103 12.227 21.485 1.00 92.00 343 GLN A C 1
ATOM 2704 O O . GLN A 1 343 ? -9.669 13.036 20.675 1.00 92.00 343 GLN A O 1
ATOM 2709 N N . ALA A 1 344 ? -9.808 10.923 21.425 1.00 90.88 344 ALA A N 1
ATOM 2710 C CA . ALA A 1 344 ? -8.910 10.367 20.413 1.00 90.88 344 ALA A CA 1
ATOM 2711 C C . ALA A 1 344 ? -9.501 10.522 19.003 1.00 90.88 344 ALA A C 1
ATOM 2713 O O . ALA A 1 344 ? -8.809 10.959 18.087 1.00 90.88 344 ALA A O 1
ATOM 2714 N N . ILE A 1 345 ? -10.807 10.267 18.854 1.00 91.50 345 ILE A N 1
ATOM 2715 C CA . ILE A 1 345 ? -11.533 10.462 17.589 1.00 91.50 345 ILE A CA 1
ATOM 2716 C C . ILE A 1 345 ? -11.537 11.947 17.184 1.00 91.50 345 ILE A C 1
ATOM 2718 O O . ILE A 1 345 ? -11.286 12.274 16.024 1.00 91.50 345 ILE A O 1
ATOM 2722 N N . ALA A 1 346 ? -11.778 12.860 18.133 1.00 92.12 346 ALA A N 1
ATOM 2723 C CA . ALA A 1 346 ? -11.758 14.300 17.874 1.00 92.12 346 ALA A CA 1
ATOM 2724 C C . ALA A 1 346 ? -10.359 14.809 17.480 1.00 92.12 346 ALA A C 1
ATOM 2726 O O . ALA A 1 346 ? -10.233 15.595 16.540 1.00 92.12 346 ALA A O 1
ATOM 2727 N N . THR A 1 347 ? -9.306 14.345 18.163 1.00 93.31 347 THR A N 1
ATOM 2728 C CA . THR A 1 347 ? -7.914 14.673 17.827 1.00 93.31 347 THR A CA 1
ATOM 2729 C C . THR A 1 347 ? -7.556 14.182 16.431 1.00 93.31 347 THR A C 1
ATOM 2731 O O . THR A 1 347 ? -6.991 14.954 15.661 1.00 93.31 347 THR A O 1
ATOM 2734 N N . LEU A 1 348 ? -7.940 12.955 16.076 1.00 92.75 348 LEU A N 1
ATOM 2735 C CA . LEU A 1 348 ? -7.693 12.391 14.751 1.00 92.75 348 LEU A CA 1
ATOM 2736 C C . LEU A 1 348 ? -8.380 13.205 13.645 1.00 92.75 348 LEU A C 1
ATOM 2738 O O . LEU A 1 348 ? -7.771 13.527 12.628 1.00 92.75 348 LEU A O 1
ATOM 2742 N N . HIS A 1 349 ? -9.634 13.610 13.864 1.00 92.12 349 HIS A N 1
ATOM 2743 C CA . HIS A 1 349 ? -10.343 14.473 12.921 1.00 92.12 349 HIS A CA 1
ATOM 2744 C C . HIS A 1 349 ? -9.671 15.842 12.757 1.00 92.12 349 HIS A C 1
ATOM 2746 O O . HIS A 1 349 ? -9.530 16.333 11.639 1.00 92.12 349 HIS A O 1
ATOM 2752 N N . GLN A 1 350 ? -9.211 16.440 13.859 1.00 92.62 350 GLN A N 1
ATOM 2753 C CA . GLN A 1 350 ? -8.501 17.716 13.823 1.00 92.62 350 GLN A CA 1
ATOM 2754 C C . GLN A 1 350 ? -7.131 17.601 13.135 1.00 92.62 350 GLN A C 1
ATOM 2756 O O . GLN A 1 350 ? -6.715 18.525 12.439 1.00 92.62 350 GLN A O 1
ATOM 2761 N N . GLN A 1 351 ? -6.417 16.490 13.323 1.00 92.31 351 GLN A N 1
ATOM 2762 C CA . GLN A 1 351 ? -5.149 16.219 12.640 1.00 92.31 351 GLN A CA 1
ATOM 2763 C C . GLN A 1 351 ? -5.340 16.059 11.131 1.00 92.31 351 GLN A C 1
ATOM 2765 O O . GLN A 1 351 ? -4.533 16.600 10.372 1.00 92.31 351 GLN A O 1
ATOM 2770 N N . LEU A 1 352 ? -6.416 15.388 10.703 1.00 91.88 352 LEU A N 1
ATOM 2771 C CA . LEU A 1 352 ? -6.774 15.290 9.290 1.00 91.88 352 LEU A CA 1
ATOM 2772 C C . LEU A 1 352 ? -7.009 16.682 8.697 1.00 91.88 352 LEU A C 1
ATOM 2774 O O . LEU A 1 352 ? -6.336 17.031 7.735 1.00 91.88 352 LEU A O 1
ATOM 2778 N N . GLN A 1 353 ? -7.872 17.495 9.319 1.00 90.81 353 GLN A N 1
ATOM 2779 C CA . GLN A 1 353 ? -8.161 18.861 8.857 1.00 90.81 353 GLN A CA 1
ATOM 2780 C C . GLN A 1 353 ? -6.890 19.702 8.733 1.00 90.81 353 GLN A C 1
ATOM 2782 O O . GLN A 1 353 ? -6.623 20.261 7.680 1.00 90.81 353 GLN A O 1
ATOM 2787 N N . ARG A 1 354 ? -6.037 19.710 9.766 1.00 92.06 354 ARG A N 1
ATOM 2788 C CA . ARG A 1 354 ? -4.765 20.450 9.722 1.00 92.06 354 ARG A CA 1
ATOM 2789 C C . ARG A 1 354 ? -3.839 19.976 8.607 1.00 92.06 354 ARG A C 1
ATOM 2791 O O . ARG A 1 354 ? -3.121 20.788 8.042 1.00 92.06 354 ARG A O 1
ATOM 2798 N N . SER A 1 355 ? -3.812 18.674 8.332 1.00 90.94 355 SER A N 1
ATOM 2799 C CA . SER A 1 355 ? -2.962 18.114 7.279 1.00 90.94 355 SER A CA 1
ATOM 2800 C C . SER A 1 355 ? -3.518 18.422 5.885 1.00 90.94 355 SER A C 1
ATOM 2802 O O . SER A 1 355 ? -2.738 18.619 4.959 1.00 90.94 355 SER A O 1
ATOM 2804 N N . GLU A 1 356 ? -4.845 18.480 5.733 1.00 89.25 356 GLU A N 1
ATOM 2805 C CA . GLU A 1 356 ? -5.520 18.927 4.507 1.00 89.25 356 GLU A CA 1
ATOM 2806 C C . GLU A 1 356 ? -5.308 20.429 4.259 1.00 89.25 356 GLU A C 1
ATOM 2808 O O . GLU A 1 356 ? -4.979 20.803 3.135 1.00 89.25 356 GLU A O 1
ATOM 2813 N N . ASP A 1 357 ? -5.411 21.263 5.297 1.00 90.00 357 ASP A N 1
ATOM 2814 C CA . ASP A 1 357 ? -5.144 22.707 5.229 1.00 90.00 357 ASP A CA 1
ATOM 2815 C C . ASP A 1 357 ? -3.665 22.976 4.898 1.00 90.00 357 ASP A C 1
ATOM 2817 O O . ASP A 1 357 ? -3.350 23.741 3.991 1.00 90.00 357 ASP A O 1
ATOM 2821 N N . GLU A 1 358 ? -2.736 22.282 5.572 1.00 90.38 358 GLU A N 1
ATOM 2822 C CA . GLU A 1 358 ? -1.298 22.375 5.282 1.00 90.38 358 GLU A CA 1
ATOM 2823 C C . GLU A 1 358 ? -0.995 21.955 3.837 1.00 90.38 358 GLU A C 1
ATOM 2825 O O . GLU A 1 358 ? -0.167 22.576 3.173 1.00 90.38 358 GLU A O 1
ATOM 2830 N N . LEU A 1 359 ? -1.664 20.913 3.331 1.00 89.69 359 LEU A N 1
ATOM 2831 C CA . LEU A 1 359 ? -1.529 20.488 1.941 1.00 89.69 359 LEU A CA 1
ATOM 2832 C C . LEU A 1 359 ? -2.042 21.566 0.976 1.00 89.69 359 LEU A C 1
ATOM 2834 O O . LEU A 1 359 ? -1.346 21.876 0.009 1.00 89.69 359 LEU A O 1
ATOM 2838 N N . ALA A 1 360 ? -3.214 22.149 1.241 1.00 89.81 360 ALA A N 1
ATOM 2839 C CA . ALA A 1 360 ? -3.791 23.215 0.424 1.00 89.81 360 ALA A CA 1
ATOM 2840 C C . ALA A 1 360 ? -2.868 24.443 0.367 1.00 89.81 360 ALA A C 1
ATOM 2842 O O . ALA A 1 360 ? -2.464 24.843 -0.724 1.00 89.81 360 ALA A O 1
ATOM 2843 N N . ASP A 1 361 ? -2.421 24.946 1.522 1.00 88.81 361 ASP A N 1
ATOM 2844 C CA . ASP A 1 361 ? -1.515 26.098 1.628 1.00 88.81 361 ASP A CA 1
ATOM 2845 C C . ASP A 1 361 ? -0.211 25.891 0.838 1.00 88.81 361 ASP A C 1
ATOM 2847 O O . ASP A 1 361 ? 0.333 26.816 0.225 1.00 88.81 361 ASP A O 1
ATOM 2851 N N . ARG A 1 362 ? 0.337 24.668 0.868 1.00 86.62 362 ARG A N 1
ATOM 2852 C CA . ARG A 1 362 ? 1.590 24.325 0.177 1.00 86.62 362 ARG A CA 1
ATOM 2853 C C . ARG A 1 362 ? 1.408 24.194 -1.327 1.00 86.62 362 ARG A C 1
ATOM 2855 O O . ARG A 1 362 ? 2.319 24.567 -2.066 1.00 86.62 362 ARG A O 1
ATOM 2862 N N . LEU A 1 363 ? 0.270 23.674 -1.775 1.00 85.56 363 LEU A N 1
ATOM 2863 C CA . LEU A 1 363 ? -0.037 23.534 -3.196 1.00 85.56 363 LEU A CA 1
ATOM 2864 C C . LEU A 1 363 ? -0.434 24.871 -3.830 1.00 85.56 363 LEU A C 1
ATOM 2866 O O . LEU A 1 363 ? 0.012 25.165 -4.936 1.00 85.56 363 LEU A O 1
ATOM 2870 N N . GLU A 1 364 ? -1.156 25.735 -3.115 1.00 85.31 364 GLU A N 1
ATOM 2871 C CA . GLU A 1 364 ? -1.503 27.081 -3.594 1.00 85.31 364 GLU A CA 1
ATOM 2872 C C . GLU A 1 364 ? -0.245 27.943 -3.833 1.00 85.31 364 GLU A C 1
ATOM 2874 O O . GLU A 1 364 ? -0.165 28.735 -4.775 1.00 85.31 364 GLU A O 1
ATOM 2879 N N . GLN A 1 365 ? 0.800 27.756 -3.017 1.00 79.81 365 GLN A N 1
ATOM 2880 C CA . GLN A 1 365 ? 2.097 28.416 -3.215 1.00 79.81 365 GLN A CA 1
ATOM 2881 C C . GLN A 1 365 ? 2.792 28.007 -4.527 1.00 79.81 365 GLN A C 1
ATOM 2883 O O . GLN A 1 365 ? 3.593 28.789 -5.045 1.00 79.81 365 GLN A O 1
ATOM 2888 N N . LEU A 1 366 ? 2.494 26.818 -5.064 1.00 72.81 366 LEU A N 1
ATOM 2889 C CA . LEU A 1 366 ? 3.069 26.304 -6.313 1.00 72.81 366 LEU A CA 1
ATOM 2890 C C . LEU A 1 366 ? 2.275 26.698 -7.542 1.00 72.81 366 LEU A C 1
ATOM 2892 O O . LEU A 1 366 ? 2.882 26.930 -8.578 1.00 72.81 366 LEU A O 1
ATOM 2896 N N . GLU A 1 367 ? 0.950 26.810 -7.439 1.00 67.31 367 GLU A N 1
ATOM 2897 C CA . GLU A 1 367 ? 0.109 27.261 -8.556 1.00 67.31 367 GLU A CA 1
ATOM 2898 C C . GLU A 1 367 ? 0.537 28.657 -9.059 1.00 67.31 367 GLU A C 1
ATOM 2900 O O . GLU A 1 367 ? 0.347 29.017 -10.217 1.00 67.31 367 GLU A O 1
ATOM 2905 N N . ARG A 1 368 ? 1.203 29.436 -8.195 1.00 67.31 368 ARG A N 1
ATOM 2906 C CA . ARG A 1 368 ? 1.777 30.754 -8.509 1.00 67.31 368 ARG A CA 1
ATOM 2907 C C . ARG A 1 368 ? 3.156 30.701 -9.188 1.00 67.31 368 ARG A C 1
ATOM 2909 O O . ARG A 1 368 ? 3.705 31.759 -9.498 1.00 67.31 368 ARG A O 1
ATOM 2916 N N . GLN A 1 369 ? 3.738 29.519 -9.389 1.00 65.12 369 GLN A N 1
ATOM 2917 C CA . GLN A 1 369 ? 5.044 29.307 -10.023 1.00 65.12 369 GLN A CA 1
ATOM 2918 C C . GLN A 1 369 ? 4.873 28.611 -11.387 1.00 65.12 369 GLN A C 1
ATOM 2920 O O . GLN A 1 369 ? 3.928 27.847 -11.570 1.00 65.12 369 GLN A O 1
ATOM 2925 N N . PRO A 1 370 ? 5.752 28.872 -12.374 1.00 57.97 370 PRO A N 1
ATOM 2926 C CA . PRO A 1 370 ? 5.717 28.150 -13.645 1.00 57.97 370 PRO A CA 1
ATOM 2927 C C . PRO A 1 370 ? 5.955 26.646 -13.429 1.00 57.97 370 PRO A C 1
ATOM 2929 O O . PRO A 1 370 ? 6.677 26.258 -12.511 1.00 57.97 370 PRO A O 1
ATOM 2932 N N . ALA A 1 371 ? 5.348 25.816 -14.284 1.00 55.59 371 ALA A N 1
ATOM 2933 C CA . ALA A 1 371 ? 5.410 24.355 -14.228 1.00 55.59 371 ALA A CA 1
ATOM 2934 C C . ALA A 1 371 ? 6.826 23.828 -14.539 1.00 55.59 371 ALA A C 1
ATOM 2936 O O . ALA A 1 371 ? 7.130 23.405 -15.650 1.00 55.59 371 ALA A O 1
ATOM 2937 N N . GLU A 1 372 ? 7.711 23.884 -13.549 1.00 61.94 372 GLU A N 1
ATOM 2938 C CA . GLU A 1 372 ? 8.994 23.184 -13.532 1.00 61.94 372 GLU A CA 1
ATOM 2939 C C . GLU A 1 372 ? 8.898 21.913 -12.666 1.00 61.94 372 GLU A C 1
ATOM 2941 O O . GLU A 1 372 ? 7.909 21.682 -11.968 1.00 61.94 372 GLU A O 1
ATOM 2946 N N . VAL A 1 373 ? 9.943 21.077 -12.714 1.00 64.81 373 VAL A N 1
ATOM 2947 C CA . VAL A 1 373 ? 10.140 19.927 -11.808 1.00 64.81 373 VAL A CA 1
ATOM 2948 C C . VAL A 1 373 ? 9.860 20.346 -10.363 1.00 64.81 373 VAL A C 1
ATOM 2950 O O . VAL A 1 373 ? 10.319 21.408 -9.927 1.00 64.81 373 VAL A O 1
ATOM 2953 N N . LEU A 1 374 ? 9.149 19.509 -9.600 1.00 74.44 374 LEU A N 1
ATOM 2954 C CA . LEU A 1 374 ? 8.740 19.884 -8.249 1.00 74.44 374 LEU A CA 1
ATOM 2955 C C . LEU A 1 374 ? 9.972 20.142 -7.363 1.00 74.44 374 LEU A C 1
ATOM 2957 O O . LEU A 1 374 ? 10.891 19.314 -7.297 1.00 74.44 374 LEU A O 1
ATOM 2961 N N . PRO A 1 375 ? 10.025 21.272 -6.633 1.00 77.12 375 PRO A N 1
ATOM 2962 C CA . PRO A 1 375 ? 11.186 21.596 -5.820 1.00 77.12 375 PRO A CA 1
ATOM 2963 C C . PRO A 1 375 ? 11.370 20.550 -4.711 1.00 77.12 375 PRO A C 1
ATOM 2965 O O . PRO A 1 375 ? 10.439 20.218 -3.981 1.00 77.12 375 PRO A O 1
ATOM 2968 N N . ARG A 1 376 ? 12.599 20.049 -4.523 1.00 76.62 376 ARG A N 1
ATOM 2969 C CA . ARG A 1 376 ? 12.907 19.006 -3.517 1.00 76.62 376 ARG A CA 1
ATOM 2970 C C . ARG A 1 376 ? 12.359 19.278 -2.103 1.00 76.62 376 ARG A C 1
ATOM 2972 O O . ARG A 1 376 ? 11.896 18.321 -1.482 1.00 76.62 376 ARG A O 1
ATOM 2979 N N . PRO A 1 377 ? 12.390 20.519 -1.570 1.00 79.12 377 PRO A N 1
ATOM 2980 C CA . PRO A 1 377 ? 11.788 20.819 -0.271 1.00 79.12 377 PRO A CA 1
ATOM 2981 C C . PRO A 1 377 ? 10.289 20.507 -0.209 1.00 79.12 377 PRO A C 1
ATOM 2983 O O . PRO A 1 377 ? 9.813 20.029 0.814 1.00 79.12 377 PRO A O 1
ATOM 2986 N N . LEU A 1 378 ? 9.556 20.724 -1.303 1.00 79.75 378 LEU A N 1
ATOM 2987 C CA . LEU A 1 378 ? 8.141 20.387 -1.382 1.00 79.75 378 LEU A CA 1
ATOM 2988 C C . LEU A 1 378 ? 7.939 18.874 -1.356 1.00 79.75 378 LEU A C 1
ATOM 2990 O O . LEU A 1 378 ? 7.120 18.395 -0.582 1.00 79.75 378 LEU A O 1
ATOM 2994 N N . LEU A 1 379 ? 8.693 18.118 -2.159 1.00 80.19 379 LEU A N 1
ATOM 2995 C CA . LEU A 1 379 ? 8.590 16.654 -2.171 1.00 80.19 379 LEU A CA 1
ATOM 2996 C C . LEU A 1 379 ? 8.824 16.054 -0.776 1.00 80.19 379 LEU A C 1
ATOM 2998 O O . LEU A 1 379 ? 8.170 15.080 -0.411 1.00 80.19 379 LEU A O 1
ATOM 3002 N N . ALA A 1 380 ? 9.713 16.652 0.026 1.00 83.44 380 ALA A N 1
ATOM 3003 C CA . ALA A 1 380 ? 9.902 16.260 1.421 1.00 83.44 380 ALA A CA 1
ATOM 3004 C C . ALA A 1 380 ? 8.643 16.517 2.268 1.00 83.44 380 ALA A C 1
ATOM 3006 O O . ALA A 1 380 ? 8.158 15.599 2.922 1.00 83.44 380 ALA A O 1
ATOM 3007 N N . VAL A 1 381 ? 8.063 17.720 2.188 1.00 84.31 381 VAL A N 1
ATOM 3008 C CA . VAL A 1 381 ? 6.826 18.071 2.912 1.00 84.31 381 VAL A CA 1
ATOM 3009 C C . VAL A 1 381 ? 5.656 17.177 2.495 1.00 84.31 381 VAL A C 1
ATOM 3011 O O . VAL A 1 381 ? 4.932 16.669 3.347 1.00 84.31 381 VAL A O 1
ATOM 3014 N N . LEU A 1 382 ? 5.484 16.928 1.196 1.00 85.38 382 LEU A N 1
ATOM 3015 C CA . LEU A 1 382 ? 4.435 16.052 0.672 1.00 85.38 382 LEU A CA 1
ATOM 3016 C C . LEU A 1 382 ? 4.600 14.612 1.170 1.00 85.38 382 LEU A C 1
ATOM 3018 O O . LEU A 1 382 ? 3.613 13.963 1.508 1.00 85.38 382 LEU A O 1
ATOM 3022 N N . ARG A 1 383 ? 5.839 14.129 1.298 1.00 87.81 383 ARG A N 1
ATOM 3023 C CA . ARG A 1 383 ? 6.139 12.819 1.889 1.00 87.81 383 ARG A CA 1
ATOM 3024 C C . ARG A 1 383 ? 5.850 12.770 3.390 1.00 87.81 383 ARG A C 1
ATOM 3026 O O . ARG A 1 383 ? 5.366 11.751 3.885 1.00 87.81 383 ARG A O 1
ATOM 3033 N N . ASP A 1 384 ? 6.100 13.859 4.111 1.00 89.38 384 ASP A N 1
ATOM 3034 C CA . ASP A 1 384 ? 5.751 13.973 5.529 1.00 89.38 384 ASP A CA 1
ATOM 3035 C C . ASP A 1 384 ? 4.226 13.984 5.720 1.00 89.38 384 ASP A C 1
ATOM 3037 O O . ASP A 1 384 ? 3.703 13.315 6.613 1.00 89.38 384 ASP A O 1
ATOM 3041 N N . VAL A 1 385 ? 3.486 14.693 4.857 1.00 89.06 385 VAL A N 1
ATOM 3042 C CA . VAL A 1 385 ? 2.014 14.632 4.810 1.00 89.06 385 VAL A CA 1
ATOM 3043 C C . VAL A 1 385 ? 1.551 13.212 4.480 1.00 89.06 385 VAL A C 1
ATOM 3045 O O . VAL A 1 385 ? 0.713 12.677 5.199 1.00 89.06 385 VAL A O 1
ATOM 3048 N N . GLN A 1 386 ? 2.136 12.557 3.473 1.00 90.38 386 GLN A N 1
ATOM 3049 C CA . GLN A 1 386 ? 1.812 11.174 3.109 1.00 90.38 386 GLN A CA 1
ATOM 3050 C C . GLN A 1 386 ? 1.979 10.219 4.299 1.00 90.38 386 GLN A C 1
ATOM 3052 O O . GLN A 1 386 ? 1.091 9.422 4.598 1.00 90.38 386 GLN A O 1
ATOM 3057 N N . THR A 1 387 ? 3.101 10.331 5.011 1.00 91.25 387 THR A N 1
ATOM 3058 C CA . THR A 1 387 ? 3.406 9.491 6.176 1.00 91.25 387 THR A CA 1
ATOM 3059 C C . THR A 1 387 ? 2.402 9.729 7.304 1.00 91.25 387 THR A C 1
ATOM 3061 O O . THR A 1 387 ? 1.914 8.772 7.904 1.00 91.25 387 THR A O 1
ATOM 3064 N N . ARG A 1 388 ? 2.032 10.992 7.560 1.00 91.94 388 ARG A N 1
ATOM 3065 C CA . ARG A 1 388 ? 0.975 11.343 8.524 1.00 91.94 388 ARG A CA 1
ATOM 3066 C C . ARG A 1 388 ? -0.384 10.770 8.111 1.00 91.94 388 ARG A C 1
ATOM 3068 O O . ARG A 1 388 ? -1.078 10.216 8.957 1.00 91.94 388 ARG A O 1
ATOM 3075 N N . MET A 1 389 ? -0.748 10.828 6.828 1.00 91.00 389 MET A N 1
ATOM 3076 C CA . MET A 1 389 ? -1.995 10.240 6.313 1.00 91.00 389 MET A CA 1
ATOM 3077 C C . MET A 1 389 ? -2.036 8.719 6.519 1.00 91.00 389 MET A C 1
ATOM 3079 O O . MET A 1 389 ? -3.037 8.195 7.007 1.00 91.00 389 MET A O 1
ATOM 3083 N N . GLN A 1 390 ? -0.936 8.014 6.241 1.00 91.81 390 GLN A N 1
ATOM 3084 C CA . GLN A 1 390 ? -0.817 6.573 6.497 1.00 91.81 390 GLN A CA 1
ATOM 3085 C C . GLN A 1 390 ? -0.935 6.236 7.990 1.00 91.81 390 GLN A C 1
ATOM 3087 O O . GLN A 1 390 ? -1.646 5.302 8.362 1.00 91.81 390 GLN A O 1
ATOM 3092 N N . GLN A 1 391 ? -0.281 7.010 8.862 1.00 92.62 391 GLN A N 1
ATOM 3093 C CA . GLN A 1 391 ? -0.397 6.844 10.314 1.00 92.62 391 GLN A CA 1
ATOM 3094 C C . GLN A 1 391 ? -1.843 7.040 10.782 1.00 92.62 391 GLN A C 1
ATOM 3096 O O . GLN A 1 391 ? -2.373 6.181 11.483 1.00 92.62 391 GLN A O 1
ATOM 3101 N N . MET A 1 392 ? -2.518 8.094 10.314 1.00 92.12 392 MET A N 1
ATOM 3102 C CA . MET A 1 392 ? -3.921 8.352 10.649 1.00 92.12 392 MET A CA 1
ATOM 3103 C C . MET A 1 392 ? -4.858 7.231 10.183 1.00 92.12 392 MET A C 1
ATOM 3105 O O . MET A 1 392 ? -5.811 6.912 10.889 1.00 92.12 392 MET A O 1
ATOM 3109 N N . GLN A 1 393 ? -4.598 6.590 9.037 1.00 92.00 393 GLN A N 1
ATOM 3110 C CA . GLN A 1 393 ? -5.371 5.415 8.607 1.00 92.00 393 GLN A CA 1
ATOM 3111 C C . GLN A 1 393 ? -5.229 4.248 9.587 1.00 92.00 393 GLN A C 1
ATOM 3113 O O . GLN A 1 393 ? -6.225 3.618 9.952 1.00 92.00 393 GLN A O 1
ATOM 3118 N N . VAL A 1 394 ? -3.997 3.959 10.015 1.00 93.19 394 VAL A N 1
ATOM 3119 C CA . VAL A 1 394 ? -3.713 2.887 10.978 1.00 93.19 394 VAL A CA 1
ATOM 3120 C C . VAL A 1 394 ? -4.351 3.202 12.330 1.00 93.19 394 VAL A C 1
ATOM 3122 O O . VAL A 1 394 ? -4.991 2.331 12.918 1.00 93.19 394 VAL A O 1
ATOM 3125 N N . GLU A 1 395 ? -4.240 4.444 12.798 1.00 93.12 395 GLU A N 1
ATOM 3126 C CA . GLU A 1 395 ? -4.856 4.905 14.045 1.00 93.12 395 GLU A CA 1
ATOM 3127 C C . GLU A 1 395 ? -6.388 4.852 13.987 1.00 93.12 395 GLU A C 1
ATOM 3129 O O . GLU A 1 395 ? -7.012 4.336 14.914 1.00 93.12 395 GLU A O 1
ATOM 3134 N N . ALA A 1 396 ? -7.008 5.294 12.887 1.00 92.38 396 ALA A N 1
ATOM 3135 C CA . ALA A 1 396 ? -8.453 5.193 12.672 1.00 92.38 396 ALA A CA 1
ATOM 3136 C C . ALA A 1 396 ? -8.931 3.735 12.732 1.00 92.38 396 ALA A C 1
ATOM 3138 O O . ALA A 1 396 ? -9.896 3.419 13.432 1.00 92.38 396 ALA A O 1
ATOM 3139 N N . ALA A 1 397 ? -8.239 2.834 12.028 1.00 92.12 397 ALA A N 1
ATOM 3140 C CA . ALA A 1 397 ? -8.567 1.413 12.016 1.00 92.12 397 ALA A CA 1
ATOM 3141 C C . ALA A 1 397 ? -8.396 0.778 13.406 1.00 92.12 397 ALA A C 1
ATOM 3143 O O . ALA A 1 397 ? -9.253 0.008 13.846 1.00 92.12 397 ALA A O 1
ATOM 3144 N N . ALA A 1 398 ? -7.325 1.134 14.123 1.00 93.25 398 ALA A N 1
ATOM 3145 C CA . ALA A 1 398 ? -7.075 0.671 15.483 1.00 93.25 398 ALA A CA 1
ATOM 3146 C C . ALA A 1 398 ? -8.154 1.160 16.460 1.00 93.25 398 ALA A C 1
ATOM 3148 O O . ALA A 1 398 ? -8.656 0.364 17.251 1.00 93.25 398 ALA A O 1
ATOM 3149 N N . LEU A 1 399 ? -8.567 2.430 16.374 1.00 92.94 399 LEU A N 1
ATOM 3150 C CA . LEU A 1 399 ? -9.659 2.984 17.180 1.00 92.94 399 LEU A CA 1
ATOM 3151 C C . LEU A 1 399 ? -10.986 2.289 16.876 1.00 92.94 399 LEU A C 1
ATOM 3153 O O . LEU A 1 399 ? -11.688 1.870 17.796 1.00 92.94 399 LEU A O 1
ATOM 3157 N N . GLN A 1 400 ? -11.316 2.096 15.597 1.00 91.62 400 GLN A N 1
ATOM 3158 C CA . GLN A 1 400 ? -12.536 1.392 15.208 1.00 91.62 400 GLN A CA 1
ATOM 3159 C C . GLN A 1 400 ? -12.563 -0.038 15.761 1.00 91.62 400 GLN A C 1
ATOM 3161 O O . GLN A 1 400 ? -13.600 -0.500 16.244 1.00 91.62 400 GLN A O 1
ATOM 3166 N N . GLN A 1 401 ? -11.432 -0.743 15.701 1.00 92.31 401 GLN A N 1
ATOM 3167 C CA . GLN A 1 401 ? -11.317 -2.091 16.241 1.00 92.31 401 GLN A CA 1
ATOM 3168 C C . GLN A 1 401 ? -11.405 -2.098 17.774 1.00 92.31 401 GLN A C 1
ATOM 3170 O O . GLN A 1 401 ? -12.153 -2.901 18.329 1.00 92.31 401 GLN A O 1
ATOM 3175 N N . ALA A 1 402 ? -10.732 -1.167 18.454 1.00 92.25 402 ALA A N 1
ATOM 3176 C CA . ALA A 1 402 ? -10.782 -1.038 19.907 1.00 92.25 402 ALA A CA 1
ATOM 3177 C C . ALA A 1 402 ? -12.208 -0.769 20.422 1.00 92.25 402 ALA A C 1
ATOM 3179 O O . ALA A 1 402 ? -12.631 -1.385 21.400 1.00 92.25 402 ALA A O 1
ATOM 3180 N N . GLU A 1 403 ? -12.983 0.086 19.745 1.00 91.25 403 GLU A N 1
ATOM 3181 C CA . GLU A 1 403 ? -14.386 0.349 20.099 1.00 91.25 403 GLU A CA 1
ATOM 3182 C C . GLU A 1 403 ? -15.276 -0.889 19.877 1.00 91.25 403 GLU A C 1
ATOM 3184 O O . GLU A 1 403 ? -16.142 -1.190 20.703 1.00 91.25 403 GLU A O 1
ATOM 3189 N N . ARG A 1 404 ? -15.037 -1.670 18.812 1.00 91.94 404 ARG A N 1
ATOM 3190 C CA . ARG A 1 404 ? -15.738 -2.951 18.592 1.00 91.94 404 ARG A CA 1
ATOM 3191 C C . ARG A 1 404 ? -15.421 -3.966 19.688 1.00 91.94 404 ARG A C 1
ATOM 3193 O O . ARG A 1 404 ? -16.339 -4.593 20.221 1.00 91.94 404 ARG A O 1
ATOM 3200 N N . ASP A 1 405 ? -14.150 -4.106 20.049 1.00 93.75 405 ASP A N 1
ATOM 3201 C CA . ASP A 1 405 ? -13.707 -5.030 21.094 1.00 93.75 405 ASP A CA 1
ATOM 3202 C C . ASP A 1 405 ? -14.263 -4.616 22.467 1.00 93.75 405 ASP A C 1
ATOM 3204 O O . ASP A 1 405 ? -14.738 -5.459 23.239 1.00 93.75 405 ASP A O 1
ATOM 3208 N N . ALA A 1 406 ? -14.295 -3.309 22.749 1.00 93.38 406 ALA A N 1
ATOM 3209 C CA . ALA A 1 406 ? -14.917 -2.751 23.944 1.00 93.38 406 ALA A CA 1
ATOM 3210 C C . ALA A 1 406 ? -16.426 -3.034 23.993 1.00 93.38 406 ALA A C 1
ATOM 3212 O O . ALA A 1 406 ? -16.913 -3.523 25.015 1.00 93.38 406 ALA A O 1
ATOM 3213 N N . ALA A 1 407 ? -17.162 -2.815 22.895 1.00 93.06 407 ALA A N 1
ATOM 3214 C CA . ALA A 1 407 ? -18.588 -3.140 22.812 1.00 93.06 407 ALA A CA 1
ATOM 3215 C C . ALA A 1 407 ? -18.849 -4.629 23.088 1.00 93.06 407 ALA A C 1
ATOM 3217 O O . ALA A 1 407 ? -19.742 -4.974 23.863 1.00 93.06 407 ALA A O 1
ATOM 3218 N N . GLN A 1 408 ? -18.057 -5.526 22.493 1.00 94.50 408 GLN A N 1
ATOM 3219 C CA . GLN A 1 408 ? -18.200 -6.972 22.693 1.00 94.50 408 GLN A CA 1
ATOM 3220 C C . GLN A 1 408 ? -17.884 -7.399 24.129 1.00 94.50 408 GLN A C 1
ATOM 3222 O O . GLN A 1 408 ? -18.562 -8.266 24.690 1.00 94.50 408 GLN A O 1
ATOM 3227 N N . ARG A 1 409 ? -16.850 -6.816 24.744 1.00 96.12 409 ARG A N 1
ATOM 3228 C CA . ARG A 1 409 ? -16.526 -7.061 26.153 1.00 96.12 409 ARG A CA 1
ATOM 3229 C C . ARG A 1 409 ? -17.652 -6.579 27.065 1.00 96.12 409 ARG A C 1
ATOM 3231 O O . ARG A 1 409 ? -18.144 -7.364 27.868 1.00 96.12 409 ARG A O 1
ATOM 3238 N N . LEU A 1 410 ? -18.113 -5.345 26.889 1.00 96.31 410 LEU A N 1
ATOM 3239 C CA . LEU A 1 410 ? -19.183 -4.771 27.705 1.00 96.31 410 LEU A CA 1
ATOM 3240 C C . LEU A 1 410 ? -20.521 -5.490 27.511 1.00 96.31 410 LEU A C 1
ATOM 3242 O O . LEU A 1 410 ? -21.278 -5.629 28.464 1.00 96.31 410 LEU A O 1
ATOM 3246 N N . ALA A 1 411 ? -20.804 -6.023 26.320 1.00 94.62 411 ALA A N 1
ATOM 3247 C CA . ALA A 1 411 ? -21.974 -6.870 26.100 1.00 94.62 411 ALA A CA 1
ATOM 3248 C C . ALA A 1 411 ? -21.908 -8.176 26.915 1.00 94.62 411 ALA A C 1
ATOM 3250 O O . ALA A 1 411 ? -22.924 -8.615 27.459 1.00 94.62 411 ALA A O 1
ATOM 3251 N N . ARG A 1 412 ? -20.721 -8.789 27.041 1.00 95.19 412 ARG A N 1
ATOM 3252 C CA . ARG A 1 412 ? -20.515 -9.963 27.909 1.00 95.19 412 ARG A CA 1
ATOM 3253 C C . ARG A 1 412 ? -20.685 -9.601 29.382 1.00 95.19 412 ARG A C 1
ATOM 3255 O O . ARG A 1 412 ? -21.426 -10.292 30.079 1.00 95.19 412 ARG A O 1
ATOM 3262 N N . ASP A 1 413 ? -20.086 -8.496 29.816 1.00 95.88 413 ASP A N 1
ATOM 3263 C CA . ASP A 1 413 ? -20.211 -8.005 31.192 1.00 95.88 413 ASP A CA 1
ATOM 3264 C C . ASP A 1 413 ? -21.674 -7.673 31.533 1.00 95.88 413 ASP A C 1
ATOM 3266 O O . ASP A 1 413 ? -22.157 -8.022 32.611 1.00 95.88 413 ASP A O 1
ATOM 3270 N N . LEU A 1 414 ? -22.419 -7.078 30.593 1.00 95.88 414 LEU A N 1
ATOM 3271 C CA . LEU A 1 414 ? -23.842 -6.781 30.756 1.00 95.88 414 LEU A CA 1
ATOM 3272 C C . LEU A 1 414 ? -24.675 -8.058 30.851 1.00 95.88 414 LEU A C 1
ATOM 3274 O O . LEU A 1 414 ? -25.587 -8.126 31.671 1.00 95.88 414 LEU A O 1
ATOM 3278 N N . ASN A 1 415 ? -24.368 -9.090 30.060 1.00 94.31 415 ASN A 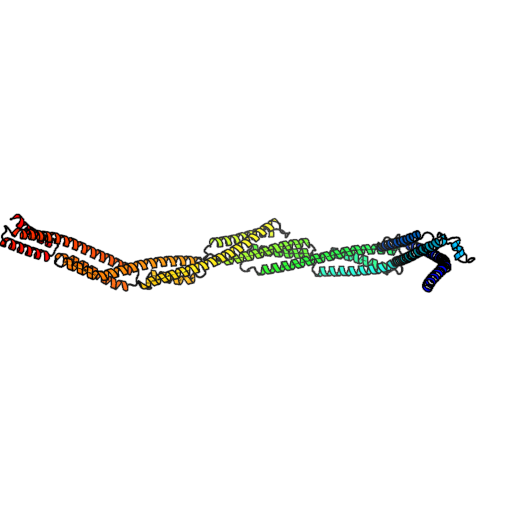N 1
ATOM 3279 C CA . ASN A 1 415 ? -25.051 -10.383 30.157 1.00 94.31 415 ASN A CA 1
ATOM 3280 C C . ASN A 1 415 ? -24.834 -11.036 31.527 1.00 94.31 415 ASN A C 1
ATOM 3282 O O . ASN A 1 415 ? -25.784 -11.571 32.107 1.00 94.31 415 ASN A O 1
ATOM 3286 N N . GLN A 1 416 ? -23.609 -10.973 32.057 1.00 95.50 416 GLN A N 1
ATOM 3287 C CA . GLN A 1 416 ? -23.304 -11.477 33.393 1.00 95.50 416 GLN A CA 1
ATOM 3288 C C . GLN A 1 416 ? -24.057 -10.679 34.465 1.00 95.50 416 GLN A C 1
ATOM 3290 O O . GLN A 1 416 ? -24.809 -11.273 35.237 1.00 95.50 416 GLN A O 1
ATOM 3295 N N . ALA A 1 417 ? -23.937 -9.348 34.454 1.00 95.00 417 ALA A N 1
ATOM 3296 C CA . ALA A 1 417 ? -24.616 -8.474 35.411 1.00 95.00 417 ALA A CA 1
ATOM 3297 C C . ALA A 1 417 ? -26.144 -8.643 35.358 1.00 95.00 417 ALA A C 1
ATOM 3299 O O . ALA A 1 417 ? -26.798 -8.711 36.390 1.00 95.00 417 ALA A O 1
ATOM 3300 N N . THR A 1 418 ? -26.724 -8.808 34.165 1.00 94.12 418 THR A N 1
ATOM 3301 C CA . THR A 1 418 ? -28.163 -9.078 33.999 1.00 94.12 418 THR A CA 1
ATOM 3302 C C . THR A 1 418 ? -28.554 -10.447 34.564 1.00 94.12 418 THR A C 1
ATOM 3304 O O . THR A 1 418 ? -29.643 -10.607 35.105 1.00 94.12 418 THR A O 1
ATOM 3307 N N . THR A 1 419 ? -27.687 -11.457 34.450 1.00 95.81 419 THR A N 1
ATOM 3308 C CA . THR A 1 419 ? -27.944 -12.790 35.018 1.00 95.81 419 THR A CA 1
ATOM 3309 C C . THR A 1 419 ? -27.947 -12.745 36.544 1.00 95.81 419 THR A C 1
ATOM 3311 O O . THR A 1 419 ? -28.827 -13.334 37.172 1.00 95.81 419 THR A O 1
ATOM 3314 N N . GLU A 1 420 ? -26.990 -12.033 37.138 1.00 94.94 420 GLU A N 1
ATOM 3315 C CA . GLU A 1 420 ? -26.917 -11.794 38.583 1.00 94.94 420 GLU A CA 1
ATOM 3316 C C . GLU A 1 420 ? -28.136 -10.997 39.068 1.00 94.94 420 GLU A C 1
ATOM 3318 O O . GLU A 1 420 ? -28.828 -11.445 39.984 1.00 94.94 420 GLU A O 1
ATOM 3323 N N . LEU A 1 421 ? -28.480 -9.912 38.367 1.00 96.25 421 LEU A N 1
ATOM 3324 C CA . LEU A 1 421 ? -29.672 -9.104 38.620 1.00 96.25 421 LEU A CA 1
ATOM 3325 C C . LEU A 1 421 ? -30.954 -9.944 38.584 1.00 96.25 421 LEU A C 1
ATOM 3327 O O . LEU A 1 421 ? -31.769 -9.871 39.498 1.00 96.25 421 LEU A O 1
ATOM 3331 N N . ASN A 1 422 ? -31.128 -10.785 37.562 1.00 95.75 422 ASN A N 1
ATOM 3332 C CA . ASN A 1 422 ? -32.302 -11.650 37.430 1.00 95.75 422 ASN A CA 1
ATOM 3333 C C . ASN A 1 422 ? -32.405 -12.669 38.569 1.00 95.75 422 ASN A C 1
ATOM 3335 O O . ASN A 1 422 ? -33.508 -12.952 39.035 1.00 95.75 422 ASN A O 1
ATOM 3339 N N . ARG A 1 423 ? -31.278 -13.223 39.034 1.00 96.38 423 ARG A N 1
ATOM 3340 C CA . ARG A 1 423 ? -31.265 -14.139 40.185 1.00 96.38 423 ARG A CA 1
ATOM 3341 C C . ARG A 1 423 ? -31.649 -13.415 41.472 1.00 96.38 423 ARG A C 1
ATOM 3343 O O . ARG A 1 423 ? -32.486 -13.927 42.211 1.00 96.38 423 ARG A O 1
ATOM 3350 N N . ALA A 1 424 ? -31.075 -12.237 41.715 1.00 95.38 424 ALA A N 1
ATOM 3351 C CA . ALA A 1 424 ? -31.407 -11.410 42.872 1.00 95.38 424 ALA A CA 1
ATOM 3352 C C . ALA A 1 424 ? -32.892 -11.011 42.855 1.00 95.38 424 ALA A C 1
ATOM 3354 O O . ALA A 1 424 ? -33.592 -11.177 43.852 1.00 95.38 424 ALA A O 1
ATOM 3355 N N . TRP A 1 425 ? -33.403 -10.590 41.694 1.00 95.81 425 TRP A N 1
ATOM 3356 C CA . TRP A 1 425 ? -34.811 -10.249 41.495 1.00 95.81 425 TRP A CA 1
ATOM 3357 C C . TRP A 1 425 ? -35.740 -11.433 41.783 1.00 95.81 425 TRP A C 1
ATOM 3359 O O . TRP A 1 425 ? -36.709 -11.294 42.525 1.00 95.81 425 TRP A O 1
ATOM 3369 N N . GLN A 1 426 ? -35.424 -12.625 41.268 1.00 95.50 426 GLN A N 1
ATOM 3370 C CA . GLN A 1 426 ? -36.193 -13.839 41.556 1.00 95.50 426 GLN A CA 1
ATOM 3371 C C . GLN A 1 426 ? -36.165 -14.218 43.042 1.00 95.50 426 GLN A C 1
ATOM 3373 O O . GLN A 1 426 ? -37.171 -14.698 43.563 1.00 95.50 426 GLN A O 1
ATOM 3378 N N . ALA A 1 427 ? -35.036 -14.023 43.729 1.00 93.69 427 ALA A N 1
ATOM 3379 C CA . ALA A 1 427 ? -34.938 -14.258 45.167 1.00 93.69 427 ALA A CA 1
ATOM 3380 C C . ALA A 1 427 ? -35.822 -13.278 45.952 1.00 93.69 427 ALA A C 1
ATOM 3382 O O . ALA A 1 427 ? -36.587 -13.709 46.814 1.00 93.69 427 ALA A O 1
ATOM 3383 N N . LEU A 1 428 ? -35.787 -11.985 45.609 1.00 93.38 428 LEU A N 1
ATOM 3384 C CA . LEU A 1 428 ? -36.653 -10.970 46.208 1.00 93.38 428 LEU A CA 1
ATOM 3385 C C . LEU A 1 428 ? -38.135 -11.285 45.980 1.00 93.38 428 LEU A C 1
ATOM 3387 O O . LEU A 1 428 ? -38.883 -11.335 46.948 1.00 93.38 428 LEU A O 1
ATOM 3391 N N . GLN A 1 429 ? -38.532 -11.608 44.747 1.00 92.00 429 GLN A N 1
ATOM 3392 C CA . GLN A 1 429 ? -39.917 -11.939 44.381 1.00 92.00 429 GLN A CA 1
ATOM 3393 C C . GLN A 1 429 ? -40.478 -13.164 45.122 1.00 92.00 429 GLN A C 1
ATOM 3395 O O . GLN A 1 429 ? -41.682 -13.251 45.349 1.00 92.00 429 GLN A O 1
ATOM 3400 N N . ARG A 1 430 ? -39.624 -14.115 45.531 1.00 91.06 430 ARG A N 1
ATOM 3401 C CA . ARG A 1 430 ? -40.037 -15.248 46.383 1.00 91.06 430 ARG A CA 1
ATOM 3402 C C . ARG A 1 430 ? -40.297 -14.840 47.831 1.00 91.06 430 ARG A C 1
ATOM 3404 O O . ARG A 1 430 ? -41.092 -15.494 48.498 1.00 91.06 430 ARG A O 1
ATOM 3411 N N . THR A 1 431 ? -39.608 -13.810 48.315 1.00 89.12 431 THR A N 1
ATOM 3412 C CA . THR A 1 431 ? -39.768 -13.281 49.676 1.00 89.12 431 THR A CA 1
ATOM 3413 C C . THR A 1 431 ? -40.932 -12.296 49.753 1.00 89.12 431 THR A C 1
ATOM 3415 O O . THR A 1 431 ? -41.741 -12.381 50.672 1.00 89.12 431 THR A O 1
ATOM 3418 N N . LEU A 1 432 ? -41.027 -11.387 48.783 1.00 88.94 432 LEU A N 1
ATOM 3419 C CA . LEU A 1 432 ? -42.078 -10.386 48.652 1.00 88.94 432 LEU A CA 1
ATOM 3420 C C . LEU A 1 432 ? -42.378 -10.162 47.158 1.00 88.94 432 LEU A C 1
ATOM 3422 O O . LEU A 1 432 ? -41.544 -9.586 46.453 1.00 88.94 432 LEU A O 1
ATOM 3426 N N . PRO A 1 433 ? -43.549 -10.589 46.658 1.00 88.94 433 PRO A N 1
ATOM 3427 C CA . PRO A 1 433 ? -43.967 -10.290 45.295 1.00 88.94 433 PRO A CA 1
ATOM 3428 C C . PRO A 1 433 ? -44.270 -8.793 45.156 1.00 88.94 433 PRO A C 1
ATOM 3430 O O . PRO A 1 433 ? -45.264 -8.314 45.698 1.00 88.94 433 PRO A O 1
ATOM 3433 N N . LEU A 1 434 ? -43.406 -8.049 44.462 1.00 88.19 434 LEU A N 1
ATOM 3434 C CA . LEU A 1 434 ? -43.578 -6.602 44.285 1.00 88.19 434 LEU A CA 1
ATOM 3435 C C . LEU A 1 434 ? -44.588 -6.278 43.177 1.00 88.19 434 LEU A C 1
ATOM 3437 O O . LEU A 1 434 ? -44.556 -6.889 42.107 1.00 88.19 434 LEU A O 1
ATOM 3441 N N . ALA A 1 435 ? -45.429 -5.272 43.410 1.00 87.56 435 ALA A N 1
ATOM 3442 C CA . ALA A 1 435 ? -46.349 -4.720 42.425 1.00 87.56 435 ALA A CA 1
ATOM 3443 C C . ALA A 1 435 ? -45.598 -3.978 41.304 1.00 87.56 435 ALA A C 1
ATOM 3445 O O . ALA A 1 435 ? -44.546 -3.380 41.523 1.00 87.56 435 ALA A O 1
ATOM 3446 N N . GLU A 1 436 ? -46.168 -3.940 40.095 1.00 81.56 436 GLU A N 1
ATOM 3447 C CA . GLU A 1 436 ? -45.550 -3.270 38.932 1.00 81.56 436 GLU A CA 1
ATOM 3448 C C . GLU A 1 436 ? -45.309 -1.763 39.145 1.00 81.56 436 GLU A C 1
ATOM 3450 O O . GLU A 1 436 ? -44.435 -1.164 38.515 1.00 81.56 436 GLU A O 1
ATOM 3455 N N . GLY A 1 437 ? -46.083 -1.137 40.036 1.00 84.75 437 GLY A N 1
ATOM 3456 C CA . GLY A 1 437 ? -45.965 0.279 40.374 1.00 84.75 437 GLY A CA 1
ATOM 3457 C C . GLY A 1 437 ? -44.771 0.627 41.266 1.00 84.75 437 GLY A C 1
ATOM 3458 O O . GLY A 1 437 ? -44.405 1.809 41.313 1.00 84.75 437 GLY A O 1
ATOM 3459 N N . ASP A 1 438 ? -44.176 -0.366 41.932 1.00 91.06 438 ASP A N 1
ATOM 3460 C CA . ASP A 1 438 ? -43.076 -0.202 42.882 1.00 91.06 438 ASP A CA 1
ATOM 3461 C C . ASP A 1 438 ? -41.828 0.377 42.193 1.00 91.06 438 ASP A C 1
ATOM 3463 O O . ASP A 1 438 ? -41.522 0.081 41.032 1.00 91.06 438 ASP A O 1
ATOM 3467 N N . LEU A 1 439 ? -41.105 1.253 42.895 1.00 89.56 439 LEU A N 1
ATOM 3468 C CA . LEU A 1 439 ? -39.953 1.963 42.337 1.00 89.56 439 LEU A CA 1
ATOM 3469 C C . LEU A 1 439 ? -38.836 0.997 41.915 1.00 89.56 439 LEU A C 1
ATOM 3471 O O . LEU A 1 439 ? -38.203 1.192 40.874 1.00 89.56 439 LEU A O 1
ATOM 3475 N N . LEU A 1 440 ? -38.613 -0.060 42.695 1.00 90.94 440 LEU A N 1
ATOM 3476 C CA . LEU A 1 440 ? -37.583 -1.060 42.442 1.00 90.94 440 LEU A CA 1
ATOM 3477 C C . LEU A 1 440 ? -37.975 -1.949 41.252 1.00 90.94 440 LEU A C 1
ATOM 3479 O O . LEU A 1 440 ? -37.148 -2.216 40.375 1.00 90.94 440 LEU A O 1
ATOM 3483 N N . ALA A 1 441 ? -39.262 -2.298 41.151 1.00 91.38 441 ALA A N 1
ATOM 3484 C CA . ALA A 1 441 ? -39.823 -2.985 39.989 1.00 91.38 441 ALA A CA 1
ATOM 3485 C C . ALA A 1 441 ? -39.692 -2.147 38.705 1.00 91.38 441 ALA A C 1
ATOM 3487 O O . ALA A 1 441 ? -39.263 -2.662 37.670 1.00 91.38 441 ALA A O 1
ATOM 3488 N N . LYS A 1 442 ? -39.996 -0.845 38.754 1.00 93.12 442 LYS A N 1
ATOM 3489 C CA . LYS A 1 442 ? -39.837 0.067 37.606 1.00 93.12 442 LYS A CA 1
ATOM 3490 C C . LYS A 1 442 ? -38.386 0.179 37.149 1.00 93.12 442 LYS A C 1
ATOM 3492 O O . LYS A 1 442 ? -38.125 0.092 35.950 1.00 93.12 442 LYS A O 1
ATOM 3497 N N . LYS A 1 443 ? -37.440 0.327 38.085 1.00 92.62 443 LYS A N 1
ATOM 3498 C CA . LYS A 1 443 ? -35.999 0.359 37.779 1.00 92.62 443 LYS A CA 1
ATOM 3499 C C . LYS A 1 443 ? -35.541 -0.928 37.083 1.00 92.62 443 LYS A C 1
ATOM 3501 O O . LYS A 1 443 ? -34.859 -0.851 36.062 1.00 92.62 443 LYS A O 1
ATOM 3506 N N . TYR A 1 444 ? -35.964 -2.092 37.582 1.00 93.81 444 TYR A N 1
ATOM 3507 C CA . TYR A 1 444 ? -35.644 -3.391 36.981 1.00 93.81 444 TYR A CA 1
ATOM 3508 C C . TYR A 1 444 ? -36.142 -3.500 35.530 1.00 93.81 444 TYR A C 1
ATOM 3510 O O . TYR A 1 444 ? -35.358 -3.791 34.623 1.00 93.81 444 TYR A O 1
ATOM 3518 N N . HIS A 1 445 ? -37.420 -3.200 35.279 1.00 91.62 445 HIS A N 1
ATOM 3519 C CA . HIS A 1 445 ? -37.986 -3.274 33.928 1.00 91.62 445 HIS A CA 1
ATOM 3520 C C . HIS A 1 445 ? -37.392 -2.223 32.977 1.00 91.62 445 HIS A C 1
ATOM 3522 O O . HIS A 1 445 ? -37.143 -2.530 31.809 1.00 91.62 445 HIS A O 1
ATOM 3528 N N . GLY A 1 446 ? -37.108 -1.013 33.471 1.00 92.44 446 GLY A N 1
ATOM 3529 C CA . GLY A 1 446 ? -36.464 0.048 32.694 1.00 92.44 446 GLY A CA 1
ATOM 3530 C C . GLY A 1 446 ? -35.080 -0.357 32.178 1.00 92.44 446 GLY A C 1
ATOM 3531 O O . GLY A 1 446 ? -34.789 -0.179 30.994 1.00 92.44 446 GLY A O 1
ATOM 3532 N N . LEU A 1 447 ? -34.257 -0.994 33.018 1.00 92.88 447 LEU A N 1
ATOM 3533 C CA . LEU A 1 447 ? -32.941 -1.497 32.604 1.00 92.88 447 LEU A CA 1
ATOM 3534 C C . LEU A 1 447 ? -33.036 -2.585 31.525 1.00 92.88 447 LEU A C 1
ATOM 3536 O O . LEU A 1 447 ? -32.229 -2.609 30.592 1.00 92.88 447 LEU A O 1
ATOM 3540 N N . LEU A 1 448 ? -34.035 -3.469 31.608 1.00 89.81 448 LEU A N 1
ATOM 3541 C CA . LEU A 1 448 ? -34.248 -4.502 30.589 1.00 89.81 448 LEU A CA 1
ATOM 3542 C C . LEU A 1 448 ? -34.662 -3.917 29.231 1.00 89.81 448 LEU A C 1
ATOM 3544 O O . LEU A 1 448 ? -34.271 -4.465 28.198 1.00 89.81 448 LEU A O 1
ATOM 3548 N N . GLN A 1 449 ? -35.415 -2.812 29.214 1.00 90.75 449 GLN A N 1
ATOM 3549 C CA . GLN A 1 449 ? -35.786 -2.118 27.976 1.00 90.75 449 GLN A CA 1
ATOM 3550 C C . GLN A 1 449 ? -34.582 -1.414 27.333 1.00 90.75 449 GLN A C 1
ATOM 3552 O O . GLN A 1 449 ? -34.302 -1.637 26.152 1.00 90.75 449 GLN A O 1
ATOM 3557 N N . GLN A 1 450 ? -33.812 -0.655 28.121 1.00 92.44 450 GLN A N 1
ATOM 3558 C CA . GLN A 1 450 ? -32.645 0.110 27.651 1.00 92.44 450 GLN A CA 1
ATOM 3559 C C . GLN A 1 450 ? -31.537 -0.770 27.046 1.00 92.44 450 GLN A C 1
ATOM 3561 O O . GLN A 1 450 ? -30.759 -0.323 26.202 1.00 92.44 450 GLN A O 1
ATOM 3566 N N . ARG A 1 451 ? -31.482 -2.056 27.416 1.00 90.06 451 ARG A N 1
ATOM 3567 C CA . ARG A 1 451 ? -30.515 -3.020 26.870 1.00 90.06 451 ARG A CA 1
ATOM 3568 C C . ARG A 1 451 ? -30.551 -3.132 25.344 1.00 90.06 451 ARG A C 1
ATOM 3570 O O . ARG A 1 451 ? -29.501 -3.350 24.743 1.00 90.06 451 ARG A O 1
ATOM 3577 N N . ARG A 1 452 ? -31.726 -3.020 24.713 1.00 85.00 452 ARG A N 1
ATOM 3578 C CA . ARG A 1 452 ? -31.843 -3.127 23.245 1.00 85.00 452 ARG A CA 1
ATOM 3579 C C . ARG A 1 452 ? -31.240 -1.913 22.542 1.00 85.00 452 ARG A C 1
ATOM 3581 O O . ARG A 1 452 ? -30.567 -2.066 21.531 1.00 85.00 452 ARG A O 1
ATOM 3588 N N . GLU A 1 453 ? -31.446 -0.729 23.104 1.00 86.56 453 GLU A N 1
ATOM 3589 C CA . GLU A 1 453 ? -30.974 0.543 22.545 1.00 86.56 453 GLU A CA 1
ATOM 3590 C C . GLU A 1 453 ? -29.448 0.690 22.648 1.00 86.56 453 GLU A C 1
ATOM 3592 O O . GLU A 1 453 ? -28.816 1.284 21.778 1.00 86.56 453 GLU A O 1
ATOM 3597 N N . ALA A 1 454 ? -28.840 0.086 23.673 1.00 89.25 454 ALA A N 1
ATOM 3598 C CA . ALA A 1 454 ? -27.395 0.100 23.894 1.00 89.25 454 ALA A CA 1
ATOM 3599 C C . ALA A 1 454 ? -26.605 -0.898 23.023 1.00 89.25 454 ALA A C 1
ATOM 3601 O O . ALA A 1 454 ? -25.376 -0.942 23.095 1.00 89.25 454 ALA A O 1
ATOM 3602 N N . GLN A 1 455 ? -27.265 -1.738 22.221 1.00 87.44 455 GLN A N 1
ATOM 3603 C CA . GLN A 1 455 ? -26.581 -2.805 21.492 1.00 87.44 455 GLN A CA 1
ATOM 3604 C C . GLN A 1 455 ? -25.518 -2.251 20.527 1.00 87.44 455 GLN A C 1
ATOM 3606 O O . GLN A 1 455 ? -25.799 -1.410 19.678 1.00 87.44 455 GLN A O 1
ATOM 3611 N N . GLY A 1 456 ? -24.283 -2.751 20.655 1.00 85.25 456 GLY A N 1
ATOM 3612 C CA . GLY A 1 456 ? -23.149 -2.337 19.821 1.00 85.25 456 GLY A CA 1
ATOM 3613 C C . GLY A 1 456 ? -22.552 -0.970 20.169 1.00 85.25 456 GLY A C 1
ATOM 3614 O O . GLY A 1 456 ? -21.642 -0.535 19.472 1.00 85.25 456 GLY A O 1
ATOM 3615 N N . ARG A 1 457 ? -23.026 -0.309 21.235 1.00 90.44 457 ARG A N 1
ATOM 3616 C CA . ARG A 1 457 ? -22.598 1.038 21.638 1.00 90.44 457 ARG A CA 1
ATOM 3617 C C . ARG A 1 457 ? -21.844 0.991 22.974 1.00 90.44 457 ARG A C 1
ATOM 3619 O O . ARG A 1 457 ? -22.473 0.770 24.011 1.00 90.44 457 ARG A O 1
ATOM 3626 N N . PRO A 1 458 ? -20.515 1.179 22.980 1.00 92.12 458 PRO A N 1
ATOM 3627 C CA . PRO A 1 458 ? -19.679 1.022 24.170 1.00 92.12 458 PRO A CA 1
ATOM 3628 C C . PRO A 1 458 ? -20.120 1.852 25.382 1.00 92.12 458 PRO A C 1
ATOM 3630 O O . PRO A 1 458 ? -20.341 1.294 26.458 1.00 92.12 458 PRO A O 1
ATOM 3633 N N . LEU A 1 459 ? -20.297 3.167 25.229 1.00 92.44 459 LEU A N 1
ATOM 3634 C CA . LEU A 1 459 ? -20.626 4.050 26.351 1.00 92.44 459 LEU A CA 1
ATOM 3635 C C . LEU A 1 459 ? -22.003 3.734 26.983 1.00 92.44 459 LEU A C 1
ATOM 3637 O O . LEU A 1 459 ? -22.070 3.588 28.209 1.00 92.44 459 LEU A O 1
ATOM 3641 N N . PRO A 1 460 ? -23.096 3.553 26.210 1.00 93.50 460 PRO A N 1
ATOM 3642 C CA . PRO A 1 460 ? -24.364 3.054 26.746 1.00 93.50 460 PRO A CA 1
ATOM 3643 C C . PRO A 1 460 ? -24.248 1.703 27.468 1.00 93.50 460 PRO A C 1
ATOM 3645 O O . PRO A 1 460 ? -24.812 1.542 28.552 1.00 93.50 460 PRO A O 1
ATOM 3648 N N . LEU A 1 461 ? -23.489 0.744 26.921 1.00 95.06 461 LEU A N 1
ATOM 3649 C CA . LEU A 1 461 ? -23.295 -0.560 27.565 1.00 95.06 461 LEU A CA 1
ATOM 3650 C C . LEU A 1 461 ? -22.581 -0.429 28.914 1.00 95.06 461 LEU A C 1
ATOM 3652 O O . LEU A 1 461 ? -22.999 -1.063 29.881 1.00 95.06 461 LEU A O 1
ATOM 3656 N N . GLN A 1 462 ? -21.548 0.414 29.014 1.00 95.75 462 GLN A N 1
ATOM 3657 C CA . GLN A 1 462 ? -20.828 0.644 30.271 1.00 95.75 462 GLN A CA 1
ATOM 3658 C C . GLN A 1 462 ? -21.756 1.181 31.369 1.00 95.75 462 GLN A C 1
ATOM 3660 O O . GLN A 1 462 ? -21.730 0.683 32.497 1.00 95.75 462 GLN A O 1
ATOM 3665 N N . LYS A 1 463 ? -22.610 2.156 31.031 1.00 94.25 463 LYS A N 1
ATOM 3666 C CA . LYS A 1 463 ? -23.598 2.717 31.965 1.00 94.25 463 LYS A CA 1
ATOM 3667 C C . LYS A 1 463 ? -24.591 1.657 32.443 1.00 94.25 463 LYS A C 1
ATOM 3669 O O . LYS A 1 463 ? -24.867 1.581 33.637 1.00 94.25 463 LYS A O 1
ATOM 3674 N N . LEU A 1 464 ? -25.075 0.801 31.540 1.00 94.94 464 LEU A N 1
ATOM 3675 C CA . LEU A 1 464 ? -25.998 -0.280 31.896 1.00 94.94 464 LEU A CA 1
ATOM 3676 C C . LEU A 1 464 ? -25.354 -1.361 32.767 1.00 94.94 464 LEU A C 1
ATOM 3678 O O . LEU A 1 464 ? -26.014 -1.868 33.670 1.00 94.94 464 LEU A O 1
ATOM 3682 N N . VAL A 1 465 ? -24.080 -1.705 32.544 1.00 96.00 465 VAL A N 1
ATOM 3683 C CA . VAL A 1 465 ? -23.353 -2.647 33.417 1.00 96.00 465 VAL A CA 1
ATOM 3684 C C . VAL A 1 465 ? -23.285 -2.109 34.846 1.00 96.00 465 VAL A C 1
ATOM 3686 O O . VAL A 1 465 ? -23.564 -2.849 35.789 1.00 96.00 465 VAL A O 1
ATOM 3689 N N . ALA A 1 466 ? -22.934 -0.830 35.010 1.00 95.06 466 ALA A N 1
ATOM 3690 C CA . ALA A 1 466 ? -22.875 -0.190 36.321 1.00 95.06 466 ALA A CA 1
ATOM 3691 C C . ALA A 1 466 ? -24.255 -0.162 36.996 1.00 95.06 466 ALA A C 1
ATOM 3693 O O . ALA A 1 466 ? -24.388 -0.642 38.120 1.00 95.06 466 ALA A O 1
ATOM 3694 N N . ALA A 1 467 ? -25.288 0.287 36.277 1.00 95.06 467 ALA A N 1
ATOM 3695 C CA . ALA A 1 467 ? -26.649 0.370 36.804 1.00 95.06 467 ALA A CA 1
ATOM 3696 C C . ALA A 1 467 ? -27.241 -1.008 37.163 1.00 95.06 467 ALA A C 1
ATOM 3698 O O . ALA A 1 467 ? -27.930 -1.143 38.171 1.00 95.06 467 ALA A O 1
ATOM 3699 N N . ALA A 1 468 ? -26.944 -2.055 36.383 1.00 95.62 468 ALA A N 1
ATOM 3700 C CA . ALA A 1 468 ? -27.370 -3.418 36.699 1.00 95.62 468 ALA A CA 1
ATOM 3701 C C . ALA A 1 468 ? -26.710 -3.945 37.983 1.00 95.62 468 ALA A C 1
ATOM 3703 O O . ALA A 1 468 ? -27.376 -4.595 38.788 1.00 95.62 468 ALA A O 1
ATOM 3704 N N . ARG A 1 469 ? -25.418 -3.658 38.197 1.00 95.88 469 ARG A N 1
ATOM 3705 C CA . ARG A 1 469 ? -24.699 -4.051 39.421 1.00 95.88 469 ARG A CA 1
ATOM 3706 C C . ARG A 1 469 ? -25.197 -3.296 40.649 1.00 95.88 469 ARG A C 1
ATOM 3708 O O . ARG A 1 469 ? -25.413 -3.925 41.679 1.00 95.88 469 ARG A O 1
ATOM 3715 N N . GLU A 1 470 ? -25.415 -1.989 40.524 1.00 96.06 470 GLU A N 1
ATOM 3716 C CA . GLU A 1 470 ? -25.985 -1.150 41.585 1.00 96.06 470 GLU A CA 1
ATOM 3717 C C . GLU A 1 470 ? -27.368 -1.665 42.000 1.00 96.06 470 GLU A C 1
ATOM 3719 O O . GLU A 1 470 ? -27.570 -2.021 43.158 1.00 96.06 470 GLU A O 1
ATOM 3724 N N . LEU A 1 471 ? -28.276 -1.862 41.037 1.00 95.88 471 LEU A N 1
ATOM 3725 C CA . LEU A 1 471 ? -29.608 -2.391 41.329 1.00 95.88 471 LEU A CA 1
ATOM 3726 C C . LEU A 1 471 ? -29.564 -3.813 41.915 1.00 95.88 471 LEU A C 1
ATOM 3728 O O . LEU A 1 471 ? -30.386 -4.161 42.758 1.00 95.88 471 LEU A O 1
ATOM 3732 N N . THR A 1 472 ? -28.609 -4.647 41.490 1.00 96.75 472 THR A N 1
ATOM 3733 C CA . THR A 1 472 ? -28.417 -5.983 42.078 1.00 96.75 472 THR A CA 1
ATOM 3734 C C . THR A 1 472 ? -28.055 -5.879 43.558 1.00 96.75 472 THR A C 1
ATOM 3736 O O . THR A 1 472 ? -28.621 -6.613 44.366 1.00 96.75 472 THR A O 1
ATOM 3739 N N . ALA A 1 473 ? -27.142 -4.974 43.924 1.00 94.69 473 ALA A N 1
ATOM 3740 C CA . ALA A 1 473 ? -26.746 -4.757 45.313 1.00 94.69 473 ALA A CA 1
ATOM 3741 C C . ALA A 1 473 ? -27.916 -4.236 46.166 1.00 94.69 473 ALA A C 1
ATOM 3743 O O . ALA A 1 473 ? -28.134 -4.749 47.268 1.00 94.69 473 ALA A O 1
ATOM 3744 N N . ASP A 1 474 ? -28.707 -3.301 45.631 1.00 93.12 474 ASP A N 1
ATOM 3745 C CA . ASP A 1 474 ? -29.928 -2.806 46.278 1.00 93.12 474 ASP A CA 1
ATOM 3746 C C . ASP A 1 474 ? -30.916 -3.955 46.536 1.00 93.12 474 ASP A C 1
ATOM 3748 O O . ASP A 1 474 ? -31.355 -4.164 47.667 1.00 93.12 474 ASP A O 1
ATOM 3752 N N . ILE A 1 475 ? -31.204 -4.768 45.510 1.00 94.88 475 ILE A N 1
ATOM 3753 C CA . ILE A 1 475 ? -32.114 -5.918 45.609 1.00 94.88 475 ILE A CA 1
ATOM 3754 C C . ILE A 1 475 ? -31.628 -6.936 46.641 1.00 94.88 475 ILE A C 1
ATOM 3756 O O . ILE A 1 475 ? -32.434 -7.423 47.433 1.00 94.88 475 ILE A O 1
ATOM 3760 N N . VAL A 1 476 ? -30.338 -7.289 46.630 1.00 94.75 476 VAL A N 1
ATOM 3761 C CA . VAL A 1 476 ? -29.768 -8.252 47.587 1.00 94.75 476 VAL A CA 1
ATOM 3762 C C . VAL A 1 476 ? -29.895 -7.722 49.012 1.00 94.75 476 VAL A C 1
ATOM 3764 O O . VAL A 1 476 ? -30.351 -8.453 49.888 1.00 94.75 476 VAL A O 1
ATOM 3767 N N . THR A 1 477 ? -29.585 -6.443 49.230 1.00 93.81 477 THR A N 1
ATOM 3768 C CA . THR A 1 477 ? -29.697 -5.802 50.547 1.00 93.81 477 THR A CA 1
ATOM 3769 C C . THR A 1 477 ? -31.140 -5.825 51.053 1.00 93.81 477 THR A C 1
ATOM 3771 O O . THR A 1 477 ? -31.393 -6.244 52.185 1.00 93.81 477 THR A O 1
ATOM 3774 N N . SER A 1 478 ? -32.104 -5.445 50.210 1.00 90.69 478 SER A N 1
ATOM 3775 C CA . SER A 1 478 ? -33.529 -5.508 50.554 1.00 90.69 478 SER A CA 1
ATOM 3776 C C . SER A 1 478 ? -34.000 -6.944 50.793 1.00 90.69 478 SER A C 1
ATOM 3778 O O . SER A 1 478 ? -34.722 -7.205 51.753 1.00 90.69 478 SER A O 1
ATOM 3780 N N . HIS A 1 479 ? -33.570 -7.901 49.967 1.00 92.94 479 HIS A N 1
ATOM 3781 C CA . HIS A 1 479 ? -33.917 -9.310 50.132 1.00 92.94 479 HIS A CA 1
ATOM 3782 C C . HIS A 1 479 ? -33.408 -9.873 51.464 1.00 92.94 479 HIS A C 1
ATOM 3784 O O . HIS A 1 479 ? -34.179 -10.509 52.183 1.00 92.94 479 HIS A O 1
ATOM 3790 N N . ASP A 1 480 ? -32.142 -9.631 51.811 1.00 91.69 480 ASP A N 1
ATOM 3791 C CA . ASP A 1 480 ? -31.550 -10.113 53.060 1.00 91.69 480 ASP A CA 1
ATOM 3792 C C . ASP A 1 480 ? -32.214 -9.475 54.285 1.00 91.69 480 ASP A C 1
ATOM 3794 O O . ASP A 1 480 ? -32.513 -10.183 55.254 1.00 91.69 480 ASP A O 1
ATOM 3798 N N . TYR A 1 481 ? -32.521 -8.172 54.216 1.00 90.25 481 TYR A N 1
ATOM 3799 C CA . TYR A 1 481 ? -33.279 -7.472 55.253 1.00 90.25 481 TYR A CA 1
ATOM 3800 C C . TYR A 1 481 ? -34.653 -8.113 55.473 1.00 90.25 481 TYR A C 1
ATOM 3802 O O . TYR A 1 481 ? -34.976 -8.532 56.589 1.00 90.25 481 TYR A O 1
ATOM 3810 N N . LEU A 1 482 ? -35.441 -8.250 54.402 1.00 90.69 482 LEU A N 1
ATOM 3811 C CA . LEU A 1 482 ? -36.778 -8.836 54.460 1.00 90.69 482 LEU A CA 1
ATOM 3812 C C . LEU A 1 482 ? -36.740 -10.284 54.944 1.00 90.69 482 LEU A C 1
ATOM 3814 O O . LEU A 1 482 ? -37.530 -10.659 55.805 1.00 90.69 482 LEU A O 1
ATOM 3818 N N . ARG A 1 483 ? -35.806 -11.101 54.443 1.00 91.75 483 ARG A N 1
ATOM 3819 C CA . ARG A 1 483 ? -35.672 -12.508 54.843 1.00 91.75 483 ARG A CA 1
ATOM 3820 C C . ARG A 1 483 ? -35.432 -12.635 56.346 1.00 91.75 483 ARG A C 1
ATOM 3822 O O . ARG A 1 483 ? -36.148 -13.383 57.009 1.00 91.75 483 ARG A O 1
ATOM 3829 N N . LEU A 1 484 ? -34.467 -11.886 56.886 1.00 90.81 484 LEU A N 1
ATOM 3830 C CA . LEU A 1 484 ? -34.148 -11.905 58.316 1.00 90.81 484 LEU A CA 1
ATOM 3831 C C . LEU A 1 484 ? -35.337 -11.423 59.160 1.00 90.81 484 LEU A C 1
ATOM 3833 O O . LEU A 1 484 ? -35.665 -12.015 60.189 1.00 90.81 484 LEU A O 1
ATOM 3837 N N . ARG A 1 485 ? -36.004 -10.349 58.725 1.00 89.81 485 ARG A N 1
ATOM 3838 C CA . ARG A 1 485 ? -37.155 -9.781 59.433 1.00 89.81 485 ARG A CA 1
ATOM 3839 C C . ARG A 1 485 ? -38.373 -10.696 59.403 1.00 89.81 485 ARG A C 1
ATOM 3841 O O . ARG A 1 485 ? -39.004 -10.857 60.443 1.00 89.81 485 ARG A O 1
ATOM 3848 N N . PHE A 1 486 ? -38.668 -11.341 58.277 1.00 90.44 486 PHE A N 1
ATOM 3849 C CA . PHE A 1 486 ? -39.747 -12.324 58.191 1.00 90.44 486 PHE A CA 1
ATOM 3850 C C . PHE A 1 486 ? -39.468 -13.569 59.024 1.00 90.44 486 PHE A C 1
ATOM 3852 O O . PHE A 1 486 ? -40.388 -14.076 59.663 1.00 90.44 486 PHE A O 1
ATOM 3859 N N . GLU A 1 487 ? -38.222 -14.044 59.069 1.00 90.31 487 GLU A N 1
ATOM 3860 C CA . GLU A 1 487 ? -37.854 -15.162 59.938 1.00 90.31 487 GLU A CA 1
ATOM 3861 C C . GLU A 1 487 ? -38.052 -14.799 61.417 1.00 90.31 487 GLU A C 1
ATOM 3863 O O . GLU A 1 487 ? -38.671 -15.558 62.165 1.00 90.31 487 GLU A O 1
ATOM 3868 N N . ASN A 1 488 ? -37.596 -13.612 61.828 1.00 89.75 488 ASN A N 1
ATOM 3869 C CA . ASN A 1 488 ? -37.775 -13.117 63.193 1.00 89.75 488 ASN A CA 1
ATOM 3870 C C . ASN A 1 488 ? -39.250 -12.905 63.540 1.00 89.75 488 ASN A C 1
ATOM 3872 O O . ASN A 1 488 ? -39.688 -13.343 64.597 1.00 89.75 488 ASN A O 1
ATOM 3876 N N . LEU A 1 489 ? -40.036 -12.299 62.649 1.00 90.38 489 LEU A N 1
ATOM 3877 C CA . LEU A 1 489 ? -41.478 -12.152 62.834 1.00 90.38 489 LEU A CA 1
ATOM 3878 C C . LEU A 1 489 ? -42.165 -13.521 62.945 1.00 90.38 489 LEU A C 1
ATOM 3880 O O . LEU A 1 489 ? -43.004 -13.712 63.819 1.00 90.38 489 LEU A O 1
ATOM 3884 N N . GLY A 1 490 ? -41.777 -14.498 62.123 1.00 89.12 490 GLY A N 1
ATOM 3885 C CA . GLY A 1 490 ? -42.300 -15.862 62.197 1.00 89.12 490 GLY A CA 1
ATOM 3886 C C . GLY A 1 490 ? -41.974 -16.571 63.517 1.00 89.12 490 GLY A C 1
ATOM 3887 O O . GLY A 1 490 ? -42.818 -17.312 64.024 1.00 89.12 490 GLY A O 1
ATOM 3888 N N . LYS A 1 491 ? -40.783 -16.334 64.087 1.00 90.44 491 LYS A N 1
ATOM 3889 C CA . LYS A 1 491 ? -40.415 -16.797 65.438 1.00 90.44 491 LYS A CA 1
ATOM 3890 C C . LYS A 1 491 ? -41.262 -16.098 66.499 1.00 90.44 491 LYS A C 1
ATOM 3892 O O . LYS A 1 491 ? -41.938 -16.774 67.262 1.00 90.44 491 LYS A O 1
ATOM 3897 N N . LEU A 1 492 ? -41.340 -14.766 66.462 1.00 90.56 492 LEU A N 1
ATOM 3898 C CA . LEU A 1 492 ? -42.149 -13.982 67.401 1.00 90.56 492 LEU A CA 1
ATOM 3899 C C . LEU A 1 492 ? -43.611 -14.448 67.401 1.00 90.56 492 LEU A C 1
ATOM 3901 O O . LEU A 1 492 ? -44.138 -14.790 68.449 1.00 90.56 492 LEU A O 1
ATOM 3905 N N . VAL A 1 493 ? -44.255 -14.570 66.239 1.00 89.88 493 VAL A N 1
ATOM 3906 C CA . VAL A 1 493 ? -45.651 -15.040 66.141 1.00 89.88 493 VAL A CA 1
ATOM 3907 C C . VAL A 1 493 ? -45.841 -16.441 66.741 1.00 89.88 493 VAL A C 1
ATOM 3909 O O . VAL A 1 493 ? -46.909 -16.734 67.275 1.00 89.88 493 VAL A O 1
ATOM 3912 N N . ARG A 1 494 ? -44.826 -17.311 66.666 1.00 91.00 494 ARG A N 1
ATOM 3913 C CA . ARG A 1 494 ? -44.866 -18.667 67.231 1.00 91.00 494 ARG A CA 1
ATOM 3914 C C . ARG A 1 494 ? -44.661 -18.685 68.744 1.00 91.00 494 ARG A C 1
ATOM 3916 O O . ARG A 1 494 ? -45.322 -19.469 69.419 1.00 91.00 494 ARG A O 1
ATOM 3923 N N . ASP A 1 495 ? -43.763 -17.848 69.246 1.00 91.25 495 ASP A N 1
ATOM 3924 C CA . ASP A 1 495 ? -43.313 -17.872 70.640 1.00 91.25 495 ASP A CA 1
ATOM 3925 C C . ASP A 1 495 ? -44.216 -17.012 71.543 1.00 91.25 495 ASP A C 1
ATOM 3927 O O . ASP A 1 495 ? -44.405 -17.311 72.722 1.00 91.25 495 ASP A O 1
ATOM 3931 N N . TYR A 1 496 ? -44.849 -15.975 70.983 1.00 90.25 496 TYR A N 1
ATOM 3932 C CA . TYR A 1 496 ? -45.702 -15.045 71.725 1.00 90.25 496 TYR A CA 1
ATOM 3933 C C . TYR A 1 496 ? -46.873 -15.680 72.490 1.00 90.25 496 TYR A C 1
ATOM 3935 O O . TYR A 1 496 ? -47.148 -15.210 73.589 1.00 90.25 496 TYR A O 1
ATOM 3943 N N . PRO A 1 497 ? -47.564 -16.727 71.998 1.00 90.62 497 PRO A N 1
ATOM 3944 C CA . PRO A 1 497 ? -48.584 -17.412 72.790 1.00 90.62 497 PRO A CA 1
ATOM 3945 C C . PRO A 1 497 ? -48.039 -17.970 74.110 1.00 90.62 497 PRO A C 1
ATOM 3947 O O . PRO A 1 497 ? -48.676 -17.807 75.145 1.00 90.62 497 PRO A O 1
ATOM 3950 N N . GLN A 1 498 ? -46.844 -18.572 74.091 1.00 90.12 498 GLN A N 1
ATOM 3951 C CA . GLN A 1 498 ? -46.196 -19.078 75.305 1.00 90.12 498 GLN A CA 1
ATOM 3952 C C . GLN A 1 498 ? -45.738 -17.933 76.206 1.00 90.12 498 GLN A C 1
ATOM 3954 O O . GLN A 1 498 ? -45.935 -18.000 77.415 1.00 90.12 498 GLN A O 1
ATOM 3959 N N . PHE A 1 499 ? -45.184 -16.869 75.616 1.00 90.38 499 PHE A N 1
ATOM 3960 C CA . PHE A 1 499 ? -44.802 -15.664 76.348 1.00 90.38 499 PHE A CA 1
ATOM 3961 C C . PHE A 1 499 ? -46.001 -15.048 77.080 1.00 90.38 499 PHE A C 1
ATOM 3963 O O . PHE A 1 499 ? -45.929 -14.833 78.282 1.00 90.38 499 PHE A O 1
ATOM 3970 N N . VAL A 1 500 ? -47.133 -14.851 76.394 1.00 91.88 500 VAL A N 1
ATOM 3971 C CA . VAL A 1 500 ? -48.375 -14.342 76.999 1.00 91.88 500 VAL A CA 1
ATOM 3972 C C . VAL A 1 500 ? -48.847 -15.255 78.130 1.00 91.88 500 VAL A C 1
ATOM 3974 O O . VAL A 1 500 ? -49.177 -14.746 79.195 1.00 91.88 500 VAL A O 1
ATOM 3977 N N . SER A 1 501 ? -48.843 -16.578 77.938 1.00 90.44 501 SER A N 1
ATOM 3978 C CA . SER A 1 501 ? -49.242 -17.520 78.992 1.00 90.44 501 SER A CA 1
ATOM 3979 C C . SER A 1 501 ? -48.327 -17.484 80.218 1.00 90.44 501 SER A C 1
ATOM 3981 O O . SER A 1 501 ? -48.832 -17.609 81.328 1.00 90.44 501 SER A O 1
ATOM 3983 N N . ALA A 1 502 ? -47.015 -17.291 80.047 1.00 88.75 502 ALA A N 1
ATOM 3984 C CA . ALA A 1 502 ? -46.093 -17.111 81.170 1.00 88.75 502 ALA A CA 1
ATOM 3985 C C . ALA A 1 502 ? -46.415 -15.822 81.944 1.00 88.75 502 ALA A C 1
ATOM 3987 O O . ALA A 1 502 ? -46.649 -15.874 83.146 1.00 88.75 502 ALA A O 1
ATOM 3988 N N . VAL A 1 503 ? -46.581 -14.695 81.236 1.00 90.94 503 VAL A N 1
ATOM 3989 C CA . VAL A 1 503 ? -46.967 -13.411 81.852 1.00 90.94 503 VAL A CA 1
ATOM 3990 C C . VAL A 1 503 ? -48.302 -13.520 82.605 1.00 90.94 503 VAL A C 1
ATOM 3992 O O . VAL A 1 503 ? -48.466 -12.951 83.683 1.00 90.94 503 VAL A O 1
ATOM 3995 N N . GLU A 1 504 ? -49.276 -14.250 82.053 1.00 91.06 504 GLU A N 1
ATOM 3996 C CA . GLU A 1 504 ? -50.558 -14.513 82.715 1.00 91.06 504 GLU A CA 1
ATOM 3997 C C . GLU A 1 504 ? -50.412 -15.363 83.982 1.00 91.06 504 GLU A C 1
ATOM 3999 O O . GLU A 1 504 ? -51.114 -15.099 84.958 1.00 91.06 504 GLU A O 1
ATOM 4004 N N . GLN A 1 505 ? -49.543 -16.379 83.962 1.00 89.69 505 GLN A N 1
ATOM 4005 C CA . GLN A 1 505 ? -49.287 -17.252 85.109 1.00 89.69 505 GLN A CA 1
ATOM 4006 C C . GLN A 1 505 ? -48.619 -16.487 86.248 1.00 89.69 505 GLN A C 1
ATOM 4008 O O . GLN A 1 505 ? -49.099 -16.558 87.379 1.00 89.69 505 GLN A O 1
ATOM 4013 N N . ASP A 1 506 ? -47.585 -15.708 85.938 1.00 87.31 506 ASP A N 1
ATOM 4014 C CA . ASP A 1 506 ? -46.857 -14.909 86.922 1.00 87.31 506 ASP A CA 1
ATOM 4015 C C . ASP A 1 506 ? -47.795 -13.885 87.588 1.00 87.31 506 ASP A C 1
ATOM 4017 O O . ASP A 1 506 ? -47.846 -13.740 88.808 1.00 87.31 506 ASP A O 1
ATOM 4021 N N . ALA A 1 507 ? -48.652 -13.231 86.802 1.00 88.38 507 ALA A N 1
ATOM 4022 C CA . ALA A 1 507 ? -49.584 -12.223 87.306 1.00 88.38 507 ALA A CA 1
ATOM 4023 C C . ALA A 1 507 ? -50.885 -12.783 87.911 1.00 88.38 507 ALA A C 1
ATOM 4025 O O . ALA A 1 507 ? -51.730 -11.994 88.347 1.00 88.38 507 ALA A O 1
ATOM 4026 N N . ALA A 1 508 ? -51.105 -14.104 87.897 1.00 84.81 508 ALA A N 1
ATOM 4027 C CA . ALA A 1 508 ? -52.431 -14.709 88.072 1.00 84.81 508 ALA A CA 1
ATOM 4028 C C . ALA A 1 508 ? -53.132 -14.315 89.382 1.00 84.81 508 ALA A C 1
ATOM 4030 O O . ALA A 1 508 ? -54.353 -14.159 89.415 1.00 84.81 508 ALA A O 1
ATOM 4031 N N . GLN A 1 509 ? -52.362 -14.147 90.457 1.00 84.94 509 GLN A N 1
ATOM 4032 C CA . GLN A 1 509 ? -52.879 -13.855 91.797 1.00 84.94 509 GLN A CA 1
ATOM 4033 C C . GLN A 1 509 ? -53.059 -12.350 92.056 1.00 84.94 509 GLN A C 1
ATOM 4035 O O . GLN A 1 509 ? -53.762 -11.962 92.985 1.00 84.94 509 GLN A O 1
ATOM 4040 N N . TRP A 1 510 ? -52.476 -11.488 91.218 1.00 89.88 510 TRP A N 1
ATOM 4041 C CA . TRP A 1 510 ? -52.389 -10.048 91.451 1.00 89.88 510 TRP A CA 1
ATOM 4042 C C . TRP A 1 510 ? -53.276 -9.272 90.478 1.00 89.88 510 TRP A C 1
ATOM 4044 O O . TRP A 1 510 ? -52.960 -9.120 89.294 1.00 89.88 510 TRP A O 1
ATOM 4054 N N . ARG A 1 511 ? -54.384 -8.701 90.970 1.00 89.56 511 ARG A N 1
ATOM 4055 C CA . ARG A 1 511 ? -55.270 -7.877 90.132 1.00 89.56 511 ARG A CA 1
ATOM 4056 C C . ARG A 1 511 ? -54.571 -6.624 89.593 1.00 89.56 511 ARG A C 1
ATOM 4058 O O . ARG A 1 511 ? -54.830 -6.229 88.457 1.00 89.56 511 ARG A O 1
ATOM 4065 N N . CYS A 1 512 ? -53.691 -6.010 90.377 1.00 88.19 512 CYS A N 1
ATOM 4066 C CA . CYS A 1 512 ? -52.981 -4.789 89.998 1.00 88.19 512 CYS A CA 1
ATOM 4067 C C . CYS A 1 512 ? -52.053 -4.970 88.779 1.00 88.19 512 CYS A C 1
ATOM 4069 O O . CYS A 1 512 ? -51.877 -4.019 88.018 1.00 88.19 512 CYS A O 1
ATOM 4071 N N . LEU A 1 513 ? -51.536 -6.184 88.543 1.00 91.38 513 LEU A N 1
ATOM 4072 C CA . LEU A 1 513 ? -50.643 -6.510 87.419 1.00 91.38 513 LEU A CA 1
ATOM 4073 C C . LEU A 1 513 ? -51.389 -6.810 86.106 1.00 91.38 513 LEU A C 1
ATOM 4075 O O . LEU A 1 513 ? -50.777 -6.914 85.041 1.00 91.38 513 LEU A O 1
ATOM 4079 N N . GLN A 1 514 ? -52.724 -6.902 86.137 1.00 90.06 514 GLN A N 1
ATOM 4080 C CA . GLN A 1 514 ? -53.530 -7.228 84.953 1.00 90.06 514 GLN A CA 1
ATOM 4081 C C . GLN A 1 514 ? -53.450 -6.158 83.853 1.00 90.06 514 GLN A C 1
ATOM 4083 O O . GLN A 1 514 ? -53.693 -6.454 82.683 1.00 90.06 514 GLN A O 1
ATOM 4088 N N . THR A 1 515 ? -53.071 -4.923 84.198 1.00 88.56 515 THR A N 1
ATOM 4089 C CA . THR A 1 515 ? -52.863 -3.844 83.221 1.00 88.56 515 THR A CA 1
ATOM 4090 C C . THR A 1 515 ? -51.668 -4.141 82.310 1.00 88.56 515 THR A C 1
ATOM 4092 O O . THR A 1 515 ? -51.780 -4.023 81.091 1.00 88.56 515 THR A O 1
ATOM 4095 N N . GLN A 1 516 ? -50.544 -4.584 82.877 1.00 89.75 516 GLN A N 1
ATOM 4096 C CA . GLN A 1 516 ? -49.345 -4.975 82.132 1.00 89.75 516 GLN A CA 1
ATOM 4097 C C . GLN A 1 516 ? -49.609 -6.238 81.300 1.00 89.75 516 GLN A C 1
ATOM 4099 O O . GLN A 1 516 ? -49.248 -6.286 80.124 1.00 89.75 516 GLN A O 1
ATOM 4104 N N . VAL A 1 517 ? -50.341 -7.216 81.854 1.00 91.31 517 VAL A N 1
ATOM 4105 C CA . VAL A 1 517 ? -50.802 -8.405 81.108 1.00 91.31 517 VAL A CA 1
ATOM 4106 C C . VAL A 1 517 ? -51.625 -7.996 79.878 1.00 91.31 517 VAL A C 1
ATOM 4108 O O . VAL A 1 517 ? -51.410 -8.513 78.780 1.00 91.31 517 VAL A O 1
ATOM 4111 N N . ALA A 1 518 ? -52.556 -7.047 80.029 1.00 90.31 518 ALA A N 1
ATOM 4112 C CA . ALA A 1 518 ? -53.373 -6.552 78.923 1.00 90.31 518 ALA A CA 1
ATOM 4113 C C . ALA A 1 518 ? -52.531 -5.863 77.835 1.00 90.31 518 ALA A C 1
ATOM 4115 O O . ALA A 1 518 ? -52.767 -6.102 76.651 1.00 90.31 518 ALA A O 1
ATOM 4116 N N . GLN A 1 519 ? -51.515 -5.079 78.212 1.00 91.00 519 GLN A N 1
ATOM 4117 C CA . GLN A 1 519 ? -50.593 -4.447 77.258 1.00 91.00 519 GLN A CA 1
ATOM 4118 C C . GLN A 1 519 ? -49.767 -5.475 76.473 1.00 91.00 519 GLN A C 1
ATOM 4120 O O . GLN A 1 519 ? -49.617 -5.344 75.256 1.00 91.00 519 GLN A O 1
ATOM 4125 N N . VAL A 1 520 ? -49.266 -6.524 77.136 1.00 91.94 520 VAL A N 1
ATOM 4126 C CA . VAL A 1 520 ? -48.540 -7.617 76.468 1.00 91.94 520 VAL A CA 1
ATOM 4127 C C . VAL A 1 520 ? -49.455 -8.347 75.476 1.00 91.94 520 VAL A C 1
ATOM 4129 O O . VAL A 1 520 ? -49.042 -8.606 74.343 1.00 91.94 520 VAL A O 1
ATOM 4132 N N . LYS A 1 521 ? -50.718 -8.604 75.846 1.00 91.50 521 LYS A N 1
ATOM 4133 C CA . LYS A 1 521 ? -51.733 -9.195 74.953 1.00 91.50 521 LYS A CA 1
ATOM 4134 C C . LYS A 1 521 ? -52.053 -8.313 73.749 1.00 91.50 521 LYS A C 1
ATOM 4136 O O . LYS A 1 521 ? -52.124 -8.819 72.631 1.00 91.50 521 LYS A O 1
ATOM 4141 N N . GLU A 1 522 ? -52.225 -7.010 73.956 1.00 92.69 522 GLU A N 1
ATOM 4142 C CA . GLU A 1 522 ? -52.478 -6.052 72.875 1.00 92.69 522 GLU A CA 1
ATOM 4143 C C . GLU A 1 522 ? -51.310 -6.029 71.880 1.00 92.69 522 GLU A C 1
ATOM 4145 O O . GLU A 1 522 ? -51.520 -6.124 70.669 1.00 92.69 522 GLU A O 1
ATOM 4150 N N . CYS A 1 523 ? -50.070 -6.009 72.380 1.00 91.75 523 CYS A N 1
ATOM 4151 C CA . CYS A 1 523 ? -48.880 -6.075 71.533 1.00 91.75 523 CYS A CA 1
ATOM 4152 C C . CYS A 1 523 ? -48.790 -7.407 70.771 1.00 91.75 523 CYS A C 1
ATOM 4154 O O . CYS A 1 523 ? -48.469 -7.407 69.583 1.00 91.75 523 CYS A O 1
ATOM 4156 N N . ALA A 1 524 ? -49.117 -8.534 71.414 1.00 90.88 524 ALA A N 1
ATOM 4157 C CA . ALA A 1 524 ? -49.164 -9.849 70.773 1.00 90.88 524 ALA A CA 1
ATOM 4158 C C . ALA A 1 524 ? -50.176 -9.885 69.614 1.00 90.88 524 ALA A C 1
ATOM 4160 O O . ALA A 1 524 ? -49.860 -10.344 68.513 1.00 90.88 524 ALA A O 1
ATOM 4161 N N . MET A 1 525 ? -51.377 -9.339 69.839 1.00 91.62 525 MET A N 1
ATOM 4162 C CA . MET A 1 525 ? -52.398 -9.194 68.801 1.00 91.62 525 MET A CA 1
ATOM 4163 C C . MET A 1 525 ? -51.925 -8.283 67.665 1.00 91.62 525 MET A C 1
ATOM 4165 O O . MET A 1 525 ? -52.117 -8.627 66.499 1.00 91.62 525 MET A O 1
ATOM 4169 N N . GLY A 1 526 ? -51.278 -7.158 67.983 1.00 90.88 526 GLY A N 1
ATOM 4170 C CA . GLY A 1 526 ? -50.691 -6.255 66.991 1.00 90.88 526 GLY A CA 1
ATOM 4171 C C . GLY A 1 526 ? -49.666 -6.962 66.099 1.00 90.88 526 GLY A C 1
ATOM 4172 O O . GLY A 1 526 ? -49.766 -6.899 64.875 1.00 90.88 526 GLY A O 1
ATOM 4173 N N . ILE A 1 527 ? -48.747 -7.734 66.688 1.00 92.12 527 ILE A N 1
ATOM 4174 C CA . ILE A 1 527 ? -47.750 -8.527 65.944 1.00 92.12 527 ILE A CA 1
ATOM 4175 C C . ILE A 1 527 ? -48.436 -9.540 65.013 1.00 92.12 527 ILE A C 1
ATOM 4177 O O . ILE A 1 527 ? -48.046 -9.687 63.851 1.00 92.12 527 ILE A O 1
ATOM 4181 N N . GLN A 1 528 ? -49.497 -10.206 65.479 1.00 89.12 528 GLN A N 1
ATOM 4182 C CA . GLN A 1 528 ? -50.264 -11.145 64.659 1.00 89.12 528 GLN A CA 1
ATOM 4183 C C . GLN A 1 528 ? -51.008 -10.447 63.508 1.00 89.12 528 GLN A C 1
ATOM 4185 O O . GLN A 1 528 ? -51.071 -10.989 62.404 1.00 89.12 528 GLN A O 1
ATOM 4190 N N . GLN A 1 529 ? -51.546 -9.245 63.730 1.00 89.56 529 GLN A N 1
ATOM 4191 C CA . GLN A 1 529 ? -52.186 -8.445 62.681 1.00 89.56 529 GLN A CA 1
ATOM 4192 C C . GLN A 1 529 ? -51.180 -8.006 61.618 1.00 89.56 529 GLN A C 1
ATOM 4194 O O . GLN A 1 529 ? -51.466 -8.130 60.424 1.00 89.56 529 GLN A O 1
ATOM 4199 N N . VAL A 1 530 ? -49.992 -7.549 62.028 1.00 90.06 530 VAL A N 1
ATOM 4200 C CA . VAL A 1 530 ? -48.930 -7.193 61.083 1.00 90.06 530 VAL A CA 1
ATOM 4201 C C . VAL A 1 530 ? -48.525 -8.408 60.248 1.00 90.06 530 VAL A C 1
ATOM 4203 O O . VAL A 1 530 ? -48.473 -8.299 59.027 1.00 90.06 530 VAL A O 1
ATOM 4206 N N . TRP A 1 531 ? -48.352 -9.591 60.851 1.00 88.81 531 TRP A N 1
ATOM 4207 C CA . TRP A 1 531 ? -48.043 -10.829 60.116 1.00 88.81 531 TRP A CA 1
ATOM 4208 C C . TRP A 1 531 ? -49.043 -11.160 58.999 1.00 88.81 531 TRP A C 1
ATOM 4210 O O . TRP A 1 531 ? -48.645 -11.668 57.949 1.00 88.81 531 TRP A O 1
ATOM 4220 N N . GLN A 1 532 ? -50.330 -10.863 59.196 1.00 86.38 532 GLN A N 1
ATOM 4221 C CA . GLN A 1 532 ? -51.349 -11.063 58.161 1.00 86.38 532 GLN A CA 1
ATOM 4222 C C . GLN A 1 532 ? -51.264 -10.004 57.054 1.00 86.38 532 GLN A C 1
ATOM 4224 O O . GLN A 1 532 ? -51.399 -10.342 55.879 1.00 86.38 532 GLN A O 1
ATOM 4229 N N . LYS A 1 533 ? -51.008 -8.737 57.409 1.00 86.69 533 LYS A N 1
ATOM 4230 C CA . LYS A 1 533 ? -50.919 -7.620 56.451 1.00 86.69 533 LYS A CA 1
ATOM 4231 C C . LYS A 1 533 ? -49.679 -7.700 55.564 1.00 86.69 533 LYS A C 1
ATOM 4233 O O . LYS A 1 533 ? -49.766 -7.490 54.359 1.00 86.69 533 LYS A O 1
ATOM 4238 N N . VAL A 1 534 ? -48.537 -8.049 56.153 1.00 85.31 534 VAL A N 1
ATOM 4239 C CA . VAL A 1 534 ? -47.219 -8.006 55.502 1.00 85.31 534 VAL A CA 1
ATOM 4240 C C . VAL A 1 534 ? -47.126 -8.928 54.277 1.00 85.31 534 VAL A C 1
ATOM 4242 O O . VAL A 1 534 ? -46.316 -8.706 53.385 1.00 85.31 534 VAL A O 1
ATOM 4245 N N . LYS A 1 535 ? -47.966 -9.970 54.216 1.00 70.56 535 LYS A N 1
ATOM 4246 C CA . LYS A 1 535 ? -48.016 -10.917 53.094 1.00 70.56 535 LYS A CA 1
ATOM 4247 C C . LYS A 1 535 ? -48.761 -10.382 51.866 1.00 70.56 535 LYS A C 1
ATOM 4249 O O . LYS A 1 535 ? -48.701 -11.025 50.823 1.00 70.56 535 LYS A O 1
ATOM 4254 N N . GLY A 1 536 ? -49.483 -9.266 51.990 1.00 73.69 536 GLY A N 1
ATOM 4255 C CA . GLY A 1 536 ? -50.384 -8.753 50.955 1.00 73.69 536 GLY A CA 1
ATOM 4256 C C . GLY A 1 536 ? -50.116 -7.321 50.491 1.00 73.69 536 GLY A C 1
ATOM 4257 O O . GLY A 1 536 ? -50.852 -6.850 49.632 1.00 73.69 536 GLY A O 1
ATOM 4258 N N . THR A 1 537 ? -49.107 -6.629 51.031 1.00 80.75 537 THR A N 1
ATOM 4259 C CA . THR A 1 537 ? -48.776 -5.239 50.661 1.00 80.75 537 THR A CA 1
ATOM 4260 C C . THR A 1 537 ? -48.310 -5.134 49.213 1.00 80.75 537 THR A C 1
ATOM 4262 O O . THR A 1 537 ? -48.835 -4.337 48.447 1.00 80.75 537 THR A O 1
ATOM 4265 N N . GLY A 1 538 ? -47.329 -5.949 48.818 1.00 81.44 538 GLY A N 1
ATOM 4266 C CA . GLY A 1 538 ? -46.726 -5.893 47.483 1.00 81.44 538 GLY A CA 1
ATOM 4267 C C . GLY A 1 538 ? -45.882 -4.639 47.210 1.00 81.44 538 GLY A C 1
ATOM 4268 O O . GLY A 1 538 ? -45.377 -4.482 46.102 1.00 81.44 538 GLY A O 1
ATOM 4269 N N . TRP A 1 539 ? -45.686 -3.770 48.204 1.00 88.38 539 TRP A N 1
ATOM 4270 C CA . TRP A 1 539 ? -44.846 -2.569 48.135 1.00 88.38 539 TRP A CA 1
ATOM 4271 C C . TRP A 1 539 ? -43.687 -2.689 49.118 1.00 88.38 539 TRP A C 1
ATOM 4273 O O . TRP A 1 539 ? -43.894 -3.073 50.274 1.00 88.38 539 TRP A O 1
ATOM 4283 N N . LEU A 1 540 ? -42.467 -2.382 48.674 1.00 88.19 540 LEU A N 1
ATOM 4284 C CA . LEU A 1 540 ? -41.274 -2.582 49.499 1.00 88.19 540 LEU A CA 1
ATOM 4285 C C . LEU A 1 540 ? -41.265 -1.664 50.730 1.00 88.19 540 LEU A C 1
ATOM 4287 O O . LEU A 1 540 ? -41.049 -2.140 51.844 1.00 88.19 540 LEU A O 1
ATOM 4291 N N . ASP A 1 541 ? -41.547 -0.377 50.529 1.00 87.25 541 ASP A N 1
ATOM 4292 C CA . ASP A 1 541 ? -41.499 0.638 51.588 1.00 87.25 541 ASP A CA 1
ATOM 4293 C C . ASP A 1 541 ? -42.554 0.375 52.671 1.00 87.25 541 ASP A C 1
ATOM 4295 O O . ASP A 1 541 ? -42.218 0.295 53.851 1.00 87.25 541 ASP A O 1
ATOM 4299 N N . GLU A 1 542 ? -43.801 0.100 52.275 1.00 87.69 542 GLU A N 1
ATOM 4300 C CA . GLU A 1 542 ? -44.874 -0.269 53.213 1.00 87.69 542 GLU A CA 1
ATOM 4301 C C . GLU A 1 542 ? -44.528 -1.543 54.003 1.00 87.69 542 GLU A C 1
ATOM 4303 O O . GLU A 1 542 ? -44.843 -1.675 55.185 1.00 87.69 542 GLU A O 1
ATOM 4308 N N . THR A 1 543 ? -43.847 -2.500 53.366 1.00 88.69 543 THR A N 1
ATOM 4309 C CA . THR A 1 543 ? -43.408 -3.732 54.033 1.00 88.69 543 THR A CA 1
ATOM 4310 C C . THR A 1 543 ? -42.320 -3.445 55.067 1.00 88.69 543 THR A C 1
ATOM 4312 O O . THR A 1 543 ? -42.346 -4.028 56.152 1.00 88.69 543 THR A O 1
ATOM 4315 N N . HIS A 1 544 ? -41.378 -2.545 54.772 1.00 88.31 544 HIS A N 1
ATOM 4316 C CA . HIS A 1 544 ? -40.382 -2.105 55.749 1.00 88.31 544 HIS A CA 1
ATOM 4317 C C . HIS A 1 544 ? -41.034 -1.412 56.949 1.00 88.31 544 HIS A C 1
ATOM 4319 O O . HIS A 1 544 ? -40.712 -1.767 58.082 1.00 88.31 544 HIS A O 1
ATOM 4325 N N . GLU A 1 545 ? -41.986 -0.505 56.716 1.00 89.00 545 GLU A N 1
ATOM 4326 C CA . GLU A 1 545 ? -42.713 0.197 57.782 1.00 89.00 545 GLU A CA 1
ATOM 4327 C C . GLU A 1 545 ? -43.448 -0.776 58.711 1.00 89.00 545 GLU A C 1
ATOM 4329 O O . GLU A 1 545 ? -43.297 -0.708 59.932 1.00 89.00 545 GLU A O 1
ATOM 4334 N N . LEU A 1 546 ? -44.173 -1.745 58.144 1.00 90.12 546 LEU A N 1
ATOM 4335 C CA . LEU A 1 546 ? -44.858 -2.781 58.920 1.00 90.12 546 LEU A CA 1
ATOM 4336 C C . LEU A 1 546 ? -43.875 -3.640 59.734 1.00 90.12 546 LEU A C 1
ATOM 4338 O O . LEU A 1 546 ? -44.132 -3.975 60.889 1.00 90.12 546 LEU A O 1
ATOM 4342 N N . LEU A 1 547 ? -42.729 -4.012 59.162 1.00 88.94 547 LEU A N 1
ATOM 4343 C CA . LEU A 1 547 ? -41.721 -4.798 59.882 1.00 88.94 547 LEU A CA 1
ATOM 4344 C C . LEU A 1 547 ? -41.044 -4.000 61.008 1.00 88.94 547 LEU A C 1
ATOM 4346 O O . LEU A 1 547 ? -40.683 -4.582 62.036 1.00 88.94 547 LEU A O 1
ATOM 4350 N N . ASP A 1 548 ? -40.901 -2.687 60.851 1.00 88.12 548 ASP A N 1
ATOM 4351 C CA . ASP A 1 548 ? -40.410 -1.805 61.908 1.00 88.12 548 ASP A CA 1
ATOM 4352 C C . ASP A 1 548 ? -41.462 -1.588 63.010 1.00 88.12 548 ASP A C 1
ATOM 4354 O O . ASP A 1 548 ? -41.105 -1.544 64.192 1.00 88.12 548 ASP A O 1
ATOM 4358 N N . GLU A 1 549 ? -42.756 -1.570 62.673 1.00 91.81 549 GLU A N 1
ATOM 4359 C CA . GLU A 1 549 ? -43.860 -1.561 63.646 1.00 91.81 549 GLU A CA 1
ATOM 4360 C C . GLU A 1 549 ? -43.802 -2.789 64.574 1.00 91.81 549 GLU A C 1
ATOM 4362 O O . GLU A 1 549 ? -43.909 -2.656 65.795 1.00 91.81 549 GLU A O 1
ATOM 4367 N N . VAL A 1 550 ? -43.523 -3.984 64.035 1.00 91.50 550 VAL A N 1
ATOM 4368 C CA . VAL A 1 550 ? -43.343 -5.217 64.836 1.00 91.50 550 VAL A CA 1
ATOM 4369 C C . VAL A 1 550 ? -42.243 -5.045 65.876 1.00 91.50 550 VAL A C 1
ATOM 4371 O O . VAL A 1 550 ? -42.396 -5.483 67.017 1.00 91.50 550 VAL A O 1
ATOM 4374 N N . LYS A 1 551 ? -41.127 -4.410 65.504 1.00 88.69 551 LYS A N 1
ATOM 4375 C CA . LYS A 1 551 ? -40.023 -4.161 66.435 1.00 88.69 551 LYS A CA 1
ATOM 4376 C C . LYS A 1 551 ? -40.478 -3.266 67.589 1.00 88.69 551 LYS A C 1
ATOM 4378 O O . LYS A 1 551 ? -40.144 -3.558 68.736 1.00 88.69 551 LYS A O 1
ATOM 4383 N N . GLN A 1 552 ? -41.250 -2.220 67.301 1.00 92.25 552 GLN A N 1
ATOM 4384 C CA . GLN A 1 552 ? -41.787 -1.324 68.327 1.00 92.25 552 GLN A CA 1
ATOM 4385 C C . GLN A 1 552 ? -42.781 -2.045 69.247 1.00 92.25 552 GLN A C 1
ATOM 4387 O O . GLN A 1 552 ? -42.691 -1.914 70.467 1.00 92.25 552 GLN A O 1
ATOM 4392 N N . LEU A 1 553 ? -43.687 -2.853 68.688 1.00 91.94 553 LEU A N 1
ATOM 4393 C CA . LEU A 1 553 ? -44.633 -3.662 69.464 1.00 91.94 553 LEU A CA 1
ATOM 4394 C C . LEU A 1 553 ? -43.915 -4.679 70.358 1.00 91.94 553 LEU A C 1
ATOM 4396 O O . LEU A 1 553 ? -44.278 -4.846 71.522 1.00 91.94 553 LEU A O 1
ATOM 4400 N N . HIS A 1 554 ? -42.864 -5.321 69.844 1.00 91.25 554 HIS A N 1
ATOM 4401 C CA . HIS A 1 554 ? -42.071 -6.263 70.623 1.00 91.25 554 HIS A CA 1
ATOM 4402 C C . HIS A 1 554 ? -41.357 -5.587 71.796 1.00 91.25 554 HIS A C 1
ATOM 4404 O O . HIS A 1 554 ? -41.444 -6.067 72.924 1.00 91.25 554 HIS A O 1
ATOM 4410 N N . GLN A 1 555 ? -40.718 -4.440 71.551 1.00 92.50 555 GLN A N 1
ATOM 4411 C CA . GLN A 1 555 ? -40.065 -3.655 72.600 1.00 92.50 555 GLN A CA 1
ATOM 4412 C C . GLN A 1 555 ? -41.059 -3.207 73.674 1.00 92.50 555 GLN A C 1
ATOM 4414 O O . GLN A 1 555 ? -40.781 -3.365 74.858 1.00 92.50 555 GLN A O 1
ATOM 4419 N N . ARG A 1 556 ? -42.246 -2.727 73.279 1.00 92.56 556 ARG A N 1
ATOM 4420 C CA . ARG A 1 556 ? -43.309 -2.343 74.223 1.00 92.56 556 ARG A CA 1
ATOM 4421 C C . ARG A 1 556 ? -43.765 -3.514 75.094 1.00 92.56 556 ARG A C 1
ATOM 4423 O O . ARG A 1 556 ? -43.927 -3.337 76.297 1.00 92.56 556 ARG A O 1
ATOM 4430 N N . ALA A 1 557 ? -43.935 -4.702 74.511 1.00 91.25 557 ALA A N 1
ATOM 4431 C CA . ALA A 1 557 ? -44.296 -5.904 75.262 1.00 91.25 557 ALA A CA 1
ATOM 4432 C C . ALA A 1 557 ? -43.197 -6.322 76.253 1.00 91.25 557 ALA A C 1
ATOM 4434 O O . ALA A 1 557 ? -43.503 -6.677 77.387 1.00 91.25 557 ALA A O 1
ATOM 4435 N N . GLN A 1 558 ? -41.927 -6.255 75.840 1.00 91.94 558 GLN A N 1
ATOM 4436 C CA . GLN A 1 558 ? -40.796 -6.552 76.721 1.00 91.94 558 GLN A CA 1
ATOM 4437 C C . GLN A 1 558 ? -40.721 -5.576 77.894 1.00 91.94 558 GLN A C 1
ATOM 4439 O O . GLN A 1 558 ? -40.582 -6.020 79.025 1.00 91.94 558 GLN A O 1
ATOM 4444 N N . THR A 1 559 ? -40.876 -4.271 77.649 1.00 92.56 559 THR A N 1
ATOM 4445 C CA . THR A 1 559 ? -40.904 -3.266 78.722 1.00 92.56 559 THR A CA 1
ATOM 4446 C C . THR A 1 559 ? -42.031 -3.542 79.716 1.00 92.56 559 THR A C 1
ATOM 4448 O O . THR A 1 559 ? -41.771 -3.604 80.912 1.00 92.56 559 THR A O 1
ATOM 4451 N N . ALA A 1 560 ? -43.253 -3.800 79.234 1.00 89.94 560 ALA A N 1
ATOM 4452 C CA . ALA A 1 560 ? -44.389 -4.108 80.106 1.00 89.94 560 ALA A CA 1
ATOM 4453 C C . ALA A 1 560 ? -44.163 -5.372 80.956 1.00 89.94 560 ALA A C 1
ATOM 4455 O O . ALA A 1 560 ? -44.576 -5.418 82.114 1.00 89.94 560 ALA A O 1
ATOM 4456 N N . TYR A 1 561 ? -43.495 -6.386 80.399 1.00 92.00 561 TYR A N 1
ATOM 4457 C CA . TYR A 1 561 ? -43.139 -7.597 81.133 1.00 92.00 561 TYR A CA 1
ATOM 4458 C C . TYR A 1 561 ? -42.037 -7.354 82.170 1.00 92.00 561 TYR A C 1
ATOM 4460 O O . TYR A 1 561 ? -42.181 -7.782 83.308 1.00 92.00 561 TYR A O 1
ATOM 4468 N N . THR A 1 562 ? -40.980 -6.612 81.830 1.00 92.06 562 THR A N 1
ATOM 4469 C CA . THR A 1 562 ? -39.933 -6.245 82.798 1.00 92.06 562 THR A CA 1
ATOM 4470 C C . THR A 1 562 ? -40.501 -5.436 83.964 1.00 92.06 562 THR A C 1
ATOM 4472 O O . THR A 1 562 ? -40.138 -5.682 85.113 1.00 92.06 562 THR A O 1
ATOM 4475 N N . ASP A 1 563 ? -41.420 -4.507 83.694 1.00 90.00 563 ASP A N 1
ATOM 4476 C CA . ASP A 1 563 ? -42.104 -3.752 84.745 1.00 90.00 563 ASP A CA 1
ATOM 4477 C C . ASP A 1 563 ? -42.939 -4.683 85.639 1.00 90.00 563 ASP A C 1
ATOM 4479 O O . ASP A 1 563 ? -42.935 -4.537 86.860 1.00 90.00 563 ASP A O 1
ATOM 4483 N N . LEU A 1 564 ? -43.625 -5.669 85.050 1.00 92.44 564 LEU A N 1
ATOM 4484 C CA . LEU A 1 564 ? -44.382 -6.681 85.788 1.00 92.44 564 LEU A CA 1
ATOM 4485 C C . LEU A 1 564 ? -43.474 -7.540 86.675 1.00 92.44 564 LEU A C 1
ATOM 4487 O O . LEU A 1 564 ? -43.771 -7.679 87.858 1.00 92.44 564 LEU A O 1
ATOM 4491 N N . GLU A 1 565 ? -42.366 -8.065 86.145 1.00 92.00 565 GLU A N 1
ATOM 4492 C CA . GLU A 1 565 ? -41.398 -8.868 86.907 1.00 92.00 565 GLU A CA 1
ATOM 4493 C C . GLU A 1 565 ? -40.830 -8.088 88.095 1.00 92.00 565 GLU A C 1
ATOM 4495 O O . GLU A 1 565 ? -40.741 -8.618 89.201 1.00 92.00 565 GLU A O 1
ATOM 4500 N N . GLN A 1 566 ? -40.485 -6.810 87.901 1.00 91.06 566 GLN A N 1
ATOM 4501 C CA . GLN A 1 566 ? -39.984 -5.967 88.988 1.00 91.06 566 GLN A CA 1
ATOM 4502 C C . GLN A 1 566 ? -41.014 -5.798 90.106 1.00 91.06 566 GLN A C 1
ATOM 4504 O O . GLN A 1 566 ? -40.659 -5.860 91.283 1.00 91.06 566 GLN A O 1
ATOM 4509 N N . GLN A 1 567 ? -42.283 -5.583 89.752 1.00 90.38 567 GLN A N 1
ATOM 4510 C CA . GLN A 1 567 ? -43.362 -5.447 90.733 1.00 90.38 567 GLN A CA 1
ATOM 4511 C C . GLN A 1 567 ? -43.641 -6.775 91.445 1.00 90.38 567 GLN A C 1
ATOM 4513 O O . GLN A 1 567 ? -43.787 -6.804 92.664 1.00 90.38 567 GLN A O 1
ATOM 4518 N N . LEU A 1 568 ? -43.640 -7.882 90.706 1.00 90.06 568 LEU A N 1
ATOM 4519 C CA . LEU A 1 568 ? -43.839 -9.219 91.251 1.00 90.06 568 LEU A CA 1
ATOM 4520 C C . LEU A 1 568 ? -42.720 -9.603 92.221 1.00 90.06 568 LEU A C 1
ATOM 4522 O O . LEU A 1 568 ? -42.996 -10.030 93.336 1.00 90.06 568 LEU A O 1
ATOM 4526 N N . GLN A 1 569 ? -41.463 -9.331 91.867 1.00 90.06 569 GLN A N 1
ATOM 4527 C CA . GLN A 1 569 ? -40.324 -9.559 92.752 1.00 90.06 569 GLN A CA 1
ATOM 4528 C C . GLN A 1 569 ? -40.418 -8.727 94.043 1.00 90.06 569 GLN A C 1
ATOM 4530 O O . GLN A 1 569 ? -40.025 -9.192 95.113 1.00 90.06 569 GLN A O 1
ATOM 4535 N N . GLN A 1 570 ? -40.938 -7.496 93.974 1.00 89.19 570 GLN A N 1
ATOM 4536 C CA . GLN A 1 570 ? -41.191 -6.689 95.172 1.00 89.19 570 GLN A CA 1
ATOM 4537 C C . GLN A 1 570 ? -42.259 -7.326 96.065 1.00 89.19 570 GLN A C 1
ATOM 4539 O O . GLN A 1 570 ? -42.058 -7.393 97.279 1.00 89.19 570 GLN A O 1
ATOM 4544 N N . PHE A 1 571 ? -43.353 -7.821 95.482 1.00 91.06 571 PHE A N 1
ATOM 4545 C CA . PHE A 1 571 ? -44.392 -8.524 96.231 1.00 91.06 571 PHE A CA 1
ATOM 4546 C C . PHE A 1 571 ? -43.859 -9.812 96.863 1.00 91.06 571 PHE A C 1
ATOM 4548 O O . PHE A 1 571 ? -44.001 -9.982 98.072 1.00 91.06 571 PHE A O 1
ATOM 4555 N N . ASP A 1 572 ? -43.168 -10.655 96.097 1.00 88.88 572 ASP A N 1
ATOM 4556 C CA . ASP A 1 572 ? -42.610 -11.928 96.565 1.00 88.88 572 ASP A CA 1
ATOM 4557 C C . ASP A 1 572 ? -41.584 -11.742 97.684 1.00 88.88 572 ASP A C 1
ATOM 4559 O O . ASP A 1 572 ? -41.561 -12.513 98.639 1.00 88.88 572 ASP A O 1
ATOM 4563 N N . ASN A 1 573 ? -40.754 -10.697 97.621 1.00 88.81 573 ASN A N 1
ATOM 4564 C CA . ASN A 1 573 ? -39.800 -10.400 98.689 1.00 88.81 573 ASN A CA 1
ATOM 4565 C C . ASN A 1 573 ? -40.502 -10.110 100.021 1.00 88.81 573 ASN A C 1
ATOM 4567 O O . ASN A 1 573 ? -40.048 -10.584 101.067 1.00 88.81 573 ASN A O 1
ATOM 4571 N N . ILE A 1 574 ? -41.596 -9.341 99.982 1.00 88.19 574 ILE A N 1
ATOM 4572 C CA . ILE A 1 574 ? -42.391 -9.019 101.170 1.00 88.19 574 ILE A CA 1
ATOM 4573 C C . ILE A 1 574 ? -43.149 -10.269 101.631 1.00 88.19 574 ILE A C 1
ATOM 4575 O O . ILE A 1 574 ? -43.077 -10.614 102.807 1.00 88.19 574 ILE A O 1
ATOM 4579 N N . VAL A 1 575 ? -43.794 -11.004 100.718 1.00 89.06 575 VAL A N 1
ATOM 4580 C CA . VAL A 1 575 ? -44.504 -12.263 101.012 1.00 89.06 575 VAL A CA 1
ATOM 4581 C C . VAL A 1 575 ? -43.565 -13.268 101.680 1.00 89.06 575 VAL A C 1
ATOM 4583 O O . VAL A 1 575 ? -43.852 -13.730 102.778 1.00 89.06 575 VAL A O 1
ATOM 4586 N N . ALA A 1 576 ? -42.393 -13.524 101.101 1.00 88.56 576 ALA A N 1
ATOM 4587 C CA . ALA A 1 576 ? -41.404 -14.441 101.656 1.00 88.56 576 ALA A CA 1
ATOM 4588 C C . ALA A 1 576 ? -40.828 -13.955 102.994 1.00 88.56 576 ALA A C 1
ATOM 4590 O O . ALA A 1 576 ? -40.320 -14.761 103.777 1.00 88.56 576 ALA A O 1
ATOM 4591 N N . HIS A 1 577 ? -40.816 -12.645 103.260 1.00 88.38 577 HIS A N 1
ATOM 4592 C CA . HIS A 1 577 ? -40.440 -12.125 104.574 1.00 88.38 577 HIS A CA 1
ATOM 4593 C C . HIS A 1 577 ? -41.542 -12.379 105.610 1.00 88.38 577 HIS A C 1
ATOM 4595 O O . HIS A 1 577 ? -41.241 -12.860 106.705 1.00 88.38 577 HIS A O 1
ATOM 4601 N N . ILE A 1 578 ? -42.805 -12.134 105.246 1.00 85.94 578 ILE A N 1
ATOM 4602 C CA . ILE A 1 578 ? -43.980 -12.438 106.071 1.00 85.94 578 ILE A CA 1
ATOM 4603 C C . ILE A 1 578 ? -44.006 -13.934 106.406 1.00 85.94 578 ILE A C 1
ATOM 4605 O O . ILE A 1 578 ? -44.047 -14.283 107.582 1.00 85.94 578 ILE A O 1
ATOM 4609 N N . GLU A 1 579 ? -43.894 -14.811 105.405 1.00 86.88 579 GLU A N 1
ATOM 4610 C CA . GLU A 1 579 ? -43.914 -16.272 105.563 1.00 86.88 579 GLU A CA 1
ATOM 4611 C C . GLU A 1 579 ? -42.766 -16.783 106.436 1.00 86.88 579 GLU A C 1
ATOM 4613 O O . GLU A 1 579 ? -43.009 -17.498 107.403 1.00 86.88 579 GLU A O 1
ATOM 4618 N N . ARG A 1 580 ? -41.520 -16.348 106.194 1.00 85.69 580 ARG A N 1
ATOM 4619 C CA . ARG A 1 580 ? -40.385 -16.715 107.065 1.00 85.69 580 ARG A CA 1
ATOM 4620 C C . ARG A 1 580 ? -40.595 -16.275 108.509 1.00 85.69 580 ARG A C 1
ATOM 4622 O O . ARG A 1 580 ? -40.180 -16.976 109.431 1.00 85.69 580 ARG A O 1
ATOM 4629 N N . THR A 1 581 ? -41.206 -15.112 108.713 1.00 81.50 581 THR A N 1
ATOM 4630 C CA . THR A 1 581 ? -41.494 -14.609 110.060 1.00 81.50 581 THR A CA 1
ATOM 4631 C C . THR A 1 581 ? -42.625 -15.411 110.709 1.00 81.50 581 THR A C 1
ATOM 4633 O O . THR A 1 581 ? -42.532 -15.733 111.892 1.00 81.50 581 THR A O 1
ATOM 4636 N N . ILE A 1 582 ? -43.642 -15.821 109.943 1.00 82.69 582 ILE A N 1
ATOM 4637 C CA . ILE A 1 582 ? -44.685 -16.753 110.391 1.00 82.69 582 ILE A CA 1
ATOM 4638 C C . ILE A 1 582 ? -44.070 -18.100 110.788 1.00 82.69 582 ILE A C 1
ATOM 4640 O O . ILE A 1 582 ? -44.316 -18.555 111.903 1.00 82.69 582 ILE A O 1
ATOM 4644 N N . ASP A 1 583 ? -43.236 -18.700 109.937 1.00 82.44 583 ASP A N 1
ATOM 4645 C CA . ASP A 1 583 ? -42.571 -19.984 110.194 1.00 82.44 583 ASP A CA 1
ATOM 4646 C C . ASP A 1 583 ? -41.674 -19.922 111.436 1.00 82.44 583 ASP A C 1
ATOM 4648 O O . ASP A 1 583 ? -41.687 -20.832 112.266 1.00 82.44 583 ASP A O 1
ATOM 4652 N N . TYR A 1 584 ? -40.925 -18.827 111.610 1.00 80.69 584 TYR A N 1
ATOM 4653 C CA . TYR A 1 584 ? -40.122 -18.592 112.810 1.00 80.69 584 TYR A CA 1
ATOM 4654 C C . TYR A 1 584 ? -40.994 -18.533 114.072 1.00 80.69 584 TYR A C 1
ATOM 4656 O O . TYR A 1 584 ? -40.693 -19.197 115.066 1.00 80.69 584 TYR A O 1
ATOM 4664 N N . VAL A 1 585 ? -42.097 -17.778 114.032 1.00 74.75 585 VAL A N 1
ATOM 4665 C CA . VAL A 1 585 ? -43.034 -17.657 115.159 1.00 74.75 585 VAL A CA 1
ATOM 4666 C C . VAL A 1 585 ? -43.721 -18.994 115.460 1.00 74.75 585 VAL A C 1
ATOM 4668 O O . VAL A 1 585 ? -43.850 -19.355 116.627 1.00 74.75 585 VAL A O 1
ATOM 4671 N N . GLN A 1 586 ? -44.114 -19.762 114.441 1.00 73.69 586 GLN A N 1
ATOM 4672 C CA . GLN A 1 586 ? -44.735 -21.082 114.599 1.00 73.69 586 GLN A CA 1
ATOM 4673 C C . GLN A 1 586 ? -43.743 -22.146 115.095 1.00 73.69 586 GLN A C 1
ATOM 4675 O O . GLN A 1 586 ? -44.107 -22.975 115.926 1.00 73.69 586 GLN A O 1
ATOM 4680 N N . GLY A 1 587 ? -42.481 -22.103 114.658 1.00 70.25 587 GLY A N 1
ATOM 4681 C CA . GLY A 1 587 ? -41.411 -22.970 115.162 1.00 70.25 587 GLY A CA 1
ATOM 4682 C C . GLY A 1 587 ? -41.019 -22.659 116.612 1.00 70.25 587 GLY A C 1
ATOM 4683 O O . GLY A 1 587 ? -40.741 -23.574 117.386 1.00 70.25 587 GLY A O 1
ATOM 4684 N N . ALA A 1 588 ? -41.064 -21.382 117.010 1.00 62.06 588 ALA A N 1
ATOM 4685 C CA . ALA A 1 588 ? -40.857 -20.936 118.390 1.00 62.06 588 ALA A CA 1
ATOM 4686 C C . ALA A 1 588 ? -42.083 -21.158 119.303 1.00 62.06 588 ALA A C 1
ATOM 4688 O O . ALA A 1 588 ? -41.952 -21.172 120.530 1.00 62.06 588 ALA A O 1
ATOM 4689 N N . ALA A 1 589 ? -43.277 -21.373 118.733 1.00 55.88 589 ALA A N 1
ATOM 4690 C CA . ALA A 1 589 ? -44.518 -21.605 119.480 1.00 55.88 589 ALA A CA 1
ATOM 4691 C C . ALA A 1 589 ? -44.501 -22.893 120.325 1.00 55.88 589 ALA A C 1
ATOM 4693 O O . ALA A 1 589 ? -45.358 -23.065 121.190 1.00 55.88 589 ALA A O 1
ATOM 4694 N N . GLY A 1 590 ? -43.503 -23.764 120.131 1.00 52.72 590 GLY A N 1
ATOM 4695 C CA . GLY A 1 590 ? -43.289 -24.960 120.942 1.00 52.72 590 GLY A CA 1
ATOM 4696 C C . GLY A 1 590 ? -43.044 -24.702 122.433 1.00 52.72 590 GLY A C 1
ATOM 4697 O O . GLY A 1 590 ? -43.257 -25.629 123.211 1.00 52.72 590 GLY A O 1
ATOM 4698 N N . GLU A 1 591 ? -42.647 -23.489 122.861 1.00 53.62 591 GLU A N 1
ATOM 4699 C CA . GLU A 1 591 ? -42.279 -23.276 124.274 1.00 53.62 591 GLU A CA 1
ATOM 4700 C C . GLU A 1 591 ? -42.929 -22.089 125.024 1.00 53.62 591 GLU A C 1
ATOM 4702 O O . GLU A 1 591 ? -42.995 -22.188 126.248 1.00 53.62 591 GLU A O 1
ATOM 4707 N N . MET A 1 592 ? -43.486 -21.022 124.412 1.00 52.94 592 MET A N 1
ATOM 4708 C CA . MET A 1 592 ? -44.037 -19.883 125.208 1.00 52.94 592 MET A CA 1
ATOM 4709 C C . MET A 1 592 ? -45.214 -19.044 124.631 1.00 52.94 592 MET A C 1
ATOM 4711 O O . MET A 1 592 ? -45.572 -18.042 125.250 1.00 52.94 592 MET A O 1
ATOM 4715 N N . MET A 1 593 ? -45.881 -19.394 123.518 1.00 59.16 593 MET A N 1
ATOM 4716 C CA . MET A 1 593 ? -46.928 -18.520 122.920 1.00 59.16 593 MET A CA 1
ATOM 4717 C C . MET A 1 593 ? -48.377 -19.058 122.968 1.00 59.16 593 MET A C 1
ATOM 4719 O O . MET A 1 593 ? -48.621 -20.255 122.849 1.00 59.16 593 MET A O 1
ATOM 4723 N N . ASP A 1 594 ? -49.363 -18.149 123.095 1.00 67.50 594 ASP A N 1
ATOM 4724 C CA . ASP A 1 594 ? -50.809 -18.443 123.014 1.00 67.50 594 ASP A CA 1
ATOM 4725 C C . ASP A 1 594 ? -51.252 -18.691 121.561 1.00 67.50 594 ASP A C 1
ATOM 4727 O O . ASP A 1 594 ? -51.390 -17.761 120.756 1.00 67.50 594 ASP A O 1
ATOM 4731 N N . ASN A 1 595 ? -51.556 -19.952 121.249 1.00 68.50 595 ASN A N 1
ATOM 4732 C CA . ASN A 1 595 ? -52.070 -20.384 119.947 1.00 68.50 595 ASN A CA 1
ATOM 4733 C C . ASN A 1 595 ? -53.333 -19.613 119.499 1.00 68.50 595 ASN A C 1
ATOM 4735 O O . ASN A 1 595 ? -53.546 -19.421 118.302 1.00 68.50 595 ASN A O 1
ATOM 4739 N N . GLY A 1 596 ? -54.161 -19.110 120.425 1.00 70.50 596 GLY A N 1
ATOM 4740 C CA . GLY A 1 596 ? -55.342 -18.299 120.106 1.00 70.50 596 GLY A CA 1
ATOM 4741 C C . GLY A 1 596 ? -55.025 -16.869 119.644 1.00 70.50 596 GLY A C 1
ATOM 4742 O O . GLY A 1 596 ? -55.840 -16.243 118.955 1.00 70.50 596 GLY A O 1
ATOM 4743 N N . ARG A 1 597 ? -53.854 -16.329 120.005 1.00 71.62 597 ARG A N 1
ATOM 4744 C CA . ARG A 1 597 ? -53.341 -15.038 119.512 1.00 71.62 597 ARG A CA 1
ATOM 4745 C C . ARG A 1 597 ? -52.679 -15.204 118.144 1.00 71.62 597 ARG A C 1
ATOM 4747 O O . ARG A 1 597 ? -52.960 -14.403 117.256 1.00 71.62 597 ARG A O 1
ATOM 4754 N N . ILE A 1 598 ? -51.893 -16.268 117.961 1.00 75.38 598 ILE A N 1
ATOM 4755 C CA . ILE A 1 598 ? -51.261 -16.613 116.676 1.00 75.38 598 ILE A CA 1
ATOM 4756 C C . ILE A 1 598 ? -52.330 -16.795 115.588 1.00 75.38 598 ILE A C 1
ATOM 4758 O O . ILE A 1 598 ? -52.294 -16.098 114.579 1.00 75.38 598 ILE A O 1
ATOM 4762 N N . ASN A 1 599 ? -53.357 -17.618 115.833 1.00 77.62 599 ASN A N 1
ATOM 4763 C CA . ASN A 1 599 ? -54.424 -17.861 114.851 1.00 77.62 599 ASN A CA 1
ATOM 4764 C C . ASN A 1 599 ? -55.223 -16.597 114.481 1.00 77.62 599 ASN A C 1
ATOM 4766 O O . ASN A 1 599 ? -55.677 -16.464 113.348 1.00 77.62 599 ASN A O 1
ATOM 4770 N N . ARG A 1 600 ? -55.392 -15.645 115.413 1.00 78.62 600 ARG A N 1
ATOM 4771 C CA . ARG A 1 600 ? -56.064 -14.363 115.130 1.00 78.62 600 ARG A CA 1
ATOM 4772 C C . ARG A 1 600 ? -55.230 -13.452 114.235 1.00 78.62 600 ARG A C 1
ATOM 4774 O O . ARG A 1 600 ? -55.796 -12.816 113.353 1.00 78.62 600 ARG A O 1
ATOM 4781 N N . VAL A 1 601 ? -53.918 -13.383 114.462 1.00 80.50 601 VAL A N 1
ATOM 4782 C CA . VAL A 1 601 ? -53.020 -12.590 113.614 1.00 80.50 601 VAL A CA 1
ATOM 4783 C C . VAL A 1 601 ? -52.880 -13.221 112.232 1.00 80.50 601 VAL A C 1
ATOM 4785 O O . VAL A 1 601 ? -52.966 -12.493 111.251 1.00 80.50 601 VAL A O 1
ATOM 4788 N N . LEU A 1 602 ? -52.780 -14.549 112.132 1.00 82.75 602 LEU A N 1
ATOM 4789 C CA . LEU A 1 602 ? -52.795 -15.244 110.840 1.00 82.75 602 LEU A CA 1
ATOM 4790 C C . LEU A 1 602 ? -54.085 -14.957 110.058 1.00 82.75 602 LEU A C 1
ATOM 4792 O O . LEU A 1 602 ? -54.009 -14.577 108.900 1.00 82.75 602 LEU A O 1
ATOM 4796 N N . GLY A 1 603 ? -55.255 -14.972 110.709 1.00 81.12 603 GLY A N 1
ATOM 4797 C CA . GLY A 1 603 ? -56.507 -14.575 110.051 1.00 81.12 603 GLY A CA 1
ATOM 4798 C C . GLY A 1 603 ? -56.555 -13.103 109.596 1.00 81.12 603 GLY A C 1
ATOM 4799 O O . GLY A 1 603 ? -57.232 -12.784 108.619 1.00 81.12 603 GLY A O 1
ATOM 4800 N N . MET A 1 604 ? -55.844 -12.189 110.271 1.00 83.31 604 MET A N 1
ATOM 4801 C CA . MET A 1 604 ? -55.689 -10.795 109.815 1.00 83.31 604 MET A CA 1
ATOM 4802 C C . MET A 1 604 ? -54.708 -10.682 108.645 1.00 83.31 604 MET A C 1
ATOM 4804 O O . MET A 1 604 ? -54.936 -9.884 107.740 1.00 83.31 604 MET A O 1
ATOM 4808 N N . VAL A 1 605 ? -53.641 -11.479 108.652 1.00 86.44 605 VAL A N 1
ATOM 4809 C CA . VAL A 1 605 ? -52.671 -11.579 107.557 1.00 86.44 605 VAL A CA 1
ATOM 4810 C C . VAL A 1 605 ? -53.337 -12.139 106.305 1.00 86.44 605 VAL A C 1
ATOM 4812 O O . VAL A 1 605 ? -53.222 -11.517 105.256 1.00 86.44 605 VAL A O 1
ATOM 4815 N N . ASP A 1 606 ? -54.130 -13.204 106.425 1.00 85.44 606 ASP A N 1
ATOM 4816 C CA . ASP A 1 606 ? -54.923 -13.764 105.323 1.00 85.44 606 ASP A CA 1
ATOM 4817 C C . ASP A 1 606 ? -55.875 -12.715 104.729 1.00 85.44 606 ASP A C 1
ATOM 4819 O O . ASP A 1 606 ? -55.967 -12.560 103.513 1.00 85.44 606 ASP A O 1
ATOM 4823 N N . MET A 1 607 ? -56.532 -11.916 105.581 1.00 87.81 607 MET A N 1
ATOM 4824 C CA . MET A 1 607 ? -57.384 -10.810 105.128 1.00 87.81 607 MET A CA 1
ATOM 4825 C C . MET A 1 607 ? -56.593 -9.737 104.365 1.00 87.81 607 MET A C 1
ATOM 4827 O O . MET A 1 607 ? -57.097 -9.180 103.391 1.00 87.81 607 MET A O 1
ATOM 4831 N N . GLN A 1 608 ? -55.369 -9.425 104.800 1.00 88.94 608 GLN A N 1
ATOM 4832 C CA . GLN A 1 608 ? -54.508 -8.457 104.118 1.00 88.94 608 GLN A CA 1
ATOM 4833 C C . GLN A 1 608 ? -53.897 -9.021 102.826 1.00 88.94 608 GLN A C 1
ATOM 4835 O O . GLN A 1 608 ? -53.753 -8.263 101.869 1.00 88.94 608 GLN A O 1
ATOM 4840 N N . TYR A 1 609 ? -53.615 -10.326 102.743 1.00 88.62 609 TYR A N 1
ATOM 4841 C CA . TYR A 1 609 ? -53.276 -10.993 101.483 1.00 88.62 609 TYR A CA 1
ATOM 4842 C C . TYR A 1 609 ? -54.441 -10.920 100.491 1.00 88.62 609 TYR A C 1
ATOM 4844 O O . TYR A 1 609 ? -54.245 -10.501 99.354 1.00 88.62 609 TYR A O 1
ATOM 4852 N N . ASP A 1 610 ? -55.669 -11.211 100.928 1.00 87.31 610 ASP A N 1
ATOM 4853 C CA . ASP A 1 610 ? -56.872 -11.059 100.101 1.00 87.31 610 ASP A CA 1
ATOM 4854 C C . ASP A 1 610 ? -57.073 -9.610 99.614 1.00 87.31 610 ASP A C 1
ATOM 4856 O O . ASP A 1 610 ? -57.456 -9.380 98.460 1.00 87.31 610 ASP A O 1
ATOM 4860 N N . GLU A 1 611 ? -56.810 -8.619 100.474 1.00 86.69 611 GLU A N 1
ATOM 4861 C CA . GLU A 1 611 ? -56.848 -7.194 100.117 1.00 86.69 611 GLU A CA 1
ATOM 4862 C C . GLU A 1 611 ? -55.751 -6.847 99.096 1.00 86.69 611 GLU A C 1
ATOM 4864 O O . GLU A 1 611 ? -56.021 -6.132 98.127 1.00 86.69 611 GLU A O 1
ATOM 4869 N N . ALA A 1 612 ? -54.549 -7.408 99.256 1.00 88.12 612 ALA A N 1
ATOM 4870 C CA . ALA A 1 612 ? -53.427 -7.215 98.345 1.00 88.12 612 ALA A CA 1
ATOM 4871 C C . ALA A 1 612 ? -53.686 -7.831 96.959 1.00 88.12 612 ALA A C 1
ATOM 4873 O O . ALA A 1 612 ? -53.505 -7.160 95.942 1.00 88.12 612 ALA A O 1
ATOM 4874 N N . TYR A 1 613 ? -54.202 -9.062 96.902 1.00 90.38 613 TYR A N 1
ATOM 4875 C CA . TYR A 1 613 ? -54.550 -9.742 95.651 1.00 90.38 613 TYR A CA 1
ATOM 4876 C C . TYR A 1 613 ? -55.669 -9.029 94.880 1.00 90.38 613 TYR A C 1
ATOM 4878 O O . TYR A 1 613 ? -55.672 -9.005 93.645 1.00 90.38 613 TYR A O 1
ATOM 4886 N N . ARG A 1 614 ? -56.616 -8.397 95.587 1.00 89.75 614 ARG A N 1
ATOM 4887 C CA . ARG A 1 614 ? -57.747 -7.664 94.984 1.00 89.75 614 ARG A CA 1
ATOM 4888 C C . ARG A 1 614 ? -57.469 -6.186 94.715 1.00 89.75 614 ARG A C 1
ATOM 4890 O O . ARG A 1 614 ? -58.341 -5.524 94.139 1.00 89.75 614 ARG A O 1
ATOM 4897 N N . ALA A 1 615 ? -56.305 -5.677 95.110 1.00 89.25 615 ALA A N 1
ATOM 4898 C CA . ALA A 1 615 ? -55.939 -4.276 94.966 1.00 89.25 615 ALA A CA 1
ATOM 4899 C C . ALA A 1 615 ? -55.988 -3.812 93.503 1.00 89.25 615 ALA A C 1
ATOM 4901 O O . ALA A 1 615 ? -55.634 -4.542 92.575 1.00 89.25 615 ALA A O 1
ATOM 4902 N N . ALA A 1 616 ? -56.433 -2.572 93.291 1.00 85.94 616 ALA A N 1
ATOM 4903 C CA . ALA A 1 616 ? -56.532 -2.005 91.950 1.00 85.94 616 ALA A CA 1
ATOM 4904 C C . ALA A 1 616 ? -55.183 -1.470 91.442 1.00 85.94 616 ALA A C 1
ATOM 4906 O O . ALA A 1 616 ? -54.964 -1.440 90.234 1.00 85.94 616 ALA A O 1
ATOM 4907 N N . THR A 1 617 ? -54.280 -1.065 92.343 1.00 89.44 617 THR A N 1
ATOM 4908 C CA . THR A 1 617 ? -52.945 -0.543 92.009 1.00 89.44 617 THR A CA 1
ATOM 4909 C C . THR A 1 617 ? -51.843 -1.286 92.765 1.00 89.44 617 THR A C 1
ATOM 4911 O O . THR A 1 617 ? -52.083 -1.839 93.839 1.00 89.44 617 THR A O 1
ATOM 4914 N N . CYS A 1 618 ? -50.621 -1.292 92.218 1.00 87.69 618 CYS A N 1
ATOM 4915 C CA . CYS A 1 618 ? -49.474 -1.940 92.864 1.00 87.69 618 CYS A CA 1
ATOM 4916 C C . CYS A 1 618 ? -49.148 -1.308 94.222 1.00 87.69 618 CYS A C 1
ATOM 4918 O O . CYS A 1 618 ? -48.848 -2.021 95.171 1.00 87.69 618 CYS A O 1
ATOM 4920 N N . GLU A 1 619 ? -49.299 0.012 94.351 1.00 89.12 619 GLU A N 1
ATOM 4921 C CA . GLU A 1 619 ? -49.112 0.728 95.620 1.00 89.12 619 GLU A CA 1
ATOM 4922 C C . GLU A 1 619 ? -50.093 0.256 96.703 1.00 89.12 619 GLU A C 1
ATOM 4924 O O . GLU A 1 619 ? -49.710 0.083 97.858 1.00 89.12 619 GLU A O 1
ATOM 4929 N N . GLN A 1 620 ? -51.354 0.001 96.334 1.00 87.19 620 GLN A N 1
ATOM 4930 C CA . GLN A 1 620 ? -52.364 -0.523 97.256 1.00 87.19 620 GLN A CA 1
ATOM 4931 C C . GLN A 1 620 ? -52.062 -1.968 97.669 1.00 87.19 620 GLN A C 1
ATOM 4933 O O . GLN A 1 620 ? -52.204 -2.299 98.846 1.00 87.19 620 GLN A O 1
ATOM 4938 N N . ALA A 1 621 ? -51.616 -2.806 96.724 1.00 88.50 621 ALA A N 1
ATOM 4939 C CA . ALA A 1 621 ? -51.196 -4.177 97.010 1.00 88.50 621 ALA A CA 1
ATOM 4940 C C . ALA A 1 621 ? -50.012 -4.195 97.985 1.00 88.50 621 ALA A C 1
ATOM 4942 O O . ALA A 1 621 ? -50.055 -4.865 99.015 1.00 88.50 621 ALA A O 1
ATOM 4943 N N . LEU A 1 622 ? -48.996 -3.375 97.712 1.00 90.19 622 LEU A N 1
ATOM 4944 C CA . LEU A 1 622 ? -47.805 -3.247 98.542 1.00 90.19 622 LEU A CA 1
ATOM 4945 C C . LEU A 1 622 ? -48.143 -2.732 99.949 1.00 90.19 622 LEU A C 1
ATOM 4947 O O . LEU A 1 622 ? -47.660 -3.282 100.933 1.00 90.19 622 LEU A O 1
ATOM 4951 N N . ALA A 1 623 ? -49.024 -1.734 100.069 1.00 88.81 623 ALA A N 1
ATOM 4952 C CA . ALA A 1 623 ? -49.467 -1.215 101.363 1.00 88.81 623 ALA A CA 1
ATOM 4953 C C . ALA A 1 623 ? -50.271 -2.245 102.183 1.00 88.81 623 ALA A C 1
ATOM 4955 O O . ALA A 1 623 ? -50.213 -2.239 103.413 1.00 88.81 623 ALA A O 1
ATOM 4956 N N . ALA A 1 624 ? -51.040 -3.125 101.536 1.00 86.88 624 ALA A N 1
ATOM 4957 C CA . ALA A 1 624 ? -51.720 -4.235 102.207 1.00 86.88 624 ALA A CA 1
ATOM 4958 C C . ALA A 1 624 ? -50.720 -5.309 102.679 1.00 86.88 624 ALA A C 1
ATOM 4960 O O . ALA A 1 624 ? -50.784 -5.732 103.833 1.00 86.88 624 ALA A O 1
ATOM 4961 N N . LEU A 1 625 ? -49.724 -5.660 101.858 1.00 89.94 625 LEU A N 1
ATOM 4962 C CA . LEU A 1 625 ? -48.645 -6.573 102.257 1.00 89.94 625 LEU A CA 1
ATOM 4963 C C . LEU A 1 625 ? -47.799 -6.013 103.408 1.00 89.94 625 LEU A C 1
ATOM 4965 O O . LEU A 1 625 ? -47.526 -6.721 104.368 1.00 89.94 625 LEU A O 1
ATOM 4969 N N . GLN A 1 626 ? -47.451 -4.727 103.384 1.00 89.50 626 GLN A N 1
ATOM 4970 C CA . GLN A 1 626 ? -46.733 -4.075 104.487 1.00 89.50 626 GLN A CA 1
ATOM 4971 C C . GLN A 1 626 ? -47.557 -4.043 105.781 1.00 89.50 626 GLN A C 1
ATOM 4973 O O . GLN A 1 626 ? -47.013 -4.169 106.879 1.00 89.50 626 GLN A O 1
ATOM 4978 N N . ARG A 1 627 ? -48.888 -3.908 105.681 1.00 88.19 627 ARG A N 1
ATOM 4979 C CA . ARG A 1 627 ? -49.774 -4.063 106.844 1.00 88.19 627 ARG A CA 1
ATOM 4980 C C . ARG A 1 627 ? -49.741 -5.499 107.370 1.00 88.19 627 ARG A C 1
ATOM 4982 O O . ARG A 1 627 ? -49.593 -5.671 108.580 1.00 88.19 627 ARG A O 1
ATOM 4989 N N . ALA A 1 628 ? -49.803 -6.507 106.497 1.00 85.69 628 ALA A N 1
ATOM 4990 C CA . ALA A 1 628 ? -49.661 -7.918 106.871 1.00 85.69 628 ALA A CA 1
ATOM 4991 C C . ALA A 1 628 ? -48.324 -8.192 107.584 1.00 85.69 628 ALA A C 1
ATOM 4993 O O . ALA A 1 628 ? -48.298 -8.771 108.669 1.00 85.69 628 ALA A O 1
ATOM 4994 N N . GLU A 1 629 ? -47.228 -7.677 107.033 1.00 85.50 629 GLU A N 1
ATOM 4995 C CA . GLU A 1 629 ? -45.888 -7.722 107.620 1.00 85.50 629 GLU A CA 1
ATOM 4996 C C . GLU A 1 629 ? -45.839 -7.065 109.004 1.00 85.50 629 GLU A C 1
ATOM 4998 O O . GLU A 1 629 ? -45.288 -7.639 109.945 1.00 85.50 629 GLU A O 1
ATOM 5003 N N . SER A 1 630 ? -46.485 -5.909 109.183 1.00 84.69 630 SER A N 1
ATOM 5004 C CA . SER A 1 630 ? -46.561 -5.249 110.492 1.00 84.69 630 SER A CA 1
ATOM 5005 C C . SER A 1 630 ? -47.305 -6.089 111.539 1.00 84.69 630 SER A C 1
ATOM 5007 O O . SER A 1 630 ? -46.886 -6.137 112.699 1.00 84.69 630 SER A O 1
ATOM 5009 N N . PHE A 1 631 ? -48.365 -6.804 111.137 1.00 83.38 631 PHE A N 1
ATOM 5010 C CA . PHE A 1 631 ? -49.112 -7.697 112.022 1.00 83.38 631 PHE A CA 1
ATOM 5011 C C . PHE A 1 631 ? -48.272 -8.900 112.468 1.00 83.38 631 PHE A C 1
ATOM 5013 O O . PHE A 1 631 ? -48.280 -9.231 113.656 1.00 83.38 631 PHE A O 1
ATOM 5020 N N . VAL A 1 632 ? -47.501 -9.512 111.562 1.00 82.88 632 VAL A N 1
ATOM 5021 C CA . VAL A 1 632 ? -46.598 -10.630 111.892 1.00 82.88 632 VAL A CA 1
ATOM 5022 C C . VAL A 1 632 ? -45.409 -10.165 112.737 1.00 82.88 632 VAL A C 1
ATOM 5024 O O . VAL A 1 632 ? -45.089 -10.794 113.744 1.00 82.88 632 VAL A O 1
ATOM 5027 N N . ASN A 1 633 ? -44.807 -9.016 112.430 1.00 81.31 633 ASN A N 1
ATOM 5028 C CA . ASN A 1 633 ? -43.734 -8.440 113.249 1.00 81.31 633 ASN A CA 1
ATOM 5029 C C . ASN A 1 633 ? -44.209 -8.065 114.668 1.00 81.31 633 ASN A C 1
ATOM 5031 O O . ASN A 1 633 ? -43.449 -8.166 115.638 1.00 81.31 633 ASN A O 1
ATOM 5035 N N . GLY A 1 634 ? -45.486 -7.701 114.823 1.00 75.38 634 GLY A N 1
ATOM 5036 C CA . GLY A 1 634 ? -46.143 -7.500 116.119 1.00 75.38 634 GLY A CA 1
ATOM 5037 C C . GLY A 1 634 ? -46.237 -8.761 116.994 1.00 75.38 634 GLY A C 1
ATOM 5038 O O . GLY A 1 634 ? -46.378 -8.649 118.214 1.00 75.38 634 GLY A O 1
ATOM 5039 N N . LEU A 1 635 ? -46.141 -9.961 116.406 1.00 71.88 635 LEU A N 1
ATOM 5040 C CA . LEU A 1 635 ? -46.031 -11.223 117.151 1.00 71.88 635 LEU A CA 1
ATOM 5041 C C . LEU A 1 635 ? -44.615 -11.451 117.689 1.00 71.88 635 LEU A C 1
ATOM 5043 O O . LEU A 1 635 ? -44.475 -11.927 118.808 1.00 71.88 635 LEU A O 1
ATOM 5047 N N . VAL A 1 636 ? -43.581 -11.076 116.927 1.00 68.12 636 VAL A N 1
ATOM 5048 C CA . VAL A 1 636 ? -42.166 -11.229 117.321 1.00 68.12 636 VAL A CA 1
ATOM 5049 C C . VAL A 1 636 ? -41.771 -10.233 118.415 1.00 68.12 636 VAL A C 1
ATOM 5051 O O . VAL A 1 636 ? -41.019 -10.569 119.318 1.00 68.12 636 VAL A O 1
ATOM 5054 N N . THR A 1 637 ? -42.287 -9.005 118.340 1.00 61.97 637 THR A N 1
ATOM 5055 C CA . THR A 1 637 ? -41.994 -7.910 119.291 1.00 61.97 637 THR A CA 1
ATOM 5056 C C . THR A 1 637 ? -42.868 -7.920 120.546 1.00 61.97 637 THR A C 1
ATOM 5058 O O . THR A 1 637 ? -42.599 -7.182 121.493 1.00 61.97 637 THR A O 1
ATOM 5061 N N . GLY A 1 638 ? -43.935 -8.723 120.540 1.00 52.84 638 GLY A N 1
ATOM 5062 C CA . GLY A 1 638 ? -44.866 -8.903 121.653 1.00 52.84 638 GLY A CA 1
ATOM 5063 C C . GLY A 1 638 ? -44.733 -10.251 122.372 1.00 52.84 638 GLY A C 1
ATOM 5064 O O . GLY A 1 638 ? -45.679 -10.616 123.085 1.00 52.84 638 GLY A O 1
ATOM 5065 N N . ALA A 1 639 ? -43.631 -10.965 122.122 1.00 42.66 639 ALA A N 1
ATOM 5066 C CA . ALA A 1 639 ? -43.056 -12.042 122.928 1.00 42.66 639 ALA A CA 1
ATOM 5067 C C . ALA A 1 639 ? -41.881 -11.464 123.729 1.00 42.66 639 ALA A C 1
ATOM 5069 O O . ALA A 1 639 ? -41.711 -11.885 124.895 1.00 42.66 639 ALA A O 1
#

Secondary structure (DSSP, 8-state):
-HHHHHHHHHHHHHHHHIIIIIHHHHHHHHHHHHHHHHHHHHHHHHHHHHHHHHHHHHHGGGTT--SHHHHHHHHHHHHHHHHHHHHHHHT--GGGS------TTS-HHHHHHH-THHHHHHHHHHHHHHHHHHHHHHHHHHHHHHHHHHHHHHHHHHHHHHHHHHHHHHHHHHHHHHHHHHHTT----HHHHHHHHHHHHHHHHHHHHHHS-SS--HHHHHHHHHHHHHHHHHHHHHHHHHHHHHHHHHHHHHHHHHHHHHHHHHHTTS-TT---HHHHHHHHHHHHHHHHHHHHHHTT-HHHHHHHHHHHHHHHHHHHHHHHHHHHHHHHGGGTTT-S-HHHHHHHHHHHHHHHHHHHHHHHHHHTS-S-S--HHHHHHHHHHHHHHHHHHHHHHHHHHHHHHHHHHHHHHHHHHHHHHHHHHHHHHHHS---TTSHHHHHHHHHHHHHHHTTT-HHHHHHHHHHHHHHHHHHHHHHHHHHHHHHHHHHHHHHHHHHHHHHHHHTTT-GGGHHHHHHHHHHHHHHHHHHHHTTT---HHHHHHHHHHHHHHHHHHHHHHHHHHHHHHHHHHHHHHHHHHHHHHHHHTTTS--HHHHHHHHHHHHHHHHHHHH-SSHHHHHHHHHHHHHHHHHHHTT-

Foldseek 3Di:
DVVVVVVVVVVVVVVVCCVLQVVLVVLLVLLVVLVVLLVVLVVLLVVLVVLLVVLVVLLVVQPVFDQPVSVVLSVVLVVLSVLLVVLSVVLPPSVPQDRDDQDPPDRSSVVCVVVVVVSVSSVVSSVSSVVSVVSSVVSVVSSVVSVVSSVVSVCLLVVLLVLLVVLLVLLVVLVVLLVVLVVVQAAQCVVLVVLSVVLNVLSVVLNCVSPVDPDDDPVRSSVSSNSSVVSVVSSVVSSVVSVVLVVLLVVLVVLLVVLVVLLVVLVVLADPVDDQLLLVLLNVLLVVLSVVLVVCSNNSVSVQSVLSSVVSSLSSLLSNLLSLLVVLLVVCVVLLVQFPCNVLSVVLVVLSVVLSVVSNVLSVVPVPDPDHRDDPVSSVSSVVSSVSSVVSNVSSVVRVVVLQVLLVVLLVLLVVLLVLLVVLVVLLCVLFNADCPEPLNVLNVVLVVLSVVCRSGNRSSVVSSVSSNVSSVVSNVLSVVSVVLLVVLVVLLVCLVVVLVVQCVLCVLAQQLVVLSVLSVVLSVLSVVLNVVLRPPSYSVVNVVSSVVNVVSVVSNVVSSVVSVVLSVLLVVLVVLLVVLLVVLVVVVPPDDDPVLSVVLVVQLVVLSVQLSPDNHSVRNNVSSVVNSVSSVCSVVVD